Protein AF-A0A067QBX5-F1 (afdb_monomer_lite)

Structure (mmCIF, N/CA/C/O backbone):
data_AF-A0A067QBX5-F1
#
_entry.id   AF-A0A067QBX5-F1
#
loop_
_atom_site.group_PDB
_atom_site.id
_atom_site.type_symbol
_atom_site.label_atom_id
_atom_site.label_alt_id
_atom_site.label_comp_id
_atom_site.label_asym_id
_atom_site.label_entity_id
_atom_site.label_seq_id
_atom_site.pdbx_PDB_ins_code
_atom_site.Cartn_x
_atom_site.Cartn_y
_atom_site.Cartn_z
_atom_site.occupancy
_atom_site.B_iso_or_equiv
_atom_site.auth_seq_id
_atom_site.auth_comp_id
_atom_site.auth_asym_id
_atom_site.auth_atom_id
_atom_site.pdbx_PDB_model_num
ATOM 1 N N . MET A 1 1 ? 43.001 28.833 32.569 1.00 31.69 1 MET A N 1
ATO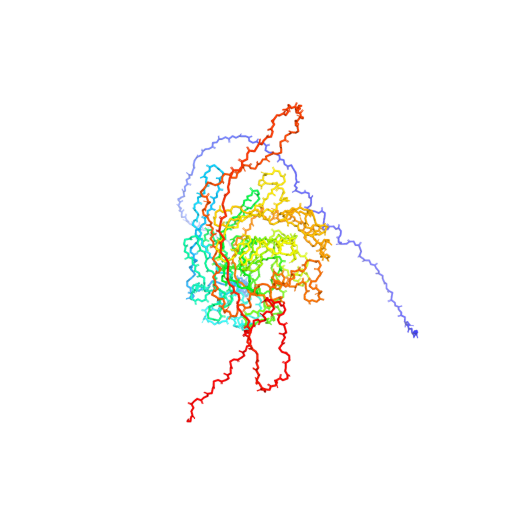M 2 C CA . MET A 1 1 ? 44.167 28.819 33.484 1.00 31.69 1 MET A CA 1
ATOM 3 C C . MET A 1 1 ? 43.598 28.737 34.903 1.00 31.69 1 MET A C 1
ATOM 5 O O . MET A 1 1 ? 42.767 29.569 35.216 1.00 31.69 1 MET A O 1
ATOM 9 N N . THR A 1 2 ? 43.683 27.571 35.570 1.00 33.62 2 THR A N 1
ATOM 10 C CA . THR A 1 2 ? 44.526 27.310 36.779 1.00 33.62 2 THR A CA 1
ATOM 11 C C . THR A 1 2 ? 44.155 28.154 38.017 1.00 33.62 2 THR A C 1
ATOM 13 O O . THR A 1 2 ? 44.106 29.364 37.881 1.00 33.62 2 THR A O 1
ATOM 16 N N . SER A 1 3 ? 44.014 27.678 39.267 1.00 33.34 3 SER A N 1
ATOM 17 C CA . SER A 1 3 ? 43.937 26.347 39.935 1.00 33.34 3 SER A CA 1
ATOM 18 C C . SER A 1 3 ? 43.566 26.603 41.441 1.00 33.34 3 SER A C 1
ATOM 20 O O . SER A 1 3 ? 43.350 27.765 41.766 1.00 33.34 3 SER A O 1
ATOM 22 N N . LYS A 1 4 ? 43.461 25.691 42.431 1.00 31.19 4 LYS A N 1
ATOM 23 C CA . LYS A 1 4 ? 43.816 24.261 42.602 1.00 31.19 4 LYS A CA 1
ATOM 24 C C . LYS A 1 4 ? 43.059 23.642 43.817 1.00 31.19 4 LYS A C 1
ATOM 26 O O . LYS A 1 4 ? 42.452 24.363 44.596 1.00 31.19 4 LYS A O 1
ATOM 31 N N . SER A 1 5 ? 43.159 22.320 43.983 1.00 34.62 5 SER A N 1
ATOM 32 C CA . SER A 1 5 ? 42.944 21.510 45.212 1.00 34.62 5 SER A CA 1
ATOM 33 C C . SER A 1 5 ? 44.097 21.712 46.245 1.00 34.62 5 SER A C 1
ATOM 35 O O . SER A 1 5 ? 45.045 22.404 45.847 1.00 34.62 5 SER A O 1
ATOM 37 N N . PRO A 1 6 ? 44.128 21.170 47.507 1.00 50.34 6 PRO A N 1
ATOM 38 C CA . PRO A 1 6 ? 43.841 19.769 47.959 1.00 50.34 6 PRO A CA 1
ATOM 39 C C . PRO A 1 6 ? 43.255 19.688 49.422 1.00 50.34 6 PRO A C 1
ATOM 41 O O . PRO A 1 6 ? 42.707 20.712 49.831 1.00 50.34 6 PRO A O 1
ATOM 44 N N . PRO A 1 7 ? 43.318 18.600 50.255 1.00 57.69 7 PRO A N 1
ATOM 45 C CA . PRO A 1 7 ? 43.892 17.237 50.147 1.00 57.69 7 PRO A CA 1
ATOM 46 C C . PRO A 1 7 ? 42.886 16.072 50.412 1.00 57.69 7 PRO A C 1
ATOM 48 O O . PRO A 1 7 ? 41.737 16.166 49.993 1.00 57.69 7 PRO A O 1
ATOM 51 N N . SER A 1 8 ? 43.344 14.924 50.951 1.00 32.34 8 SER A N 1
ATOM 52 C CA . SER A 1 8 ? 42.807 13.568 50.674 1.00 32.34 8 SER A CA 1
ATOM 53 C C . SER A 1 8 ? 43.230 12.470 51.688 1.00 32.34 8 SER A C 1
ATOM 55 O O . SER A 1 8 ? 44.417 12.410 52.000 1.00 32.34 8 SER A O 1
ATOM 57 N N . GLU A 1 9 ? 42.334 11.535 52.063 1.00 33.59 9 GLU A N 1
ATOM 58 C CA . GLU A 1 9 ? 42.620 10.220 52.720 1.00 33.59 9 GLU A CA 1
ATOM 59 C C . GLU A 1 9 ? 41.718 9.112 52.092 1.00 33.59 9 GLU A C 1
ATOM 61 O O . GLU A 1 9 ? 40.500 9.247 52.102 1.00 33.59 9 GLU A O 1
ATOM 66 N N . HIS A 1 10 ? 42.215 8.185 51.249 1.00 33.69 10 HIS A N 1
ATOM 67 C CA . HIS A 1 10 ? 42.902 6.886 51.503 1.00 33.69 10 HIS A CA 1
ATOM 68 C C . HIS A 1 10 ? 41.972 5.715 51.948 1.00 33.69 10 HIS A C 1
ATOM 70 O O . HIS A 1 10 ? 41.618 5.628 53.112 1.00 33.69 10 HIS A O 1
ATOM 76 N N . LEU A 1 11 ? 41.448 4.889 51.011 1.00 29.31 11 LEU A N 1
ATOM 77 C CA . LEU A 1 11 ? 41.910 3.531 50.558 1.00 29.31 11 LEU A CA 1
ATOM 78 C C . LEU A 1 11 ? 41.502 2.334 51.482 1.00 29.31 11 LEU A C 1
ATOM 80 O O . LEU A 1 11 ? 41.368 2.566 52.676 1.00 29.31 11 LEU A O 1
ATOM 84 N N . PRO A 1 12 ? 41.377 1.054 51.014 1.00 45.94 12 PRO A N 1
ATOM 85 C CA . PRO A 1 12 ? 41.551 0.514 49.654 1.00 45.94 12 PRO A CA 1
ATOM 86 C C . PRO A 1 12 ? 40.498 -0.513 49.126 1.00 45.94 12 PRO A C 1
ATOM 88 O O . PRO A 1 12 ? 39.645 -1.047 49.825 1.00 45.94 12 PRO A O 1
ATOM 91 N N . VAL A 1 13 ? 40.677 -0.817 47.837 1.00 33.59 13 VAL A N 1
ATOM 92 C CA . VAL A 1 13 ? 40.088 -1.849 46.956 1.00 33.59 13 VAL A CA 1
ATOM 93 C C . VAL A 1 13 ? 40.040 -3.285 47.520 1.00 33.59 13 VAL A C 1
ATOM 95 O O . VAL A 1 13 ? 41.081 -3.793 47.916 1.00 33.59 13 VAL A O 1
ATOM 98 N N . TYR A 1 14 ? 38.893 -3.978 47.380 1.00 31.19 14 TYR A N 1
ATOM 99 C CA . TYR A 1 14 ? 38.772 -5.437 47.119 1.00 31.19 14 TYR A CA 1
ATOM 100 C C . TYR A 1 14 ? 37.313 -5.832 46.768 1.00 31.19 14 TYR A C 1
ATOM 102 O O . TYR A 1 14 ? 36.523 -6.049 47.679 1.00 31.19 14 TYR A O 1
ATOM 110 N N . LEU A 1 15 ? 36.956 -5.969 45.477 1.00 31.89 15 LEU A N 1
ATOM 111 C CA . LEU A 1 15 ? 36.050 -7.029 44.967 1.00 31.89 15 LEU A CA 1
ATOM 112 C C . LEU A 1 15 ? 35.961 -7.020 43.425 1.00 31.89 15 LEU A C 1
ATOM 114 O O . LEU A 1 15 ? 35.150 -6.329 42.812 1.00 31.89 15 LEU A O 1
ATOM 118 N N . HIS A 1 16 ? 36.786 -7.845 42.787 1.00 38.16 16 HIS A N 1
ATOM 119 C CA . HIS A 1 16 ? 36.672 -8.178 41.365 1.00 38.16 16 HIS A CA 1
ATOM 120 C C . HIS A 1 16 ? 36.651 -9.705 41.231 1.00 38.16 16 HIS A C 1
ATOM 122 O O . HIS A 1 16 ? 37.610 -10.300 40.756 1.00 38.16 16 HIS A O 1
ATOM 128 N N . LEU A 1 17 ? 35.599 -10.357 41.755 1.00 36.66 17 LEU A N 1
ATOM 129 C CA . LEU A 1 17 ? 35.453 -11.820 41.667 1.00 36.66 17 LEU A CA 1
ATOM 130 C C . LEU A 1 17 ? 34.020 -12.358 41.926 1.00 36.66 17 LEU A C 1
ATOM 132 O O . LEU A 1 17 ? 33.872 -13.374 42.595 1.00 36.66 17 LEU A O 1
ATOM 136 N N . TYR A 1 18 ? 32.953 -11.700 41.440 1.00 36.12 18 TYR A N 1
ATOM 137 C CA . TYR A 1 18 ? 31.570 -12.182 41.686 1.00 36.12 18 TYR A CA 1
ATOM 138 C C . TYR A 1 18 ? 30.574 -12.136 40.509 1.00 36.12 18 TYR A C 1
ATOM 140 O O . TYR A 1 18 ? 29.391 -12.387 40.712 1.00 36.12 18 TYR A O 1
ATOM 148 N N . PHE A 1 19 ? 31.032 -11.893 39.274 1.00 34.62 19 PHE A N 1
ATOM 149 C CA . PHE A 1 19 ? 30.167 -11.909 38.075 1.00 34.62 19 PHE A CA 1
ATOM 150 C C . PHE A 1 19 ? 30.570 -12.923 36.987 1.00 34.62 19 PHE A C 1
ATOM 152 O O . PHE A 1 19 ? 29.963 -12.953 35.923 1.00 34.62 19 PHE A O 1
ATOM 159 N N . ALA A 1 20 ? 31.548 -13.795 37.260 1.00 37.44 20 ALA A N 1
ATOM 160 C CA . ALA A 1 20 ? 32.083 -14.763 36.290 1.00 37.44 20 ALA A CA 1
ATOM 161 C C . ALA A 1 20 ? 31.670 -16.234 36.539 1.00 37.44 20 ALA A C 1
ATOM 163 O O . ALA A 1 20 ? 32.189 -17.123 35.881 1.00 37.44 20 ALA A O 1
ATOM 164 N N . VAL A 1 21 ? 30.763 -16.514 37.489 1.00 38.50 21 VAL A N 1
ATOM 165 C CA . VAL A 1 21 ? 30.404 -17.899 37.897 1.00 38.50 21 VAL A CA 1
ATOM 166 C C . VAL A 1 21 ? 28.925 -18.250 37.629 1.00 38.50 21 VAL A C 1
ATOM 168 O O . VAL A 1 21 ? 28.530 -19.405 37.732 1.00 38.50 21 VAL A O 1
ATOM 171 N N . MET A 1 22 ? 28.098 -17.285 37.204 1.00 35.44 22 MET A N 1
ATOM 172 C CA . MET A 1 22 ? 26.662 -17.487 36.919 1.00 35.44 22 MET A CA 1
ATOM 173 C C . MET A 1 22 ? 26.309 -17.629 35.423 1.00 35.44 22 MET A C 1
ATOM 175 O O . MET A 1 22 ? 25.134 -17.629 35.072 1.00 35.44 22 MET A O 1
ATOM 179 N N . MET A 1 23 ? 27.298 -17.786 34.532 1.00 37.75 23 MET A N 1
ATOM 180 C CA . MET A 1 23 ? 27.070 -17.998 33.087 1.00 37.75 23 MET A CA 1
ATOM 181 C C . MET A 1 23 ? 27.703 -19.276 32.505 1.00 37.75 23 MET A C 1
ATOM 183 O O . MET A 1 23 ? 27.742 -19.437 31.291 1.00 37.75 23 MET A O 1
ATOM 187 N N . GLU A 1 24 ? 28.126 -20.232 33.341 1.00 35.56 24 GLU A N 1
ATOM 188 C CA . GLU A 1 24 ? 28.740 -21.491 32.865 1.00 35.56 24 GLU A CA 1
ATOM 189 C C . GLU A 1 24 ? 27.985 -22.770 33.298 1.00 35.56 24 GLU A C 1
ATOM 191 O O . GLU A 1 24 ? 28.486 -23.884 33.170 1.00 35.56 24 GLU A O 1
ATOM 196 N N . ALA A 1 25 ? 26.733 -22.629 33.760 1.00 35.47 25 ALA A N 1
ATOM 197 C CA . ALA A 1 25 ? 25.903 -23.740 34.252 1.00 35.47 25 ALA A CA 1
ATOM 198 C C . ALA A 1 25 ? 24.693 -24.122 33.364 1.00 35.47 25 ALA A C 1
ATOM 200 O O . ALA A 1 25 ? 24.057 -25.139 33.631 1.00 35.47 25 ALA A O 1
ATOM 201 N N . CYS A 1 26 ? 24.379 -23.369 32.298 1.00 34.88 26 CYS A N 1
ATOM 202 C CA . CYS A 1 26 ? 23.196 -23.621 31.446 1.00 34.88 26 CYS A CA 1
ATOM 203 C C . CYS A 1 26 ? 23.490 -24.194 30.044 1.00 34.88 26 CYS A C 1
ATOM 205 O O . CYS A 1 26 ? 22.555 -24.442 29.287 1.00 34.88 26 CYS A O 1
ATOM 207 N N . SER A 1 27 ? 24.753 -24.467 29.695 1.00 37.75 27 SER A N 1
ATOM 208 C CA . SER A 1 27 ? 25.147 -24.861 28.324 1.00 37.75 27 SER A CA 1
ATOM 209 C C . SER A 1 27 ? 25.593 -26.326 28.174 1.00 37.75 27 SER A C 1
ATOM 211 O O . SER A 1 27 ? 26.357 -26.642 27.264 1.00 37.75 27 SER A O 1
ATOM 213 N N . ARG A 1 28 ? 25.162 -27.241 29.063 1.00 36.41 28 ARG A N 1
ATOM 214 C CA . ARG A 1 28 ? 25.544 -28.675 29.019 1.00 36.41 28 ARG A CA 1
ATOM 215 C C . ARG A 1 28 ? 24.433 -29.684 29.372 1.00 36.41 28 ARG A C 1
ATOM 217 O O . ARG A 1 28 ? 24.713 -30.691 30.014 1.00 36.41 28 ARG A O 1
ATOM 224 N N . ILE A 1 29 ? 23.196 -29.480 28.906 1.00 34.12 29 ILE A N 1
ATOM 225 C CA . ILE A 1 29 ? 22.174 -30.555 28.866 1.00 34.12 29 ILE A CA 1
ATOM 226 C C . ILE A 1 29 ? 21.429 -30.552 27.519 1.00 34.12 29 ILE A C 1
ATOM 228 O O . ILE A 1 29 ? 20.237 -30.292 27.458 1.00 34.12 29 ILE A O 1
ATOM 232 N N . PHE A 1 30 ? 22.143 -30.844 26.430 1.00 32.53 30 PHE A N 1
ATOM 233 C CA . PHE A 1 30 ? 21.557 -31.288 25.156 1.00 32.53 30 PHE A CA 1
ATOM 234 C C . PHE A 1 30 ? 22.633 -31.993 24.318 1.00 32.53 30 PHE A C 1
ATOM 236 O O . PHE A 1 30 ? 23.374 -31.325 23.612 1.00 32.53 30 PHE A O 1
ATOM 243 N N . PHE A 1 31 ? 22.749 -33.323 24.426 1.00 28.72 31 PHE A N 1
ATOM 244 C CA . PHE A 1 31 ? 23.165 -34.261 23.361 1.00 28.72 31 PHE A CA 1
ATOM 245 C C . PHE A 1 31 ? 23.194 -35.703 23.913 1.00 28.72 31 PHE A C 1
ATOM 247 O O . PHE A 1 31 ? 23.564 -35.902 25.065 1.00 28.72 31 PHE A O 1
ATOM 254 N N . TYR A 1 32 ? 22.865 -36.688 23.058 1.00 28.72 32 TYR A N 1
ATOM 255 C CA . TYR A 1 32 ? 22.716 -38.138 23.339 1.00 28.72 32 TYR A CA 1
ATOM 256 C C . TYR A 1 32 ? 21.475 -38.519 24.196 1.00 28.72 32 TYR A C 1
ATOM 258 O O . TYR A 1 32 ? 21.197 -37.884 25.201 1.00 28.72 32 TYR A O 1
ATOM 266 N N . MET A 1 33 ? 20.649 -39.529 23.859 1.00 29.28 33 MET A N 1
ATOM 267 C CA . MET A 1 33 ? 20.800 -40.654 22.908 1.00 29.28 33 MET A CA 1
ATOM 268 C C . MET A 1 33 ? 19.589 -40.906 21.973 1.00 29.28 33 MET A C 1
ATOM 270 O O . MET A 1 33 ? 18.514 -40.333 22.119 1.00 29.28 33 MET A O 1
ATOM 274 N N . ARG A 1 34 ? 19.806 -41.783 20.977 1.00 32.41 34 ARG A N 1
ATOM 275 C CA . ARG A 1 34 ? 18.877 -42.188 19.901 1.00 32.41 34 ARG A CA 1
ATOM 276 C C . ARG A 1 34 ? 17.871 -43.288 20.328 1.00 32.41 34 ARG A C 1
ATOM 278 O O . ARG A 1 34 ? 18.131 -44.052 21.248 1.00 32.41 34 ARG A O 1
ATOM 285 N N . LYS A 1 35 ? 16.769 -43.397 19.563 1.00 30.27 35 LYS A N 1
ATOM 286 C CA . LYS A 1 35 ? 15.837 -44.558 19.409 1.00 30.27 35 LYS A CA 1
ATOM 287 C C . LYS A 1 35 ? 16.581 -45.842 18.915 1.00 30.27 35 LYS A C 1
ATOM 289 O O . LYS A 1 35 ? 17.723 -45.652 18.488 1.00 30.27 35 LYS A O 1
ATOM 294 N N . PRO A 1 36 ? 15.997 -47.083 18.849 1.00 47.69 36 PRO A N 1
ATOM 295 C CA . PRO A 1 36 ? 14.548 -47.429 18.766 1.00 47.69 36 PRO A CA 1
ATOM 296 C C . PRO A 1 36 ? 14.006 -48.732 19.451 1.00 47.69 36 PRO A C 1
ATOM 298 O O . PRO A 1 36 ? 14.771 -49.646 19.702 1.00 47.69 36 PRO A O 1
ATOM 301 N N . ALA A 1 37 ? 12.660 -48.797 19.614 1.00 33.69 37 ALA A N 1
ATOM 302 C CA . ALA A 1 37 ? 11.676 -49.920 19.447 1.00 33.69 37 ALA A CA 1
ATOM 303 C C . ALA A 1 37 ? 11.966 -51.360 20.010 1.00 33.69 37 ALA A C 1
ATOM 305 O O . ALA A 1 37 ? 13.097 -51.677 20.329 1.00 33.69 37 ALA A O 1
ATOM 306 N N . ILE A 1 38 ? 11.056 -52.339 20.211 1.00 30.94 38 ILE A N 1
ATOM 307 C CA . ILE A 1 38 ? 9.629 -52.666 19.914 1.00 30.94 38 ILE A CA 1
ATOM 308 C C . ILE A 1 38 ? 9.111 -53.558 21.086 1.00 30.94 38 ILE A C 1
ATOM 310 O O . ILE A 1 38 ? 9.926 -54.337 21.555 1.00 30.94 38 ILE A O 1
ATOM 314 N N . ILE A 1 39 ? 7.823 -53.532 21.501 1.00 29.72 39 ILE A N 1
ATOM 315 C CA . ILE A 1 39 ? 6.920 -54.697 21.820 1.00 29.72 39 ILE A CA 1
ATOM 316 C C . ILE A 1 39 ? 5.460 -54.178 21.929 1.00 29.72 39 ILE A C 1
ATOM 318 O O . ILE A 1 39 ? 5.220 -53.079 22.424 1.00 29.72 39 ILE A O 1
ATOM 322 N N . THR A 1 40 ? 4.487 -54.962 21.449 1.00 33.41 40 THR A N 1
ATOM 323 C CA . THR A 1 40 ? 3.038 -54.666 21.362 1.00 33.41 40 THR A CA 1
ATOM 324 C C . THR A 1 40 ? 2.168 -55.485 22.330 1.00 33.41 40 THR A C 1
ATOM 326 O O . THR A 1 40 ? 2.387 -56.692 22.408 1.00 33.41 40 THR A O 1
ATOM 329 N N . ALA A 1 41 ? 1.141 -54.860 22.938 1.00 30.59 41 ALA A N 1
ATOM 330 C CA . ALA A 1 41 ? -0.190 -55.386 23.360 1.00 30.59 41 ALA A CA 1
ATOM 331 C C . ALA A 1 41 ? -0.736 -54.562 24.559 1.00 30.59 41 ALA A C 1
ATOM 333 O O . ALA A 1 41 ? 0.066 -54.100 25.359 1.00 30.59 41 ALA A O 1
ATOM 334 N N . SER A 1 42 ? -2.023 -54.406 24.899 1.00 30.64 42 SER A N 1
ATOM 335 C CA . SER A 1 42 ? -3.340 -54.359 24.231 1.00 30.64 42 SER A CA 1
ATOM 336 C C . SER A 1 42 ? -4.419 -54.438 25.344 1.00 30.64 42 SER A C 1
ATOM 338 O O . SER A 1 42 ? -4.577 -55.522 25.886 1.00 30.64 42 SER A O 1
ATOM 340 N N . ILE A 1 43 ? -5.202 -53.358 25.584 1.00 32.97 43 ILE A N 1
ATOM 341 C CA . ILE A 1 43 ? -6.659 -53.378 25.957 1.00 32.97 43 ILE A CA 1
ATOM 342 C C . ILE A 1 43 ? -7.054 -53.923 27.382 1.00 32.97 43 ILE A C 1
ATOM 344 O O . ILE A 1 43 ? -6.492 -54.928 27.799 1.00 32.97 43 ILE A O 1
ATOM 348 N N . PRO A 1 44 ? -8.087 -53.412 28.124 1.00 44.53 44 PRO A N 1
ATOM 349 C CA . PRO A 1 44 ? -8.779 -52.103 28.144 1.00 44.53 44 PRO A CA 1
ATOM 350 C C . PRO A 1 44 ? -9.081 -51.511 29.566 1.00 44.53 44 PRO A C 1
ATOM 352 O O . PRO A 1 44 ? -8.673 -52.020 30.604 1.00 44.53 44 PRO A O 1
ATOM 355 N N . MET A 1 45 ? -9.877 -50.430 29.566 1.00 31.36 45 MET A N 1
ATOM 356 C CA . MET A 1 45 ? -10.556 -49.720 30.670 1.00 31.36 45 MET A CA 1
ATOM 357 C C . MET A 1 45 ? -11.380 -50.560 31.672 1.00 31.36 45 MET A C 1
ATOM 359 O O . MET A 1 45 ? -12.009 -51.542 31.286 1.00 31.36 45 MET A O 1
ATOM 363 N N . LEU A 1 46 ? -11.574 -50.008 32.885 1.00 29.73 46 LEU A N 1
ATOM 364 C CA . LEU A 1 46 ? -12.862 -50.006 33.611 1.00 29.73 46 LEU A CA 1
ATOM 365 C C . LEU A 1 46 ? -12.935 -48.846 34.635 1.00 29.73 46 LEU A C 1
ATOM 367 O O . LEU A 1 46 ? -11.913 -48.420 35.169 1.00 29.73 46 LEU A O 1
ATOM 371 N N . GLN A 1 47 ? -14.140 -48.309 34.861 1.00 32.16 47 GLN A N 1
ATOM 372 C CA . GLN A 1 47 ? -14.443 -47.151 35.728 1.00 32.16 47 GLN A CA 1
ATOM 373 C C . GLN A 1 47 ? -15.115 -47.583 37.068 1.00 32.16 47 GLN A C 1
ATOM 375 O O . GLN A 1 47 ? -15.334 -48.779 37.259 1.00 32.16 47 GLN A O 1
ATOM 380 N N . PRO A 1 48 ? -15.364 -46.671 38.040 1.00 47.44 48 PRO A N 1
ATOM 381 C CA . PRO A 1 48 ? -15.352 -47.010 39.471 1.00 47.44 48 PRO A CA 1
ATOM 382 C C . PRO A 1 48 ? -16.729 -47.258 40.113 1.00 47.44 48 PRO A C 1
ATOM 384 O O . PRO A 1 48 ? -17.774 -46.934 39.553 1.00 47.44 48 PRO A O 1
ATOM 387 N N . SER A 1 49 ? -16.709 -47.712 41.371 1.00 30.08 49 SER A N 1
ATOM 388 C CA . SER A 1 49 ? -17.874 -47.755 42.267 1.00 30.08 49 SER A CA 1
ATOM 389 C C . SER A 1 49 ? -17.513 -47.347 43.705 1.00 30.08 49 SER A C 1
ATOM 391 O O . SER A 1 49 ? -16.477 -47.749 44.231 1.00 30.08 49 SER A O 1
ATOM 393 N N . CYS A 1 50 ? -18.381 -46.549 44.335 1.00 27.61 50 CYS A N 1
ATOM 394 C CA . CYS A 1 50 ? -18.268 -46.044 45.712 1.00 27.61 50 CYS A CA 1
ATOM 395 C C . CYS A 1 50 ? -18.330 -47.148 46.790 1.00 27.61 50 CYS A C 1
ATOM 397 O O . CYS A 1 50 ? -18.903 -48.201 46.528 1.00 27.61 50 CYS A O 1
ATOM 399 N N . SER A 1 51 ? -17.899 -46.853 48.033 1.00 28.62 51 SER A N 1
ATOM 400 C CA . SER A 1 51 ? -18.808 -46.770 49.209 1.00 28.62 51 SER A CA 1
ATOM 401 C C . SER A 1 51 ? -18.096 -46.602 50.578 1.00 28.62 51 SER A C 1
ATOM 403 O O . SER A 1 51 ? -17.188 -47.349 50.913 1.00 28.62 51 SER A O 1
ATOM 405 N N . THR A 1 52 ? -18.626 -45.678 51.396 1.00 31.25 52 THR A N 1
ATOM 406 C CA . THR A 1 52 ? -18.753 -45.685 52.884 1.00 31.25 52 THR A CA 1
ATOM 407 C C . THR A 1 52 ? -17.557 -45.807 53.864 1.00 31.25 52 THR A C 1
ATOM 409 O O . THR A 1 52 ? -16.904 -46.835 53.993 1.00 31.25 52 THR A O 1
ATOM 412 N N . SER A 1 53 ? -17.465 -44.759 54.702 1.00 31.45 53 SER A N 1
ATOM 413 C CA . SER A 1 53 ? -16.985 -44.650 56.112 1.00 31.45 53 SER A CA 1
ATOM 414 C C . SER A 1 53 ? -17.691 -45.662 57.080 1.00 31.45 53 SER A C 1
ATOM 416 O O . SER A 1 53 ? -18.645 -46.274 56.596 1.00 31.45 53 SER A O 1
ATOM 418 N N . PRO A 1 54 ? -17.391 -45.815 58.415 1.00 48.84 54 PRO A N 1
ATOM 419 C CA . PRO A 1 54 ? -16.725 -44.845 59.318 1.00 48.84 54 PRO A CA 1
ATOM 420 C C . PRO A 1 54 ? -15.880 -45.331 60.542 1.00 48.84 54 PRO A C 1
ATOM 422 O O . PRO A 1 54 ? -15.921 -46.486 60.955 1.00 48.84 54 PRO A O 1
ATOM 425 N N . SER A 1 55 ? -15.303 -44.340 61.259 1.00 32.91 55 SER A N 1
ATOM 426 C CA . SER A 1 55 ? -14.981 -44.326 62.719 1.00 32.91 55 SER A CA 1
ATOM 427 C C . SER A 1 55 ? -13.727 -45.118 63.194 1.00 32.91 55 SER A C 1
ATOM 429 O O . SER A 1 55 ? -13.391 -46.129 62.601 1.00 32.91 55 SER A O 1
ATOM 431 N N . SER A 1 56 ? -12.964 -44.765 64.252 1.00 30.97 56 SER A N 1
ATOM 432 C CA . SER A 1 56 ? -12.998 -43.657 65.242 1.00 30.97 56 SER A CA 1
ATOM 433 C C . SER A 1 56 ? -11.636 -43.470 65.979 1.00 30.97 56 SER A C 1
ATOM 435 O O . SER A 1 56 ? -10.788 -44.352 65.915 1.00 30.97 56 SER A O 1
ATOM 437 N N . ARG A 1 57 ? -11.531 -42.391 66.790 1.00 33.78 57 ARG A N 1
ATOM 438 C CA . ARG A 1 57 ? -10.517 -42.045 67.837 1.00 33.78 57 ARG A CA 1
ATOM 439 C C . ARG A 1 57 ? -9.210 -41.394 67.340 1.00 33.78 57 ARG A C 1
ATOM 441 O O . ARG A 1 57 ? -8.483 -41.977 66.555 1.00 33.78 57 ARG A O 1
ATOM 448 N N . LEU A 1 58 ? -8.951 -40.114 67.641 1.00 34.50 58 LEU A N 1
ATOM 449 C CA . LEU A 1 58 ? -8.566 -39.481 68.929 1.00 34.50 58 LEU A CA 1
ATOM 450 C C . LEU A 1 58 ? -7.117 -39.761 69.367 1.00 34.50 58 LEU A C 1
ATOM 452 O O . LEU A 1 58 ? -6.857 -40.711 70.096 1.00 34.50 58 LEU A O 1
ATOM 456 N N . HIS A 1 59 ? -6.230 -38.809 69.067 1.00 32.22 59 HIS A N 1
ATOM 457 C CA . HIS A 1 59 ? -5.338 -38.258 70.087 1.00 32.22 59 HIS A CA 1
ATOM 458 C C . HIS A 1 59 ? -5.234 -36.734 69.935 1.00 32.22 59 HIS A C 1
ATOM 460 O O . HIS A 1 59 ? -5.556 -36.172 68.889 1.00 32.22 59 HIS A O 1
ATOM 466 N N . ARG A 1 60 ? -4.896 -36.080 71.042 1.00 38.16 60 ARG A N 1
ATOM 467 C CA . ARG A 1 60 ? -5.006 -34.640 71.294 1.00 38.16 60 ARG A CA 1
ATOM 468 C C . ARG A 1 60 ? -3.605 -34.070 71.449 1.00 38.16 60 ARG A C 1
ATOM 470 O O . ARG A 1 60 ? -2.876 -34.607 72.271 1.00 38.16 60 ARG A O 1
ATOM 477 N N . ASP A 1 61 ? -3.306 -32.956 70.787 1.00 33.47 61 ASP A N 1
ATOM 478 C CA . ASP A 1 61 ? -2.278 -32.028 71.261 1.00 33.47 61 ASP A CA 1
ATOM 479 C C . ASP A 1 61 ? -2.624 -30.576 70.918 1.00 33.47 61 ASP A C 1
ATOM 481 O O . ASP A 1 61 ? -3.188 -30.274 69.866 1.00 33.47 61 ASP A O 1
ATOM 485 N N . ASN A 1 62 ? -2.332 -29.682 71.863 1.00 40.56 62 ASN A N 1
ATOM 486 C CA . ASN A 1 62 ? -2.603 -28.250 71.771 1.00 40.56 62 ASN A CA 1
ATOM 487 C C . ASN A 1 62 ? -1.356 -27.509 71.279 1.00 40.56 62 ASN A C 1
ATOM 489 O O . ASN A 1 62 ? -0.307 -27.623 71.909 1.00 40.56 62 ASN A O 1
ATOM 493 N N . SER A 1 63 ? -1.497 -26.624 70.287 1.00 35.72 63 SER A N 1
ATOM 494 C CA . SER A 1 63 ? -0.668 -25.411 70.179 1.00 35.72 63 SER A CA 1
ATOM 495 C C . SER A 1 63 ? -1.323 -24.342 69.297 1.00 35.72 63 SER A C 1
ATOM 497 O O . SER A 1 63 ? -1.490 -24.517 68.098 1.00 35.72 63 SER A O 1
ATOM 499 N N . SER A 1 64 ? -1.690 -23.237 69.948 1.00 41.19 64 SER A N 1
ATOM 500 C CA . SER A 1 64 ? -1.784 -21.855 69.452 1.00 41.19 64 SER A CA 1
ATOM 501 C C . SER A 1 64 ? -1.956 -21.606 67.943 1.00 41.19 64 SER A C 1
ATOM 503 O O . SER A 1 64 ? -0.978 -21.454 67.217 1.00 41.19 64 SER A O 1
ATOM 505 N N . VAL A 1 65 ? -3.200 -21.366 67.509 1.00 37.25 65 VAL A N 1
ATOM 506 C CA . VAL A 1 65 ? -3.500 -20.661 66.248 1.00 37.25 65 VAL A CA 1
ATOM 507 C C . VAL A 1 65 ? -4.066 -19.281 66.581 1.00 37.25 65 VAL A C 1
ATOM 509 O O . VAL A 1 65 ? -5.259 -19.134 66.842 1.00 37.25 65 VAL A O 1
ATOM 512 N N . ILE A 1 66 ? -3.205 -18.260 66.584 1.00 45.69 66 ILE A N 1
ATOM 513 C CA . ILE A 1 66 ? -3.617 -16.854 66.681 1.00 45.69 66 ILE A CA 1
ATOM 514 C C . ILE A 1 66 ? -3.545 -16.230 65.284 1.00 45.69 66 ILE A C 1
ATOM 516 O O . ILE A 1 66 ? -2.468 -15.994 64.754 1.00 45.69 66 ILE A O 1
ATOM 520 N N . ILE A 1 67 ? -4.732 -15.980 64.726 1.00 51.78 67 ILE A N 1
ATOM 521 C CA . ILE A 1 67 ? -5.083 -14.890 63.800 1.00 51.78 67 ILE A CA 1
ATOM 522 C C . ILE A 1 67 ? -4.031 -14.542 62.724 1.00 51.78 67 ILE A C 1
ATOM 524 O O . ILE A 1 67 ? -3.203 -13.655 62.906 1.00 51.78 67 ILE A O 1
ATOM 528 N N . MET A 1 68 ? -4.191 -15.114 61.524 1.00 43.03 68 MET A N 1
ATOM 529 C CA . MET A 1 68 ? -3.607 -14.561 60.288 1.00 43.03 68 MET A CA 1
ATOM 530 C C . MET A 1 68 ? -4.611 -14.574 59.117 1.00 43.03 68 MET A C 1
ATOM 532 O O . MET A 1 68 ? -4.301 -14.953 57.993 1.00 43.03 68 MET A O 1
ATOM 536 N N . PHE A 1 69 ? -5.844 -14.126 59.377 1.00 45.31 69 PHE A N 1
ATOM 537 C CA . PHE A 1 69 ? -6.904 -13.989 58.361 1.00 45.31 69 PHE A CA 1
ATOM 538 C C . PHE A 1 69 ? -6.844 -12.672 57.552 1.00 45.31 69 PHE A C 1
ATOM 540 O O . PHE A 1 69 ? -7.757 -12.380 56.788 1.00 45.31 69 PHE A O 1
ATOM 547 N N . GLY A 1 70 ? -5.777 -11.874 57.692 1.00 47.69 70 GLY A N 1
ATOM 548 C CA . GLY A 1 70 ? -5.644 -10.566 57.029 1.00 47.69 70 GLY A CA 1
ATOM 549 C C . GLY A 1 70 ? -4.948 -10.566 55.660 1.00 47.69 70 GLY A C 1
ATOM 550 O O . GLY A 1 70 ? -5.117 -9.617 54.904 1.00 47.69 70 GLY A O 1
ATOM 551 N N . SER A 1 71 ? -4.161 -11.596 55.324 1.00 44.91 71 SER A N 1
ATOM 552 C CA . SER A 1 71 ? -3.192 -11.511 54.209 1.00 44.91 71 SER A CA 1
ATOM 553 C C . SER A 1 71 ? -3.573 -12.281 52.940 1.00 44.91 71 SER A C 1
ATOM 555 O O . SER A 1 71 ? -2.997 -12.028 51.888 1.00 44.91 71 SER A O 1
ATOM 557 N N . ILE A 1 72 ? -4.541 -13.203 53.004 1.00 46.19 72 ILE A N 1
ATOM 558 C CA . ILE A 1 72 ? -4.925 -14.041 51.849 1.00 46.19 72 ILE A CA 1
ATOM 559 C C . ILE A 1 72 ? -5.984 -13.346 50.971 1.00 46.19 72 ILE A C 1
ATOM 561 O O . ILE A 1 72 ? -5.962 -13.492 49.753 1.00 46.19 72 ILE A O 1
ATOM 565 N N . ALA A 1 73 ? -6.854 -12.516 51.559 1.00 47.88 73 ALA A N 1
ATOM 566 C CA . ALA A 1 73 ? -7.892 -11.781 50.826 1.00 47.88 73 ALA A CA 1
ATOM 567 C C . ALA A 1 73 ? -7.348 -10.661 49.912 1.00 47.88 73 ALA A C 1
ATOM 569 O O . ALA A 1 73 ? -8.040 -10.235 48.990 1.00 47.88 73 ALA A O 1
ATOM 570 N N . LEU A 1 74 ? -6.117 -10.187 50.146 1.00 46.81 74 LEU A N 1
ATOM 571 C CA . LEU A 1 74 ? -5.500 -9.124 49.343 1.00 46.81 74 LEU A CA 1
ATOM 572 C C . LEU A 1 74 ? -4.795 -9.644 48.076 1.00 46.81 74 LEU A C 1
ATOM 574 O O . LEU A 1 74 ? -4.564 -8.871 47.153 1.00 46.81 74 LEU A O 1
ATOM 578 N N . ILE A 1 75 ? -4.468 -10.941 48.019 1.00 48.81 75 ILE A N 1
ATOM 579 C CA . ILE A 1 75 ? -3.756 -11.561 46.885 1.00 48.81 75 ILE A CA 1
ATOM 580 C C . ILE A 1 75 ? -4.741 -12.050 45.808 1.00 48.81 75 ILE A C 1
ATOM 582 O O . ILE A 1 75 ? -4.410 -12.082 44.626 1.00 48.81 75 ILE A O 1
ATOM 586 N N . THR A 1 76 ? -5.985 -12.369 46.175 1.00 47.50 76 THR A N 1
ATOM 587 C CA . THR A 1 76 ? -7.040 -12.722 45.210 1.00 47.50 76 THR A CA 1
ATOM 588 C C . THR A 1 76 ? -7.654 -11.517 44.493 1.00 47.50 76 THR A C 1
ATOM 590 O O . THR A 1 76 ? -8.205 -11.694 43.410 1.00 47.50 76 THR A O 1
ATOM 593 N N . PHE A 1 77 ? -7.532 -10.298 45.031 1.00 47.94 77 PHE A N 1
ATOM 594 C CA . PHE A 1 77 ? -8.041 -9.081 44.378 1.00 47.94 77 PHE A CA 1
ATOM 595 C C . PHE A 1 77 ? -7.059 -8.421 43.396 1.00 47.94 77 PHE A C 1
ATOM 597 O O . PHE A 1 77 ? -7.489 -7.647 42.546 1.00 47.94 77 PHE A O 1
ATOM 604 N N . THR A 1 78 ? -5.763 -8.744 43.447 1.00 49.91 78 THR A N 1
ATOM 605 C CA . THR A 1 78 ? -4.751 -8.202 42.517 1.00 49.91 78 THR A CA 1
ATOM 606 C C . THR A 1 78 ? -4.589 -9.013 41.226 1.00 49.91 78 THR A C 1
ATOM 608 O O . THR A 1 78 ? -3.944 -8.545 40.293 1.00 49.91 78 THR A O 1
ATOM 611 N N . LEU A 1 79 ? -5.211 -10.194 41.129 1.00 45.69 79 LEU A N 1
ATOM 612 C CA . LEU A 1 79 ? -5.155 -11.079 39.953 1.00 45.69 79 LEU A CA 1
ATOM 613 C C . LEU A 1 79 ? -6.367 -10.951 39.007 1.00 45.69 79 LEU A C 1
ATOM 615 O O . LEU A 1 79 ? -6.469 -11.693 38.034 1.00 45.69 79 LEU A O 1
ATOM 619 N N . LEU A 1 80 ? -7.266 -9.993 39.263 1.00 43.78 80 LEU A N 1
ATOM 620 C CA . LEU A 1 80 ? -8.387 -9.632 38.380 1.00 43.78 80 LEU A CA 1
ATOM 621 C C . LEU A 1 80 ? -8.194 -8.278 37.681 1.00 43.78 80 LEU A C 1
ATOM 623 O O . LEU A 1 80 ? -9.152 -7.688 37.183 1.00 43.78 80 LEU A O 1
ATOM 627 N N . ALA A 1 81 ? -6.942 -7.830 37.549 1.00 43.62 81 ALA A N 1
ATOM 628 C CA . ALA A 1 81 ? -6.554 -6.921 36.477 1.00 43.62 81 ALA A CA 1
ATOM 629 C C . ALA A 1 81 ? -6.624 -7.677 35.137 1.00 43.62 81 ALA A C 1
ATOM 631 O O . ALA A 1 81 ? -5.608 -8.038 34.543 1.00 43.62 81 ALA A O 1
ATOM 632 N N . SER A 1 82 ? -7.845 -7.959 34.674 1.00 42.53 82 SER A N 1
ATOM 633 C CA . SER A 1 82 ? -8.083 -8.349 33.294 1.00 42.53 82 SER A CA 1
ATOM 634 C C . SER A 1 82 ? -7.638 -7.181 32.427 1.00 42.53 82 SER A C 1
ATOM 636 O O . SER A 1 82 ? -8.340 -6.177 32.316 1.00 42.53 82 SER A O 1
ATOM 638 N N . ALA A 1 83 ? -6.435 -7.303 31.860 1.00 43.50 83 ALA A N 1
ATOM 639 C CA . ALA A 1 83 ? -5.920 -6.378 30.868 1.00 43.50 83 ALA A CA 1
ATOM 640 C C . ALA A 1 83 ? -6.900 -6.382 29.695 1.00 43.50 83 ALA A C 1
ATOM 642 O O . ALA A 1 83 ? -6.901 -7.277 28.845 1.00 43.50 83 ALA A O 1
ATOM 643 N N . ARG A 1 84 ? -7.814 -5.412 29.722 1.00 50.41 84 ARG A N 1
ATOM 644 C CA . ARG A 1 84 ? -8.680 -5.125 28.598 1.00 50.41 84 ARG A CA 1
ATOM 645 C C . ARG A 1 84 ? -7.768 -4.645 27.469 1.00 50.41 84 ARG A C 1
ATOM 647 O O . ARG A 1 84 ? -6.711 -4.064 27.684 1.00 50.41 84 ARG A O 1
ATOM 654 N N . ALA A 1 85 ? -8.171 -4.992 26.270 1.00 57.25 85 ALA A N 1
ATOM 655 C CA . ALA A 1 85 ? -7.420 -4.869 25.033 1.00 57.25 85 ALA A CA 1
ATOM 656 C C . ALA A 1 85 ? -8.240 -4.016 24.055 1.00 57.25 85 ALA A C 1
ATOM 658 O O . ALA A 1 85 ? -9.400 -3.760 24.354 1.00 57.25 85 ALA A O 1
ATOM 659 N N . GLN A 1 86 ? -7.695 -3.632 22.903 1.00 74.56 86 GLN A N 1
ATOM 660 C CA . GLN A 1 86 ? -8.455 -3.045 21.796 1.00 74.56 86 GLN A CA 1
ATOM 661 C C . GLN A 1 86 ? -9.673 -3.930 21.500 1.00 74.56 86 GLN A C 1
ATOM 663 O O . GLN A 1 86 ? -9.509 -5.084 21.090 1.00 74.56 86 GLN A O 1
ATOM 668 N N . GLN A 1 87 ? -10.871 -3.421 21.788 1.00 90.12 87 GLN A N 1
ATOM 669 C CA . GLN A 1 87 ? -12.109 -4.201 21.789 1.00 90.12 87 GLN A CA 1
ATOM 670 C C . GLN A 1 87 ? -12.774 -4.243 20.406 1.00 90.12 87 GLN A C 1
ATOM 672 O O . GLN A 1 87 ? -12.411 -3.511 19.483 1.00 90.12 87 GLN A O 1
ATOM 677 N N . ILE A 1 88 ? -13.788 -5.099 20.297 1.00 95.44 88 ILE A N 1
ATOM 678 C CA . ILE A 1 88 ? -14.714 -5.159 19.167 1.00 95.44 88 ILE A CA 1
ATOM 679 C C . ILE A 1 88 ? -15.963 -4.343 19.513 1.00 95.44 88 ILE A C 1
ATOM 681 O O . ILE A 1 88 ? -16.648 -4.659 20.486 1.00 95.44 88 ILE A O 1
ATOM 685 N N . GLY A 1 89 ? -16.259 -3.328 18.703 1.00 94.25 89 GLY A N 1
ATOM 686 C CA . GLY A 1 89 ? -17.505 -2.575 18.767 1.00 94.25 89 GLY A CA 1
ATOM 687 C C . GLY A 1 89 ? -18.679 -3.419 18.275 1.00 94.25 89 GLY A C 1
ATOM 688 O O . GLY A 1 89 ? -18.532 -4.303 17.426 1.00 94.25 89 GLY A O 1
ATOM 689 N N . THR A 1 90 ? -19.855 -3.173 18.851 1.00 94.56 90 THR A N 1
ATOM 690 C CA . THR A 1 90 ? -21.100 -3.890 18.515 1.00 94.56 90 THR A CA 1
ATOM 691 C C . THR A 1 90 ? -22.242 -2.954 18.116 1.00 94.56 90 THR A C 1
ATOM 693 O O . THR A 1 90 ? -23.375 -3.405 17.942 1.00 94.56 90 THR A O 1
ATOM 696 N N . SER A 1 91 ? -21.951 -1.661 17.939 1.00 95.50 91 SER A N 1
ATOM 697 C CA . SER A 1 91 ? -22.931 -0.649 17.529 1.00 95.50 91 SER A CA 1
ATOM 698 C C . SER A 1 91 ? -23.294 -0.811 16.048 1.00 95.50 91 SER A C 1
ATOM 700 O O . SER A 1 91 ? -24.459 -0.673 15.673 1.00 95.50 91 SER A O 1
ATOM 702 N N . THR A 1 92 ? -22.308 -1.176 15.224 1.00 96.81 92 THR A N 1
ATOM 703 C CA . THR A 1 92 ? -22.446 -1.464 13.795 1.00 96.81 92 THR A CA 1
ATOM 704 C C . THR A 1 92 ? -21.974 -2.889 13.517 1.00 96.81 92 THR A C 1
ATOM 706 O O . THR A 1 92 ? -20.853 -3.269 13.851 1.00 96.81 92 THR A O 1
ATOM 709 N N . ALA A 1 93 ? -22.810 -3.699 12.866 1.00 97.31 93 ALA A N 1
ATOM 710 C CA . ALA A 1 93 ? -22.426 -5.054 12.479 1.00 97.31 93 ALA A CA 1
ATOM 711 C C . ALA A 1 93 ? -21.382 -5.026 11.348 1.00 97.31 93 ALA A C 1
ATOM 713 O O . ALA A 1 93 ? -21.647 -4.500 10.267 1.00 97.31 93 ALA A O 1
ATOM 714 N N . GLU A 1 94 ? -20.216 -5.636 11.567 1.00 98.50 94 GLU A N 1
ATOM 715 C CA . GLU A 1 94 ? -19.202 -5.779 10.522 1.00 98.50 94 GLU A CA 1
ATOM 716 C C . GLU A 1 94 ? -19.627 -6.841 9.499 1.00 98.50 94 GLU A C 1
ATOM 718 O O . GLU A 1 94 ? -19.814 -8.010 9.836 1.00 98.50 94 GLU A O 1
ATOM 723 N N . THR A 1 95 ? -19.783 -6.434 8.237 1.00 98.38 95 THR A N 1
ATOM 724 C CA . THR A 1 95 ? -20.118 -7.325 7.115 1.00 98.38 95 THR A CA 1
ATOM 725 C C . THR A 1 95 ? -19.184 -7.032 5.946 1.00 98.38 95 THR A C 1
ATOM 727 O O . THR A 1 95 ? -19.367 -6.046 5.234 1.00 98.38 95 THR A O 1
ATOM 730 N N . HIS A 1 96 ? -18.176 -7.885 5.756 1.00 98.75 96 HIS A N 1
ATOM 731 C CA . HIS A 1 96 ? -17.167 -7.744 4.700 1.00 98.75 96 HIS A CA 1
ATOM 732 C C . HIS A 1 96 ? -17.790 -7.844 3.296 1.00 98.75 96 HIS A C 1
ATOM 734 O O . HIS A 1 96 ? -18.420 -8.864 2.995 1.00 98.75 96 HIS A O 1
ATOM 740 N N . PRO A 1 97 ? -17.610 -6.846 2.406 1.00 98.62 97 PRO A N 1
ATOM 741 C CA . PRO A 1 97 ? -18.062 -6.944 1.022 1.00 98.62 97 PRO A CA 1
ATOM 742 C C . PRO A 1 97 ? -17.421 -8.145 0.305 1.00 98.62 97 PRO A C 1
ATOM 744 O O . PRO A 1 97 ? -16.197 -8.293 0.351 1.00 98.62 97 PRO A O 1
ATOM 747 N N . PRO A 1 98 ? -18.202 -9.012 -0.367 1.00 98.44 98 PRO A N 1
ATOM 748 C CA . PRO A 1 98 ? -17.666 -10.185 -1.050 1.00 98.44 98 PRO A CA 1
ATOM 749 C C . PRO A 1 98 ? -16.872 -9.773 -2.292 1.00 98.44 98 PRO A C 1
ATOM 751 O O . PRO A 1 98 ? -17.306 -8.894 -3.037 1.00 98.44 98 PRO A O 1
ATOM 754 N N . LEU A 1 99 ? -15.745 -10.434 -2.544 1.00 96.50 99 LEU A N 1
ATOM 755 C CA . LEU A 1 99 ? -14.903 -10.219 -3.718 1.00 96.50 99 LEU A CA 1
ATOM 756 C C . LEU A 1 99 ? -14.372 -11.570 -4.207 1.00 96.50 99 LEU A C 1
ATOM 758 O O . LEU A 1 99 ? -13.560 -12.217 -3.545 1.00 96.50 99 LEU A O 1
ATOM 762 N N . THR A 1 100 ? -14.846 -12.021 -5.367 1.00 95.62 100 THR A N 1
ATOM 763 C CA . THR A 1 100 ? -14.352 -13.262 -5.976 1.00 95.62 100 THR A CA 1
ATOM 764 C C . THR A 1 100 ? -13.044 -13.018 -6.714 1.00 95.62 100 THR A C 1
ATOM 766 O O . THR A 1 100 ? -12.903 -12.013 -7.407 1.00 95.62 100 THR A O 1
ATOM 769 N N . TRP A 1 101 ? -12.123 -13.968 -6.640 1.00 95.75 101 TRP A N 1
ATOM 770 C CA . TRP A 1 101 ? -10.846 -13.941 -7.357 1.00 95.75 101 TRP A CA 1
ATOM 771 C C . TRP A 1 101 ? -10.514 -15.337 -7.884 1.00 95.75 101 TRP A C 1
ATOM 773 O O . TRP A 1 101 ? -11.311 -16.252 -7.691 1.00 95.75 101 TRP A O 1
ATOM 783 N N . GLU A 1 102 ? -9.389 -15.529 -8.574 1.00 95.94 102 GLU A N 1
ATOM 784 C CA . GLU A 1 102 ? -9.038 -16.837 -9.142 1.00 95.94 102 GLU A CA 1
ATOM 785 C C . GLU A 1 102 ? -7.616 -17.279 -8.791 1.00 95.94 102 GLU A C 1
ATOM 787 O O . GLU A 1 102 ? -6.669 -16.496 -8.831 1.00 95.94 102 GLU A O 1
ATOM 792 N N . THR A 1 103 ? -7.465 -18.570 -8.499 1.00 94.69 103 THR A N 1
ATOM 793 C CA . THR A 1 103 ? -6.169 -19.259 -8.452 1.00 94.69 103 THR A CA 1
ATOM 794 C C . THR A 1 103 ? -5.969 -20.045 -9.739 1.00 94.69 103 THR A C 1
ATOM 796 O O . THR A 1 103 ? -6.832 -20.847 -10.100 1.00 94.69 103 THR A O 1
ATOM 799 N N . CYS A 1 104 ? -4.828 -19.872 -10.406 1.00 93.75 104 CYS A N 1
ATOM 800 C CA . CYS A 1 104 ? -4.540 -20.506 -11.692 1.00 93.75 104 CYS A CA 1
ATOM 801 C C . CYS A 1 104 ? -3.391 -21.520 -11.604 1.00 93.75 104 CYS A C 1
ATOM 803 O O . CYS A 1 104 ? -2.411 -21.318 -10.891 1.00 93.75 104 CYS A O 1
ATOM 805 N N . THR A 1 105 ? -3.492 -22.608 -12.371 1.00 93.19 105 THR A N 1
ATOM 806 C CA . THR A 1 105 ? -2.430 -23.608 -12.555 1.00 93.19 105 THR A CA 1
ATOM 807 C C . THR A 1 105 ? -2.278 -23.960 -14.033 1.00 93.19 105 THR A C 1
ATOM 809 O O . THR A 1 105 ? -3.260 -24.020 -14.773 1.00 93.19 105 THR A O 1
ATOM 812 N N . THR A 1 106 ? -1.052 -24.254 -14.472 1.00 89.25 106 THR A N 1
ATOM 813 C CA . THR A 1 106 ? -0.736 -24.537 -15.886 1.00 89.25 106 THR A CA 1
ATOM 814 C C . THR A 1 106 ? -1.532 -25.708 -16.473 1.00 89.25 106 THR A C 1
ATOM 816 O O . THR A 1 106 ? -1.829 -25.713 -17.664 1.00 89.25 106 THR A O 1
ATOM 819 N N . SER A 1 107 ? -1.870 -26.711 -15.656 1.00 91.94 107 SER A N 1
ATOM 820 C CA . SER A 1 107 ? -2.610 -27.909 -16.075 1.00 91.94 107 SER A CA 1
ATOM 821 C C . SER A 1 107 ? -4.113 -27.850 -15.789 1.00 91.94 107 SER A C 1
ATOM 823 O O . SER A 1 107 ? -4.882 -28.443 -16.542 1.00 91.94 107 SER A O 1
ATOM 825 N N . GLY A 1 108 ? -4.536 -27.174 -14.716 1.00 89.69 108 GLY A N 1
ATOM 826 C CA . GLY A 1 108 ? -5.936 -27.118 -14.281 1.00 89.69 108 GLY A CA 1
ATOM 827 C C . GLY A 1 108 ? -6.718 -25.903 -14.783 1.00 89.69 108 GLY A C 1
ATOM 828 O O . GLY A 1 108 ? -7.937 -25.879 -14.644 1.00 89.69 108 GLY A O 1
ATOM 829 N N . GLY A 1 109 ? -6.047 -24.900 -15.356 1.00 94.38 109 GLY A N 1
ATOM 830 C CA . GLY A 1 109 ? -6.662 -23.597 -15.601 1.00 94.38 109 GLY A CA 1
ATOM 831 C C . GLY A 1 109 ? -6.880 -22.836 -14.294 1.00 94.38 109 GLY A C 1
ATOM 832 O O . GLY A 1 109 ? -6.124 -23.019 -13.336 1.00 94.38 109 GLY A O 1
ATOM 833 N N . CYS A 1 110 ? -7.897 -21.979 -14.267 1.00 94.12 110 CYS A N 1
ATOM 834 C CA . CYS A 1 110 ? -8.213 -21.122 -13.129 1.00 94.12 110 CYS A CA 1
ATOM 835 C C . CYS A 1 110 ? -9.481 -21.588 -12.410 1.00 94.12 110 CYS A C 1
ATOM 837 O O . CYS A 1 110 ? -10.438 -22.048 -13.035 1.00 94.12 110 CYS A O 1
ATOM 839 N N . THR A 1 111 ? -9.474 -21.473 -11.084 1.00 95.31 111 THR A N 1
ATOM 840 C CA . THR A 1 111 ? -10.599 -21.808 -10.210 1.00 95.31 111 THR A CA 1
ATOM 841 C C . THR A 1 111 ? -10.967 -20.605 -9.358 1.00 95.31 111 THR A C 1
ATOM 843 O O . THR A 1 111 ? -10.110 -20.039 -8.678 1.00 95.31 111 THR A O 1
ATOM 846 N N . THR A 1 112 ? -12.246 -20.241 -9.367 1.00 96.62 112 THR A N 1
ATOM 847 C CA . THR A 1 112 ? -12.771 -19.129 -8.576 1.00 96.62 112 THR A CA 1
ATOM 848 C C . THR A 1 112 ? -12.719 -19.423 -7.075 1.00 96.62 112 THR A C 1
ATOM 850 O O . THR A 1 112 ? -13.185 -20.464 -6.612 1.00 96.62 112 THR A O 1
ATOM 853 N N . VAL A 1 113 ? -12.206 -18.461 -6.313 1.00 95.19 113 VAL A N 1
ATOM 854 C CA . VAL A 1 113 ? -12.198 -18.403 -4.852 1.00 95.19 113 VAL A CA 1
ATOM 855 C C . VAL A 1 113 ? -13.184 -17.325 -4.404 1.00 95.19 113 VAL A C 1
ATOM 857 O O . VAL A 1 113 ? -13.182 -16.204 -4.917 1.00 95.19 113 VAL A O 1
ATOM 860 N N . ALA A 1 114 ? -14.039 -17.659 -3.439 1.00 97.06 114 ALA A N 1
ATOM 861 C CA . ALA A 1 114 ? -14.924 -16.700 -2.789 1.00 97.06 114 ALA A CA 1
ATOM 862 C C . ALA A 1 114 ? -14.181 -16.037 -1.620 1.00 97.06 114 ALA A C 1
ATOM 864 O O . ALA A 1 114 ? -14.061 -16.636 -0.554 1.00 97.06 114 ALA A O 1
ATOM 865 N N . GLY A 1 115 ? -13.666 -14.827 -1.839 1.00 96.31 115 GLY A N 1
ATOM 866 C CA . GLY A 1 115 ? -13.100 -13.982 -0.790 1.00 96.31 115 GLY A CA 1
ATOM 867 C C . GLY A 1 115 ? -14.050 -12.858 -0.376 1.00 96.31 115 GLY A C 1
ATOM 868 O O . GLY A 1 115 ? -15.173 -12.725 -0.876 1.00 96.31 115 GLY A O 1
ATOM 869 N N . SER A 1 116 ? -13.568 -12.007 0.517 1.00 98.75 116 SER A N 1
ATOM 870 C CA . SER A 1 116 ? -14.178 -10.722 0.864 1.00 98.75 116 SER A CA 1
ATOM 871 C C . SER A 1 116 ? -13.085 -9.683 1.117 1.00 98.75 116 SER A C 1
ATOM 873 O O . SER A 1 116 ? -11.899 -10.010 1.057 1.00 98.75 116 SER A O 1
ATOM 875 N N . VAL A 1 117 ? -13.458 -8.429 1.366 1.00 98.81 117 VAL A N 1
ATOM 876 C CA . VAL A 1 117 ? -12.515 -7.380 1.781 1.00 98.81 117 VAL A CA 1
ATOM 877 C C . VAL A 1 117 ? -12.891 -6.788 3.135 1.00 98.81 117 VAL A C 1
ATOM 879 O O . VAL A 1 117 ? -14.073 -6.659 3.448 1.00 98.81 117 VAL A O 1
ATOM 882 N N . THR A 1 118 ? -11.891 -6.404 3.928 1.00 98.88 118 THR A N 1
ATOM 883 C CA . THR A 1 118 ? -12.086 -5.689 5.201 1.00 98.88 118 THR A CA 1
ATOM 884 C C . THR A 1 118 ? -11.440 -4.307 5.166 1.00 98.88 118 THR A C 1
ATOM 886 O O . THR A 1 118 ? -10.353 -4.149 4.614 1.00 98.88 118 THR A O 1
ATOM 889 N N . LEU A 1 119 ? -12.103 -3.307 5.748 1.00 98.94 119 LEU A N 1
ATOM 890 C CA . LEU A 1 119 ? -11.590 -1.948 5.914 1.00 98.94 119 LEU A CA 1
ATOM 891 C C . LEU A 1 119 ? -10.519 -1.893 7.008 1.00 98.94 119 LEU A C 1
ATOM 893 O O . LEU A 1 119 ? -10.720 -2.425 8.105 1.00 98.94 119 LEU A O 1
ATOM 897 N N . ASP A 1 120 ? -9.428 -1.191 6.710 1.00 98.94 120 ASP A N 1
ATOM 898 C CA . ASP A 1 120 ? -8.345 -0.878 7.638 1.00 98.94 120 ASP A CA 1
ATOM 899 C C . ASP A 1 120 ? -8.822 -0.175 8.923 1.00 98.94 120 ASP A C 1
ATOM 901 O O . ASP A 1 120 ? -9.680 0.714 8.909 1.00 98.94 120 ASP A O 1
ATOM 905 N N . ALA A 1 121 ? -8.218 -0.560 10.049 1.00 98.75 121 ALA A N 1
ATOM 906 C CA . ALA A 1 121 ? -8.556 -0.068 11.379 1.00 98.75 121 ALA A CA 1
ATOM 907 C C . ALA A 1 121 ? -8.478 1.463 11.537 1.00 98.75 121 ALA A C 1
ATOM 909 O O . ALA A 1 121 ? -9.200 2.023 12.362 1.00 98.75 121 ALA A O 1
ATOM 910 N N . ASN A 1 122 ? -7.635 2.161 10.768 1.00 98.44 122 ASN A N 1
ATOM 911 C CA . ASN A 1 122 ? -7.437 3.605 10.885 1.00 98.44 122 ASN A CA 1
ATOM 912 C C . ASN A 1 122 ? -8.654 4.409 10.388 1.00 98.44 122 ASN A C 1
ATOM 914 O O . ASN A 1 122 ? -8.897 5.509 10.888 1.00 98.44 122 ASN A O 1
ATOM 918 N N . TRP A 1 123 ? -9.461 3.854 9.475 1.00 98.50 123 TRP A N 1
ATOM 919 C CA . TRP A 1 123 ? -10.693 4.479 8.962 1.00 98.50 123 TRP A CA 1
ATOM 920 C C . TRP A 1 123 ? -11.937 4.213 9.821 1.00 98.50 123 TRP A C 1
ATOM 922 O O . TRP A 1 123 ? -12.958 4.888 9.658 1.00 98.50 123 TRP A O 1
ATOM 932 N N . ARG A 1 124 ? -11.889 3.228 10.721 1.00 98.56 124 ARG A N 1
ATOM 933 C CA . ARG A 1 124 ? -13.049 2.812 11.519 1.00 98.56 124 ARG A CA 1
ATOM 934 C C . ARG A 1 124 ? -13.394 3.828 12.604 1.00 98.56 124 ARG A C 1
ATOM 936 O O . ARG A 1 124 ? -12.538 4.558 13.109 1.00 98.56 124 ARG A O 1
ATOM 943 N N . TRP A 1 125 ? -14.671 3.846 12.984 1.00 98.44 125 TRP A N 1
ATOM 944 C CA . TRP A 1 125 ? -15.104 4.549 14.185 1.00 98.44 125 TRP A CA 1
ATOM 945 C C . TRP A 1 125 ? -14.508 3.861 15.418 1.00 98.44 125 TRP A C 1
ATOM 947 O O . TRP A 1 125 ? -14.485 2.632 15.506 1.00 98.44 125 TRP A O 1
ATOM 957 N N . LEU A 1 126 ? -14.000 4.676 16.344 1.00 98.25 126 LEU A N 1
ATOM 958 C CA . LEU A 1 126 ? -13.377 4.236 17.583 1.00 98.25 126 LEU A CA 1
ATOM 959 C C . LEU A 1 126 ? -14.094 4.890 18.765 1.00 98.25 126 LEU A C 1
ATOM 961 O O . LEU A 1 126 ? -13.982 6.103 18.981 1.00 98.25 126 LEU A O 1
ATOM 965 N N . HIS A 1 127 ? -14.816 4.083 19.533 1.00 98.25 127 HIS A N 1
ATOM 966 C CA . HIS A 1 127 ? -15.662 4.540 20.633 1.00 98.25 127 HIS A CA 1
ATOM 967 C C . HIS A 1 127 ? -15.455 3.700 21.893 1.00 98.25 127 HIS A C 1
ATOM 969 O O . HIS A 1 127 ? -14.906 2.610 21.825 1.00 98.25 127 HIS A O 1
ATOM 975 N N . SER A 1 128 ? -15.902 4.182 23.048 1.00 97.19 128 SER A N 1
ATOM 976 C CA . SER A 1 128 ? -16.065 3.369 24.254 1.00 97.19 128 SER A CA 1
ATOM 977 C C . SER A 1 128 ? -17.332 2.518 24.179 1.00 97.19 128 SER A C 1
ATOM 979 O O . SER A 1 128 ? -18.239 2.826 23.408 1.00 97.19 128 SER A O 1
ATOM 981 N N . SER A 1 129 ? -17.489 1.527 25.055 1.00 93.94 129 SER A N 1
ATOM 982 C CA . SER A 1 129 ? -18.729 0.732 25.159 1.00 93.94 129 SER A CA 1
ATOM 983 C C . SER A 1 129 ? -20.009 1.537 25.470 1.00 93.94 129 SER A C 1
ATOM 985 O O . SER A 1 129 ? -21.111 0.998 25.395 1.00 93.94 129 SER A O 1
ATOM 987 N N . SER A 1 130 ? -19.896 2.832 25.803 1.00 94.31 130 SER A N 1
ATOM 988 C CA . SER A 1 130 ? -21.022 3.773 25.932 1.00 94.31 130 SER A CA 1
ATOM 989 C C . SER A 1 130 ? -21.309 4.593 24.663 1.00 94.31 130 SER A C 1
ATOM 991 O O . SER A 1 130 ? -22.137 5.501 24.708 1.00 94.31 130 SER A O 1
ATOM 993 N N . GLY A 1 131 ? -20.612 4.327 23.554 1.00 95.38 131 GLY A N 1
ATOM 994 C CA . GLY A 1 131 ? -20.709 5.080 22.298 1.00 95.38 131 GLY A CA 1
ATOM 995 C C . GLY A 1 131 ? -20.004 6.443 22.316 1.00 95.38 131 GLY A C 1
ATOM 996 O O . GLY A 1 131 ? -20.260 7.277 21.452 1.00 95.38 131 GLY A O 1
ATOM 997 N N . THR A 1 132 ? -19.136 6.712 23.297 1.00 97.88 132 THR A N 1
ATOM 998 C CA . THR A 1 132 ? -18.371 7.968 23.371 1.00 97.88 132 THR A CA 1
ATOM 999 C C . THR A 1 132 ? -17.105 7.848 22.529 1.00 97.88 132 THR A C 1
ATOM 1001 O O . THR A 1 132 ? -16.344 6.907 22.722 1.00 97.88 132 THR A O 1
ATOM 1004 N N . ASN A 1 133 ? -16.852 8.780 21.608 1.00 98.50 133 ASN A N 1
ATOM 1005 C CA . ASN A 1 133 ? -15.660 8.735 20.756 1.00 98.50 133 ASN A CA 1
ATOM 1006 C C . ASN A 1 133 ? -14.367 8.715 21.587 1.00 98.50 133 ASN A C 1
ATOM 1008 O O . ASN A 1 133 ? -14.121 9.635 22.362 1.00 98.50 133 ASN A O 1
ATOM 1012 N N . CYS A 1 134 ? -13.496 7.736 21.342 1.00 98.56 134 CYS A N 1
ATOM 1013 C CA . CYS A 1 134 ? -12.122 7.764 21.847 1.00 98.56 134 CYS A CA 1
ATOM 1014 C C . CYS A 1 134 ? -11.196 8.627 20.982 1.00 98.56 134 CYS A C 1
ATOM 1016 O O . CYS A 1 134 ? -10.140 9.055 21.442 1.00 98.56 134 CYS A O 1
ATOM 1018 N N . TYR A 1 135 ? -11.577 8.860 19.723 1.00 98.50 135 TYR A N 1
ATOM 1019 C CA . TYR A 1 135 ? -10.832 9.663 18.760 1.00 98.50 135 TYR A CA 1
ATOM 1020 C C . TYR A 1 135 ? -11.812 10.474 17.904 1.00 98.50 135 TYR A C 1
ATOM 1022 O O . TYR A 1 135 ? -12.770 9.914 17.369 1.00 98.50 135 TYR A O 1
ATOM 1030 N N . THR A 1 136 ? -11.605 11.788 17.784 1.00 97.94 136 THR A N 1
ATOM 1031 C CA . THR A 1 136 ? -12.474 12.698 17.012 1.00 97.94 136 THR A CA 1
ATOM 1032 C C . THR A 1 136 ? -11.631 13.683 16.213 1.00 97.94 136 THR A C 1
ATOM 1034 O O . THR A 1 136 ? -10.778 14.365 16.776 1.00 97.94 136 THR A O 1
ATOM 1037 N N . GLY A 1 137 ? -11.878 13.787 14.903 1.00 96.12 137 GLY A N 1
ATOM 1038 C CA . GLY A 1 137 ? -11.028 14.580 14.012 1.00 96.12 137 GLY A CA 1
ATOM 1039 C C . GLY A 1 137 ? -9.601 14.041 14.046 1.00 96.12 137 GLY A C 1
ATOM 1040 O O . GLY A 1 137 ? -9.355 12.941 13.561 1.00 96.12 137 GLY A O 1
ATOM 1041 N N . ASN A 1 138 ? -8.683 14.779 14.670 1.00 97.19 138 ASN A N 1
ATOM 1042 C CA . ASN A 1 138 ? -7.281 14.398 14.826 1.00 97.19 138 ASN A CA 1
ATOM 1043 C C . ASN A 1 138 ? -6.810 14.229 16.287 1.00 97.19 138 ASN A C 1
ATOM 1045 O O . ASN A 1 138 ? -5.605 14.114 16.518 1.00 97.19 138 ASN A O 1
ATOM 1049 N N . THR A 1 139 ? -7.715 14.206 17.276 1.00 98.12 139 THR A N 1
ATOM 1050 C CA . THR A 1 139 ? -7.365 14.111 18.707 1.00 98.12 139 THR A CA 1
ATOM 1051 C C . THR A 1 139 ? -7.975 12.901 19.410 1.00 98.12 139 THR A C 1
ATOM 1053 O O . THR A 1 139 ? -9.047 12.412 19.053 1.00 98.12 139 THR A O 1
ATOM 1056 N N . TRP A 1 140 ? -7.276 12.438 20.449 1.00 98.69 140 TRP A N 1
ATOM 1057 C CA . TRP A 1 140 ? -7.710 11.384 21.367 1.00 98.69 140 TRP A CA 1
ATOM 1058 C C . TRP A 1 140 ? -8.425 11.974 22.592 1.00 98.69 140 TRP A C 1
ATOM 1060 O O . TRP A 1 140 ? -8.033 13.033 23.087 1.00 98.69 140 TRP A O 1
ATOM 1070 N N . ASP A 1 141 ? -9.436 11.280 23.118 1.00 98.56 141 ASP A N 1
ATOM 1071 C CA . ASP A 1 141 ? -10.078 11.644 24.386 1.00 98.56 141 ASP A CA 1
ATOM 1072 C C . ASP A 1 141 ? -9.165 11.280 25.568 1.00 98.56 141 ASP A C 1
ATOM 1074 O O . ASP A 1 141 ? -8.902 10.109 25.828 1.00 98.56 141 ASP A O 1
ATOM 1078 N N . ALA A 1 142 ? -8.691 12.281 26.311 1.00 97.88 142 ALA A N 1
ATOM 1079 C CA . ALA A 1 142 ? -7.730 12.082 27.401 1.00 97.88 142 ALA A CA 1
ATOM 1080 C C . ALA A 1 142 ? -8.298 11.353 28.641 1.00 97.88 142 ALA A C 1
ATOM 1082 O O . ALA A 1 142 ? -7.527 10.944 29.509 1.00 97.88 142 ALA A O 1
ATOM 1083 N N . THR A 1 143 ? -9.621 11.190 28.748 1.00 98.00 143 THR A N 1
ATOM 1084 C CA . THR A 1 143 ? -10.274 10.452 29.844 1.00 98.00 143 THR A CA 1
ATOM 1085 C C . THR A 1 143 ? -10.348 8.962 29.522 1.00 98.00 143 THR A C 1
ATOM 1087 O O . THR A 1 143 ? -10.078 8.125 30.382 1.00 98.00 143 THR A O 1
ATOM 1090 N N . LEU A 1 144 ? -10.697 8.627 28.277 1.00 98.06 144 LEU A N 1
ATOM 1091 C CA . LEU A 1 144 ? -10.740 7.253 27.771 1.00 98.06 144 LEU A CA 1
ATOM 1092 C C . LEU A 1 144 ? -9.336 6.725 27.442 1.00 98.06 144 LEU A C 1
ATOM 1094 O O . LEU A 1 144 ? -9.065 5.544 27.654 1.00 98.06 144 LEU A O 1
ATOM 1098 N N . CYS A 1 145 ? -8.438 7.605 26.994 1.00 98.25 145 CYS A N 1
ATOM 1099 C CA . CYS A 1 145 ? -7.080 7.300 26.553 1.00 98.25 145 CYS A CA 1
ATOM 1100 C C . CYS A 1 145 ? -5.999 8.065 27.349 1.00 98.25 145 CYS A C 1
ATOM 1102 O O . CYS A 1 145 ? -5.291 8.893 26.776 1.00 98.25 145 CYS A O 1
ATOM 1104 N N . PRO A 1 146 ? -5.830 7.793 28.661 1.00 97.88 146 PRO A N 1
ATOM 1105 C CA . PRO A 1 146 ? -4.769 8.397 29.473 1.00 97.88 146 PRO A CA 1
ATOM 1106 C C . PRO A 1 146 ? -3.384 7.768 29.223 1.00 97.88 146 PRO A C 1
ATOM 1108 O O . PRO A 1 146 ? -2.362 8.417 29.434 1.00 97.88 146 PRO A O 1
ATOM 1111 N N . ASP A 1 147 ? -3.342 6.509 28.776 1.00 98.19 147 ASP A N 1
ATOM 1112 C CA . ASP A 1 147 ? -2.133 5.771 28.398 1.00 98.19 147 ASP A CA 1
ATOM 1113 C C . ASP A 1 147 ? -2.449 4.757 27.267 1.00 98.19 147 ASP A C 1
ATOM 1115 O O . ASP A 1 147 ? -3.623 4.429 27.061 1.00 98.19 147 ASP A O 1
ATOM 1119 N N . PRO A 1 148 ? -1.442 4.254 26.520 1.00 98.38 148 PRO A N 1
ATOM 1120 C CA . PRO A 1 148 ? -1.638 3.345 25.383 1.00 98.38 148 PRO A CA 1
ATOM 1121 C C . PRO A 1 148 ? -2.441 2.070 25.669 1.00 98.38 148 PRO A C 1
ATOM 1123 O O . PRO A 1 148 ? -3.199 1.619 24.805 1.00 98.38 148 PRO A O 1
ATOM 1126 N N . VAL A 1 149 ? -2.277 1.485 26.860 1.00 97.81 149 VAL A N 1
ATOM 1127 C CA . VAL A 1 149 ? -2.906 0.214 27.245 1.00 97.81 149 VAL A CA 1
ATOM 1128 C C . VAL A 1 149 ? -4.330 0.469 27.727 1.00 97.81 149 VAL A C 1
ATOM 1130 O O . VAL A 1 149 ? -5.251 -0.216 27.291 1.00 97.81 149 VAL A O 1
ATOM 1133 N N . THR A 1 150 ? -4.538 1.493 28.558 1.00 97.69 150 THR A N 1
ATOM 1134 C CA . THR A 1 150 ? -5.873 1.906 29.021 1.00 97.69 150 THR A CA 1
ATOM 1135 C C . THR A 1 150 ? -6.741 2.423 27.869 1.00 97.69 150 THR A C 1
ATOM 1137 O O . THR A 1 150 ? -7.938 2.154 27.833 1.00 97.69 150 THR A O 1
ATOM 1140 N N . CYS A 1 151 ? -6.150 3.099 26.882 1.00 98.25 151 CYS A N 1
ATOM 1141 C CA . CYS A 1 151 ? -6.856 3.498 25.667 1.00 98.25 151 CYS A CA 1
ATOM 1142 C C . CYS A 1 151 ? -7.333 2.279 24.868 1.00 98.25 151 CYS A C 1
ATOM 1144 O O . CYS A 1 151 ? -8.513 2.175 24.554 1.00 98.25 151 CYS A O 1
ATOM 1146 N N . ALA A 1 152 ? -6.450 1.306 24.607 1.00 97.62 152 ALA A N 1
ATOM 1147 C CA . ALA A 1 152 ? -6.849 0.055 23.967 1.00 97.62 152 ALA A CA 1
ATOM 1148 C C . ALA A 1 152 ? -7.956 -0.650 24.772 1.00 97.62 152 ALA A C 1
ATOM 1150 O O . ALA A 1 152 ? -9.004 -0.965 24.224 1.00 97.62 152 ALA A O 1
ATOM 1151 N N . ALA A 1 153 ? -7.779 -0.790 26.086 1.00 96.00 153 ALA A N 1
ATOM 1152 C CA . ALA A 1 153 ? -8.753 -1.357 27.017 1.00 96.00 153 ALA A CA 1
ATOM 1153 C C . ALA A 1 153 ? -10.160 -0.742 26.972 1.00 96.00 153 ALA A C 1
ATOM 1155 O O . ALA A 1 153 ? -11.141 -1.461 27.194 1.00 96.00 153 ALA A O 1
ATOM 1156 N N . ASN A 1 154 ? -10.248 0.571 26.767 1.00 97.44 154 ASN A N 1
ATOM 1157 C CA . ASN A 1 154 ? -11.492 1.329 26.844 1.00 97.44 154 ASN A CA 1
ATOM 1158 C C . ASN A 1 154 ? -12.191 1.497 25.493 1.00 97.44 154 ASN A C 1
ATOM 1160 O O . ASN A 1 154 ? -13.351 1.907 25.489 1.00 97.44 154 ASN A O 1
ATOM 1164 N N . CYS A 1 155 ? -11.504 1.217 24.382 1.00 98.19 155 CYS A N 1
ATOM 1165 C CA . CYS A 1 155 ? -11.922 1.623 23.046 1.00 98.19 155 CYS A CA 1
ATOM 1166 C C . CYS A 1 155 ? -12.108 0.436 22.097 1.00 98.19 155 CYS A C 1
ATOM 1168 O O . CYS A 1 155 ? -11.314 -0.506 22.055 1.00 98.19 155 CYS A O 1
ATOM 1170 N N . GLU A 1 156 ? -13.171 0.513 21.308 1.00 97.38 156 GLU A N 1
ATOM 1171 C CA . GLU A 1 156 ? -13.695 -0.557 20.473 1.00 97.38 156 GLU A CA 1
ATOM 1172 C C . GLU A 1 156 ? -13.676 -0.118 19.001 1.00 97.38 156 GLU A C 1
ATOM 1174 O O . GLU A 1 156 ? -14.139 0.979 18.678 1.00 97.38 156 GLU A O 1
ATOM 1179 N N . LEU A 1 157 ? -13.123 -0.952 18.108 1.00 98.38 157 LEU A N 1
ATOM 1180 C CA . LEU A 1 157 ? -13.265 -0.758 16.660 1.00 98.38 157 LEU A CA 1
ATOM 1181 C C . LEU A 1 157 ? -14.635 -1.271 16.225 1.00 98.38 157 LEU A C 1
ATOM 1183 O O . LEU A 1 157 ? -14.918 -2.457 16.386 1.00 98.38 157 LEU A O 1
ATOM 1187 N N . ASP A 1 158 ? -15.459 -0.401 15.651 1.00 98.06 158 ASP A N 1
ATOM 1188 C CA . ASP A 1 158 ? -16.814 -0.762 15.229 1.00 98.06 158 ASP A CA 1
ATOM 1189 C C . ASP A 1 158 ? -16.882 -1.267 13.774 1.00 98.06 158 ASP A C 1
ATOM 1191 O O . ASP A 1 158 ? -15.922 -1.174 12.989 1.00 98.06 158 ASP A O 1
ATOM 1195 N N . GLY A 1 159 ? -18.034 -1.834 13.407 1.00 98.38 159 GLY A N 1
ATOM 1196 C CA . GLY A 1 159 ? -18.316 -2.237 12.031 1.00 98.38 159 GLY A CA 1
ATOM 1197 C C . GLY A 1 159 ? -18.391 -1.055 11.057 1.00 98.38 159 GLY A C 1
ATOM 1198 O O . GLY A 1 159 ? -18.649 0.087 11.437 1.00 98.38 159 GLY A O 1
ATOM 1199 N N . ALA A 1 160 ? -18.176 -1.324 9.770 1.00 98.38 160 ALA A N 1
ATOM 1200 C CA . ALA A 1 160 ? -18.127 -0.302 8.728 1.00 98.38 160 ALA A CA 1
ATOM 1201 C C . ALA A 1 160 ? -19.353 -0.333 7.798 1.00 98.38 160 ALA A C 1
ATOM 1203 O O . ALA A 1 160 ? -19.685 -1.351 7.193 1.00 98.38 160 ALA A O 1
ATOM 1204 N N . SER A 1 161 ? -19.975 0.829 7.574 1.00 98.06 161 SER A N 1
ATOM 1205 C CA . SER A 1 161 ? -20.951 1.018 6.487 1.00 98.06 161 SER A CA 1
ATOM 1206 C C . SER A 1 161 ? -20.231 1.318 5.163 1.00 98.06 161 SER A C 1
ATOM 1208 O O . SER A 1 161 ? -20.241 2.447 4.670 1.00 98.06 161 SER A O 1
ATOM 1210 N N . TYR A 1 162 ? -19.568 0.292 4.612 1.00 98.56 162 TYR A N 1
ATOM 1211 C CA . TYR A 1 162 ? -18.665 0.340 3.447 1.00 98.56 162 TYR A CA 1
ATOM 1212 C C . TYR A 1 162 ? -19.106 1.292 2.323 1.00 98.56 162 TYR A C 1
ATOM 1214 O O . TYR A 1 162 ? -18.370 2.215 1.973 1.00 98.56 162 TYR A O 1
ATOM 1222 N N . ALA A 1 163 ? -20.315 1.117 1.788 1.00 97.56 163 ALA A N 1
ATOM 1223 C CA . ALA A 1 163 ? -20.779 1.894 0.640 1.00 97.56 163 ALA A CA 1
ATOM 1224 C C . ALA A 1 163 ? -21.122 3.352 0.994 1.00 97.56 163 ALA A C 1
ATOM 1226 O O . ALA A 1 163 ? -20.685 4.271 0.308 1.00 97.56 163 ALA A O 1
ATOM 1227 N N . SER A 1 164 ? -21.901 3.579 2.057 1.00 97.56 164 SER A N 1
ATOM 1228 C CA . SER A 1 164 ? -22.455 4.903 2.380 1.00 97.56 164 SER A CA 1
ATOM 1229 C C . SER A 1 164 ? -21.487 5.832 3.111 1.00 97.56 164 SER A C 1
ATOM 1231 O O . SER A 1 164 ? -21.634 7.046 3.004 1.00 97.56 164 SER A O 1
ATOM 1233 N N . THR A 1 165 ? -20.527 5.279 3.857 1.00 97.69 165 THR A N 1
ATOM 1234 C CA . THR A 1 165 ? -19.549 6.062 4.631 1.00 97.69 165 THR A CA 1
ATOM 1235 C C . THR A 1 165 ? -18.209 6.158 3.911 1.00 97.69 165 THR A C 1
ATOM 1237 O O . THR A 1 165 ? -17.598 7.222 3.904 1.00 97.69 165 THR A O 1
ATOM 1240 N N . TYR A 1 166 ? -17.766 5.071 3.272 1.00 97.62 166 TYR A N 1
ATOM 1241 C CA . TYR A 1 166 ? -16.419 4.969 2.700 1.00 97.62 166 TYR A CA 1
ATOM 1242 C C . TYR A 1 166 ? -16.403 4.903 1.166 1.00 97.62 166 TYR A C 1
ATOM 1244 O O . TYR A 1 166 ? -15.344 5.040 0.566 1.00 97.62 166 TYR A O 1
ATOM 1252 N N . GLY A 1 167 ? -17.557 4.741 0.508 1.00 97.50 167 GLY A N 1
ATOM 1253 C CA . GLY A 1 167 ? -17.637 4.632 -0.953 1.00 97.50 167 GLY A CA 1
ATOM 1254 C C . GLY A 1 167 ? -17.060 3.328 -1.509 1.00 97.50 167 GLY A C 1
ATOM 1255 O O . GLY A 1 167 ? -16.664 3.275 -2.672 1.00 97.50 167 GLY A O 1
ATOM 1256 N N . ILE A 1 168 ? -17.002 2.285 -0.678 1.00 98.38 168 ILE A N 1
ATOM 1257 C CA . ILE A 1 168 ? -16.460 0.970 -1.023 1.00 98.38 168 ILE A CA 1
ATOM 1258 C C . ILE A 1 168 ? -17.612 0.070 -1.464 1.00 98.38 168 ILE A C 1
ATOM 1260 O O . ILE A 1 168 ? -18.550 -0.172 -0.701 1.00 98.38 168 ILE A O 1
ATOM 1264 N N . THR A 1 169 ? -17.547 -0.451 -2.689 1.00 97.56 169 THR A N 1
ATOM 1265 C CA . THR A 1 169 ? -18.553 -1.387 -3.221 1.00 97.56 169 THR A CA 1
ATOM 1266 C C . THR A 1 169 ? -17.900 -2.517 -4.008 1.00 97.56 169 THR A C 1
ATOM 1268 O O . THR A 1 169 ? -16.832 -2.339 -4.593 1.00 97.56 169 THR A O 1
ATOM 1271 N N . THR A 1 170 ? -18.541 -3.687 -4.043 1.00 95.31 170 THR A N 1
ATOM 1272 C CA . THR A 1 170 ? -18.079 -4.836 -4.832 1.00 95.31 170 THR A CA 1
ATOM 1273 C C . THR A 1 170 ? -19.172 -5.374 -5.751 1.00 95.31 170 THR A C 1
ATOM 1275 O O . THR A 1 170 ? -20.367 -5.205 -5.504 1.00 95.31 170 THR A O 1
ATOM 1278 N N . SER A 1 171 ? -18.762 -6.019 -6.844 1.00 95.00 171 SER A N 1
ATOM 1279 C CA . SER A 1 171 ? -19.657 -6.707 -7.777 1.00 95.00 171 SER A CA 1
ATOM 1280 C C . SER A 1 171 ? -18.934 -7.890 -8.423 1.00 95.00 171 SER A C 1
ATOM 1282 O O . SER A 1 171 ? -18.144 -7.727 -9.357 1.00 95.00 171 SER A O 1
ATOM 1284 N N . GLY A 1 172 ? -19.168 -9.092 -7.888 1.00 95.38 172 GLY A N 1
ATOM 1285 C CA . GLY A 1 172 ? -18.459 -10.307 -8.295 1.00 95.38 172 GLY A CA 1
ATOM 1286 C C . GLY A 1 172 ? -16.956 -10.180 -8.047 1.00 95.38 172 GLY A C 1
ATOM 1287 O O . GLY A 1 172 ? -16.521 -10.134 -6.899 1.00 95.38 172 GLY A O 1
ATOM 1288 N N . ASN A 1 173 ? -16.176 -10.097 -9.127 1.00 92.88 173 ASN A N 1
ATOM 1289 C CA . ASN A 1 173 ? -14.722 -9.943 -9.080 1.00 92.88 173 ASN A CA 1
ATOM 1290 C C . ASN A 1 173 ? -14.226 -8.493 -9.139 1.00 92.88 173 ASN A C 1
ATOM 1292 O O . ASN A 1 173 ? -13.024 -8.287 -9.272 1.00 92.88 173 ASN A O 1
ATOM 1296 N N . ALA A 1 174 ? -15.125 -7.504 -9.093 1.00 95.38 174 ALA A N 1
ATOM 1297 C CA . ALA A 1 174 ? -14.780 -6.087 -9.110 1.00 95.38 174 ALA A CA 1
ATOM 1298 C C . ALA A 1 174 ? -14.883 -5.456 -7.719 1.00 95.38 174 ALA A C 1
ATOM 1300 O O . ALA A 1 174 ? -15.922 -5.580 -7.069 1.00 95.38 174 ALA A O 1
ATOM 1301 N N . LEU A 1 175 ? -13.849 -4.717 -7.320 1.00 97.12 175 LEU A N 1
ATOM 1302 C CA . LEU A 1 175 ? -13.864 -3.769 -6.207 1.00 97.12 175 LEU A CA 1
ATOM 1303 C C . LEU A 1 175 ? -13.885 -2.352 -6.785 1.00 97.12 175 LEU A C 1
ATOM 1305 O O . LEU A 1 175 ? -13.166 -2.065 -7.733 1.00 97.12 175 LEU A O 1
ATOM 1309 N N . THR A 1 176 ? -14.709 -1.472 -6.223 1.00 97.44 176 THR A N 1
ATOM 1310 C CA . THR A 1 176 ? -14.728 -0.036 -6.526 1.00 97.44 176 THR A CA 1
ATOM 1311 C C . THR A 1 176 ? -14.406 0.737 -5.255 1.00 97.44 176 THR A C 1
ATOM 1313 O O . THR A 1 176 ? -15.135 0.602 -4.268 1.00 97.44 176 THR A O 1
ATOM 1316 N N . LEU A 1 177 ? -13.357 1.560 -5.298 1.00 96.50 177 LEU A N 1
ATOM 1317 C CA . LEU A 1 177 ? -13.008 2.499 -4.231 1.00 96.50 177 LEU A CA 1
ATOM 1318 C C . LEU A 1 177 ? -13.247 3.938 -4.707 1.00 96.50 177 LEU A C 1
ATOM 1320 O O . LEU A 1 177 ? -12.643 4.378 -5.690 1.00 96.50 177 LEU A O 1
ATOM 1324 N N . ALA A 1 178 ? -14.121 4.670 -4.012 1.00 93.50 178 ALA A N 1
ATOM 1325 C CA . ALA A 1 178 ? -14.310 6.099 -4.239 1.00 93.50 178 ALA A CA 1
ATOM 1326 C C . ALA A 1 178 ? -13.373 6.932 -3.356 1.00 93.50 178 ALA A C 1
ATOM 1328 O O . ALA A 1 178 ? -13.266 6.704 -2.154 1.00 93.50 178 ALA A O 1
ATOM 1329 N N . PHE A 1 179 ? -12.735 7.948 -3.941 1.00 91.62 179 PHE A N 1
ATOM 1330 C CA . PHE A 1 179 ? -11.790 8.812 -3.225 1.00 91.62 179 PHE A CA 1
ATOM 1331 C C . PHE A 1 179 ? -12.451 9.661 -2.128 1.00 91.62 179 PHE A C 1
ATOM 1333 O O . PHE A 1 179 ? -11.828 9.920 -1.105 1.00 91.62 179 PHE A O 1
ATOM 1340 N N . LYS A 1 180 ? -13.703 10.106 -2.310 1.00 92.25 180 LYS A N 1
ATOM 1341 C CA . LYS A 1 180 ? -14.393 10.950 -1.325 1.00 92.25 180 LYS A CA 1
ATOM 1342 C C . LYS A 1 180 ? -15.862 10.580 -1.169 1.00 92.25 180 LYS A C 1
ATOM 1344 O O . LYS A 1 180 ? -16.605 10.578 -2.147 1.00 92.25 180 LYS A O 1
ATOM 1349 N N . THR A 1 181 ? -16.280 10.365 0.078 1.00 93.19 181 THR A N 1
ATOM 1350 C CA . THR A 1 181 ? -17.665 10.041 0.453 1.00 93.19 181 THR A CA 1
ATOM 1351 C C . THR A 1 181 ? -18.051 10.855 1.686 1.00 93.19 181 THR A C 1
ATOM 1353 O O . THR A 1 181 ? -17.576 10.604 2.790 1.00 93.19 181 THR A O 1
ATOM 1356 N N . GLY A 1 182 ? -18.869 11.896 1.509 1.00 94.44 182 GLY A N 1
ATOM 1357 C CA . GLY A 1 182 ? -19.151 12.858 2.581 1.00 94.44 182 GLY A CA 1
ATOM 1358 C C . GLY A 1 182 ? -17.872 13.558 3.067 1.00 94.44 182 GLY A C 1
ATOM 1359 O O . GLY A 1 182 ? -17.215 14.261 2.295 1.00 94.44 182 GLY A O 1
ATOM 1360 N N . SER A 1 183 ? -17.528 13.365 4.343 1.00 91.81 183 SER A N 1
ATOM 1361 C CA . SER A 1 183 ? -16.270 13.824 4.952 1.00 91.81 183 SER A CA 1
ATOM 1362 C C . SER A 1 183 ? -15.132 12.798 4.895 1.00 91.81 183 SER A C 1
ATOM 1364 O O . SER A 1 183 ? -14.005 13.156 5.228 1.00 91.81 183 SER A O 1
ATOM 1366 N N . ASN A 1 184 ? -15.397 11.549 4.494 1.00 93.06 184 ASN A N 1
ATOM 1367 C CA . ASN A 1 184 ? -14.362 10.533 4.323 1.00 93.06 184 ASN A CA 1
ATOM 1368 C C . ASN A 1 184 ? -13.511 10.831 3.084 1.00 93.06 184 ASN A C 1
ATOM 1370 O O . ASN A 1 184 ? -14.064 11.114 2.017 1.00 93.06 184 ASN A O 1
ATOM 1374 N N . VAL A 1 185 ? -12.192 10.698 3.226 1.00 93.00 185 VAL A N 1
ATOM 1375 C CA . VAL A 1 185 ? -11.210 10.764 2.137 1.00 93.00 185 VAL A CA 1
ATOM 1376 C C . VAL A 1 185 ? -10.402 9.467 2.141 1.00 93.00 185 VAL A C 1
ATOM 1378 O O . VAL A 1 185 ? -10.006 8.975 3.200 1.00 93.00 185 VAL A O 1
ATOM 1381 N N . GLY A 1 186 ? -10.213 8.905 0.952 1.00 94.69 186 GLY A N 1
ATOM 1382 C CA . GLY A 1 186 ? -9.511 7.653 0.721 1.00 94.69 186 GLY A CA 1
ATOM 1383 C C . GLY A 1 186 ? -10.154 6.417 1.357 1.00 94.69 186 GLY A C 1
ATOM 1384 O O . GLY A 1 186 ? -11.181 6.472 2.039 1.00 94.69 186 GLY A O 1
ATOM 1385 N N . SER A 1 187 ? -9.531 5.270 1.112 1.00 98.00 187 SER A N 1
ATOM 1386 C CA . SER A 1 187 ? -9.757 4.026 1.855 1.00 98.00 187 SER A CA 1
ATOM 1387 C C . SER A 1 187 ? -8.613 3.045 1.604 1.00 98.00 187 SER A C 1
ATOM 1389 O O . SER A 1 187 ? -7.968 3.103 0.558 1.00 98.00 187 SER A O 1
ATOM 1391 N N . ARG A 1 188 ? -8.394 2.119 2.542 1.00 98.81 188 ARG A N 1
ATOM 1392 C CA . ARG A 1 188 ? -7.506 0.959 2.391 1.00 98.81 188 ARG A CA 1
ATOM 1393 C C . ARG A 1 188 ? -8.239 -0.300 2.839 1.00 98.81 188 ARG A C 1
ATOM 1395 O O . ARG A 1 188 ? -8.854 -0.304 3.907 1.00 98.81 188 ARG A O 1
ATOM 1402 N N . VAL A 1 189 ? -8.194 -1.352 2.026 1.00 98.94 189 VAL A N 1
ATOM 1403 C CA . VAL A 1 189 ? -8.826 -2.641 2.323 1.00 98.94 189 VAL A CA 1
ATOM 1404 C C . VAL A 1 189 ? -7.876 -3.813 2.095 1.00 98.94 189 VAL A C 1
ATOM 1406 O O . VAL A 1 189 ? -7.003 -3.757 1.231 1.00 98.94 189 VAL A O 1
ATOM 1409 N N . TYR A 1 190 ? -8.095 -4.892 2.842 1.00 98.94 190 TYR A N 1
ATOM 1410 C CA . TYR A 1 190 ? -7.326 -6.136 2.749 1.00 98.94 190 TYR A CA 1
ATOM 1411 C C . TYR A 1 190 ? -8.188 -7.268 2.203 1.00 98.94 190 TYR A C 1
ATOM 1413 O O . TYR A 1 190 ? -9.360 -7.376 2.575 1.00 98.94 190 TYR A O 1
ATOM 1421 N N . LEU A 1 191 ? -7.618 -8.133 1.359 1.00 98.69 191 LEU A N 1
ATOM 1422 C CA . LEU A 1 191 ? -8.306 -9.348 0.916 1.00 98.69 191 LEU A CA 1
ATOM 1423 C C . LEU A 1 191 ? -8.364 -10.374 2.058 1.00 98.69 191 LEU A C 1
ATOM 1425 O O . LEU A 1 191 ? -7.353 -10.681 2.687 1.00 98.69 191 LEU A O 1
ATOM 1429 N N . MET A 1 192 ? -9.544 -10.939 2.293 1.00 98.75 192 MET A N 1
ATOM 1430 C CA . MET A 1 192 ? -9.832 -11.905 3.354 1.00 98.75 192 MET A CA 1
ATOM 1431 C C . MET A 1 192 ? -9.975 -13.323 2.791 1.00 98.75 192 MET A C 1
ATOM 1433 O O . MET A 1 192 ? -10.664 -13.536 1.790 1.00 98.75 192 MET A O 1
ATOM 1437 N N . ALA A 1 193 ? -9.377 -14.303 3.475 1.00 97.88 193 ALA A N 1
ATOM 1438 C CA . ALA A 1 193 ? -9.610 -15.731 3.234 1.00 97.88 193 ALA A CA 1
ATOM 1439 C C . ALA A 1 193 ? -10.873 -16.231 3.957 1.00 97.88 193 ALA A C 1
ATOM 1441 O O . ALA A 1 193 ? -11.551 -17.151 3.503 1.00 97.88 193 ALA A O 1
ATOM 1442 N N . ASN A 1 194 ? -11.168 -15.642 5.116 1.00 98.12 194 ASN A N 1
ATOM 1443 C CA . ASN A 1 194 ? -12.373 -15.845 5.917 1.00 98.12 194 ASN A CA 1
ATOM 1444 C C . ASN A 1 194 ? -12.561 -14.632 6.843 1.00 98.12 194 ASN A C 1
ATOM 1446 O O . ASN A 1 194 ? -11.656 -13.813 6.956 1.00 98.12 194 ASN A O 1
ATOM 1450 N N . ASN A 1 195 ? -13.687 -14.536 7.557 1.00 97.00 195 ASN A N 1
ATOM 1451 C CA . ASN A 1 195 ? -14.018 -13.379 8.407 1.00 97.00 195 ASN A CA 1
ATOM 1452 C C . ASN A 1 195 ? -12.952 -12.998 9.457 1.00 97.00 195 ASN A C 1
ATOM 1454 O O . ASN A 1 195 ? -12.999 -11.888 9.974 1.00 97.00 195 ASN A O 1
ATOM 1458 N N . THR A 1 196 ? -12.024 -13.894 9.801 1.00 98.25 196 THR A N 1
ATOM 1459 C CA . THR A 1 196 ? -11.014 -13.696 10.856 1.00 98.25 196 THR A CA 1
ATOM 1460 C C . THR A 1 196 ? -9.569 -13.753 10.363 1.00 98.25 196 THR A C 1
ATOM 1462 O O . THR A 1 196 ? -8.661 -13.622 11.180 1.00 98.25 196 THR A O 1
ATOM 1465 N N . GLN A 1 197 ? -9.332 -13.964 9.063 1.00 98.81 197 GLN A N 1
ATOM 1466 C CA . GLN A 1 197 ? -7.982 -14.079 8.510 1.00 98.81 197 GLN A CA 1
ATOM 1467 C C . GLN A 1 197 ? -7.866 -13.456 7.119 1.00 98.81 197 GLN A C 1
ATOM 1469 O O . GLN A 1 197 ? -8.681 -13.723 6.229 1.00 98.81 197 GLN A O 1
ATOM 1474 N N . TYR A 1 198 ? -6.789 -12.701 6.917 1.00 98.94 198 TYR A N 1
ATOM 1475 C CA . TYR A 1 198 ? -6.373 -12.222 5.606 1.00 98.94 198 TYR A CA 1
ATOM 1476 C C . TYR A 1 198 ? -6.029 -13.381 4.664 1.00 98.94 198 TYR A C 1
ATOM 1478 O O . TYR A 1 198 ? -5.622 -14.468 5.085 1.00 98.94 198 TYR A O 1
ATOM 1486 N N . GLN A 1 199 ? -6.167 -13.140 3.363 1.00 98.75 199 GLN A N 1
ATOM 1487 C CA . GLN A 1 199 ? -5.636 -14.032 2.347 1.00 98.75 199 GLN A CA 1
ATOM 1488 C C . GLN A 1 199 ? -4.126 -13.825 2.240 1.00 98.75 199 GLN A C 1
ATOM 1490 O O . GLN A 1 199 ? -3.663 -12.817 1.711 1.00 98.75 199 GLN A O 1
ATOM 1495 N N . MET A 1 200 ? -3.374 -14.816 2.715 1.00 98.69 200 MET A N 1
ATOM 1496 C CA . MET A 1 200 ? -1.923 -14.867 2.553 1.00 98.69 200 MET A CA 1
ATOM 1497 C C . MET A 1 200 ? -1.558 -15.336 1.143 1.00 98.69 200 MET A C 1
ATOM 1499 O O . MET A 1 200 ? -2.133 -16.300 0.628 1.00 98.69 200 MET A O 1
ATOM 1503 N N . PHE A 1 201 ? -0.568 -14.685 0.545 1.00 98.50 201 PHE A N 1
ATOM 1504 C CA . PHE A 1 201 ? 0.006 -15.026 -0.748 1.00 98.50 201 PHE A CA 1
ATOM 1505 C C . PHE A 1 201 ? 1.493 -15.334 -0.596 1.00 98.50 201 PHE A C 1
ATOM 1507 O O . PHE A 1 201 ? 2.255 -14.510 -0.104 1.00 98.50 201 PHE A O 1
ATOM 1514 N N . ASP A 1 202 ? 1.908 -16.498 -1.089 1.00 97.31 202 ASP A N 1
ATOM 1515 C CA . ASP A 1 202 ? 3.287 -16.719 -1.524 1.00 97.31 202 ASP A CA 1
ATOM 1516 C C . ASP A 1 202 ? 3.340 -16.452 -3.031 1.00 97.31 202 ASP A C 1
ATOM 1518 O O . ASP A 1 202 ? 2.531 -17.008 -3.782 1.00 97.31 202 ASP A O 1
ATOM 1522 N N . LEU A 1 203 ? 4.270 -15.602 -3.460 1.00 96.69 203 LEU A N 1
ATOM 1523 C CA . LEU A 1 203 ? 4.396 -15.115 -4.835 1.00 96.69 203 LEU A CA 1
ATOM 1524 C C . LEU A 1 203 ? 5.614 -15.689 -5.579 1.00 96.69 203 LEU A C 1
ATOM 1526 O O . LEU A 1 203 ? 5.749 -15.441 -6.776 1.00 96.69 203 LEU A O 1
ATOM 1530 N N . LEU A 1 204 ? 6.491 -16.463 -4.926 1.00 97.50 204 LEU A N 1
ATOM 1531 C CA . LEU A 1 204 ? 7.725 -16.951 -5.551 1.00 97.50 204 LEU A CA 1
ATOM 1532 C C . LEU A 1 204 ? 7.433 -17.878 -6.737 1.00 97.50 204 LEU A C 1
ATOM 1534 O O . LEU A 1 204 ? 6.746 -18.894 -6.603 1.00 97.50 204 LEU A O 1
ATOM 1538 N N . ASN A 1 205 ? 8.011 -17.542 -7.895 1.00 97.88 205 ASN A N 1
ATOM 1539 C CA . ASN A 1 205 ? 7.838 -18.251 -9.164 1.00 97.88 205 ASN A CA 1
ATOM 1540 C C . ASN A 1 205 ? 6.369 -18.334 -9.619 1.00 97.88 205 ASN A C 1
ATOM 1542 O O . ASN A 1 205 ? 5.915 -19.348 -10.156 1.00 97.88 205 ASN A O 1
ATOM 1546 N N . LYS A 1 206 ? 5.614 -17.259 -9.373 1.00 97.94 206 LYS A N 1
ATOM 1547 C CA . LYS A 1 206 ? 4.212 -17.091 -9.775 1.00 97.94 206 LYS A CA 1
ATOM 1548 C C . LYS A 1 206 ? 4.017 -15.730 -10.436 1.00 97.94 206 LYS A C 1
ATOM 1550 O O . LYS A 1 206 ? 4.928 -14.902 -10.502 1.00 97.94 206 LYS A O 1
ATOM 1555 N N . GLU A 1 207 ? 2.806 -15.499 -10.918 1.00 97.06 207 GLU A N 1
ATOM 1556 C CA . GLU A 1 207 ? 2.359 -14.190 -11.375 1.00 97.06 207 GLU A CA 1
ATOM 1557 C C . GLU A 1 207 ? 1.105 -13.754 -10.624 1.00 97.06 207 GLU A C 1
ATOM 1559 O O . GLU A 1 207 ? 0.278 -14.578 -10.229 1.00 97.06 207 GLU A O 1
ATOM 1564 N N . PHE A 1 208 ? 0.978 -12.446 -10.433 1.00 98.19 208 PHE A N 1
ATOM 1565 C CA . PHE A 1 208 ? -0.229 -11.796 -9.959 1.00 98.19 208 PHE A CA 1
ATOM 1566 C C . PHE A 1 208 ? -0.772 -10.915 -11.080 1.00 98.19 208 PHE A C 1
ATOM 1568 O O . PHE A 1 208 ? -0.030 -10.135 -11.684 1.00 98.19 208 PHE A O 1
ATOM 1575 N N . THR A 1 209 ? -2.067 -11.039 -11.353 1.00 97.81 209 THR A N 1
ATOM 1576 C CA . THR A 1 209 ? -2.730 -10.324 -12.443 1.00 97.81 209 THR A CA 1
ATOM 1577 C C . THR A 1 209 ? -4.000 -9.667 -11.929 1.00 97.81 209 THR A C 1
ATOM 1579 O O . THR A 1 209 ? -4.758 -10.281 -11.181 1.00 97.81 209 THR A O 1
ATOM 1582 N N . PHE A 1 210 ? -4.248 -8.435 -12.358 1.00 98.06 210 PHE A N 1
ATOM 1583 C CA . PHE A 1 210 ? -5.490 -7.709 -12.116 1.00 98.06 210 PHE A CA 1
ATOM 1584 C C . PHE A 1 210 ? -5.857 -6.890 -13.359 1.00 98.06 210 PHE A C 1
ATOM 1586 O O . PHE A 1 210 ? -4.983 -6.501 -14.129 1.00 98.06 210 PHE A O 1
ATOM 1593 N N . ASP A 1 211 ? -7.140 -6.613 -13.570 1.00 97.06 211 ASP A N 1
ATOM 1594 C CA . ASP A 1 211 ? -7.537 -5.496 -14.419 1.00 97.06 211 ASP A CA 1
ATOM 1595 C C . ASP A 1 211 ? -7.684 -4.229 -13.584 1.00 97.06 211 ASP A C 1
ATOM 1597 O O . ASP A 1 211 ? -8.099 -4.301 -12.426 1.00 97.06 211 ASP A O 1
ATOM 1601 N N . VAL A 1 212 ? -7.465 -3.072 -14.202 1.00 96.06 212 VAL A N 1
ATOM 1602 C CA . VAL A 1 212 ? -7.716 -1.767 -13.593 1.00 96.06 212 VAL A CA 1
ATOM 1603 C C . VAL A 1 212 ? -8.410 -0.817 -14.568 1.00 96.06 212 VAL A C 1
ATOM 1605 O O . VAL A 1 212 ? -8.141 -0.826 -15.771 1.00 96.06 212 VAL A O 1
ATOM 1608 N N . ASP A 1 213 ? -9.320 -0.005 -14.039 1.00 95.25 213 ASP A N 1
ATOM 1609 C CA . ASP A 1 213 ? -9.775 1.241 -14.654 1.00 95.25 213 ASP A CA 1
ATOM 1610 C C . ASP A 1 213 ? -9.255 2.411 -13.810 1.00 95.25 213 ASP A C 1
ATOM 1612 O O . ASP A 1 213 ? -9.520 2.489 -12.607 1.00 95.25 213 ASP A O 1
ATOM 1616 N N . VAL A 1 214 ? -8.476 3.284 -14.449 1.00 93.38 214 VAL A N 1
ATOM 1617 C CA . VAL A 1 214 ? -7.893 4.495 -13.856 1.00 93.38 214 VAL A CA 1
ATOM 1618 C C . VAL A 1 214 ? -8.362 5.766 -14.569 1.00 93.38 214 VAL A C 1
ATOM 1620 O O . VAL A 1 214 ? -7.886 6.846 -14.235 1.00 93.38 214 VAL A O 1
ATOM 1623 N N . ALA A 1 215 ? -9.285 5.685 -15.536 1.00 91.44 215 ALA A N 1
ATOM 1624 C CA . ALA A 1 215 ? -9.653 6.822 -16.390 1.00 91.44 215 ALA A CA 1
ATOM 1625 C C . ALA A 1 215 ? -10.249 8.007 -15.599 1.00 91.44 215 ALA A C 1
ATOM 1627 O O . ALA A 1 215 ? -10.177 9.155 -16.036 1.00 91.44 215 ALA A O 1
ATOM 1628 N N . GLY A 1 216 ? -10.827 7.731 -14.423 1.00 86.88 216 GLY A N 1
ATOM 1629 C CA . GLY A 1 216 ? -11.325 8.730 -13.471 1.00 86.88 216 GLY A CA 1
ATOM 1630 C C . GLY A 1 216 ? -10.317 9.195 -12.409 1.00 86.88 216 GLY A C 1
ATOM 1631 O O . GLY A 1 216 ? -10.682 10.020 -11.575 1.00 86.88 216 GLY A O 1
ATOM 1632 N N . LEU A 1 217 ? -9.082 8.680 -12.394 1.00 86.38 217 LEU A N 1
ATOM 1633 C CA . LEU A 1 217 ? -8.041 9.024 -11.416 1.00 86.38 217 LEU A CA 1
ATOM 1634 C C . LEU A 1 217 ? -7.084 10.061 -12.021 1.00 86.38 217 LEU A C 1
ATOM 1636 O O . LEU A 1 217 ? -6.243 9.721 -12.849 1.00 86.38 217 LEU A O 1
ATOM 1640 N N . GLY A 1 218 ? -7.231 11.332 -11.645 1.00 86.25 218 GLY A N 1
ATOM 1641 C CA . GLY A 1 218 ? -6.329 12.412 -12.073 1.00 86.25 218 GLY A CA 1
ATOM 1642 C C . GLY A 1 218 ? -5.003 12.449 -11.301 1.00 86.25 218 GLY A C 1
ATOM 1643 O O . GLY A 1 218 ? -4.757 11.593 -10.453 1.00 86.25 218 GLY A O 1
ATOM 1644 N N . CYS A 1 219 ? -4.181 13.468 -11.581 1.00 86.62 219 CYS A N 1
ATOM 1645 C CA . CYS A 1 219 ? -2.963 13.774 -10.819 1.00 86.62 219 CYS A CA 1
ATOM 1646 C C . CYS A 1 219 ? -3.227 13.888 -9.306 1.00 86.62 219 CYS A C 1
ATOM 1648 O O . CYS A 1 219 ? -4.329 14.266 -8.897 1.00 86.62 219 CYS A O 1
ATOM 1650 N N . GLY A 1 220 ? -2.202 13.659 -8.482 1.00 84.06 220 GLY A N 1
ATOM 1651 C CA . GLY A 1 220 ? -2.267 13.880 -7.029 1.00 84.06 220 GLY A CA 1
ATOM 1652 C C . GLY A 1 220 ? -2.990 12.779 -6.241 1.00 84.06 220 GLY A C 1
ATOM 1653 O O . GLY A 1 220 ? -2.951 12.773 -5.012 1.00 84.06 220 GLY A O 1
ATOM 1654 N N . ILE A 1 221 ? -3.636 11.842 -6.941 1.00 91.44 221 ILE A N 1
ATOM 1655 C CA . ILE A 1 221 ? -4.310 10.664 -6.387 1.00 91.44 221 ILE A CA 1
ATOM 1656 C C . ILE A 1 221 ? -3.507 9.420 -6.765 1.00 91.44 221 ILE A C 1
ATOM 1658 O O . ILE A 1 221 ? -2.969 9.349 -7.868 1.00 91.44 221 ILE A O 1
ATOM 1662 N N . ASN A 1 222 ? -3.480 8.418 -5.892 1.00 94.00 222 ASN A N 1
ATOM 1663 C CA . ASN A 1 222 ? -2.933 7.094 -6.171 1.00 94.00 222 ASN A CA 1
ATOM 1664 C C . ASN A 1 222 ? -3.997 6.032 -5.868 1.00 94.00 222 ASN A C 1
ATOM 1666 O O . ASN A 1 222 ? -4.564 5.994 -4.774 1.00 94.00 222 ASN A O 1
ATOM 1670 N N . GLY A 1 223 ? -4.309 5.203 -6.864 1.00 96.62 223 GLY A N 1
ATOM 1671 C CA . GLY A 1 223 ? -5.073 3.971 -6.695 1.00 96.62 223 GLY A CA 1
ATOM 1672 C C . GLY A 1 223 ? -4.106 2.797 -6.631 1.00 96.62 223 GLY A C 1
ATOM 1673 O O . GLY A 1 223 ? -3.708 2.291 -7.682 1.00 96.62 223 GLY A O 1
ATOM 1674 N N . ALA A 1 224 ? -3.737 2.379 -5.420 1.00 97.31 224 ALA A N 1
ATOM 1675 C CA . ALA A 1 224 ? -2.681 1.397 -5.209 1.00 97.31 224 ALA A CA 1
ATOM 1676 C C . ALA A 1 224 ? -3.215 -0.034 -5.035 1.00 97.31 224 ALA A C 1
ATOM 1678 O O . ALA A 1 224 ? -4.294 -0.272 -4.481 1.00 97.31 224 ALA A O 1
ATOM 1679 N N . LEU A 1 225 ? -2.423 -1.001 -5.492 1.00 98.50 225 LEU A N 1
ATOM 1680 C CA . LEU A 1 225 ? -2.588 -2.427 -5.238 1.00 98.50 225 LEU A CA 1
ATOM 1681 C C . LEU A 1 225 ? -1.205 -3.015 -4.958 1.00 98.50 225 LEU A C 1
ATOM 1683 O O . LEU A 1 225 ? -0.323 -2.999 -5.817 1.00 98.50 225 LEU A O 1
ATOM 1687 N N . TYR A 1 226 ? -1.028 -3.546 -3.754 1.00 98.88 226 TYR A N 1
ATOM 1688 C CA . TYR A 1 226 ? 0.283 -3.894 -3.216 1.00 98.88 226 TYR A CA 1
ATOM 1689 C C . TYR A 1 226 ? 0.198 -5.035 -2.201 1.00 98.88 226 TYR A C 1
ATOM 1691 O O . TYR A 1 226 ? -0.886 -5.528 -1.879 1.00 98.88 226 TYR A O 1
ATOM 1699 N N . PHE A 1 227 ? 1.352 -5.498 -1.734 1.00 98.94 227 PHE A N 1
ATOM 1700 C CA . PHE A 1 227 ? 1.465 -6.573 -0.757 1.00 98.94 227 PHE A CA 1
ATOM 1701 C C . PHE A 1 227 ? 2.292 -6.144 0.450 1.00 98.94 227 PHE A C 1
ATOM 1703 O O . PHE A 1 227 ? 3.437 -5.740 0.272 1.00 98.94 227 PHE A O 1
ATOM 1710 N N . SER A 1 228 ? 1.761 -6.346 1.656 1.00 98.81 228 SER A N 1
ATOM 1711 C CA . SER A 1 228 ? 2.459 -6.081 2.925 1.00 98.81 228 SER A CA 1
ATOM 1712 C C . SER A 1 228 ? 2.685 -7.374 3.712 1.00 98.81 228 SER A C 1
ATOM 1714 O O . SER A 1 228 ? 1.818 -8.251 3.760 1.00 98.81 228 SER A O 1
ATOM 1716 N N . GLU A 1 229 ? 3.829 -7.502 4.382 1.00 98.62 229 GLU A N 1
ATOM 1717 C CA . GLU A 1 229 ? 4.152 -8.620 5.284 1.00 98.62 229 GLU A CA 1
ATOM 1718 C C . GLU A 1 229 ? 3.459 -8.480 6.660 1.00 98.62 229 GLU A C 1
ATOM 1720 O O . GLU A 1 229 ? 4.074 -8.285 7.711 1.00 98.62 229 GLU A O 1
ATOM 1725 N N . MET A 1 230 ? 2.128 -8.557 6.633 1.00 98.88 230 MET A N 1
ATOM 1726 C CA . MET A 1 230 ? 1.246 -8.509 7.802 1.00 98.88 230 MET A CA 1
ATOM 1727 C C . MET A 1 230 ? 0.942 -9.912 8.352 1.00 98.88 230 MET A C 1
ATOM 1729 O O . MET A 1 230 ? 0.844 -10.883 7.601 1.00 98.88 230 MET A O 1
ATOM 1733 N N . ASP A 1 231 ? 0.691 -10.010 9.661 1.00 98.75 231 ASP A N 1
ATOM 1734 C CA . ASP A 1 231 ? 0.176 -11.238 10.280 1.00 98.75 231 ASP A CA 1
ATOM 1735 C C . ASP A 1 231 ? -1.216 -11.595 9.733 1.00 98.75 231 ASP A C 1
ATOM 1737 O O . ASP A 1 231 ? -2.114 -10.750 9.713 1.00 98.75 231 ASP A O 1
ATOM 1741 N N . ALA A 1 232 ? -1.443 -12.868 9.394 1.00 98.81 232 ALA A N 1
ATOM 1742 C CA . ALA A 1 232 ? -2.711 -13.347 8.833 1.00 98.81 232 ALA A CA 1
ATOM 1743 C C . ALA A 1 232 ? -3.948 -13.056 9.707 1.00 98.81 232 ALA A C 1
ATOM 1745 O O . ALA A 1 232 ? -5.048 -12.925 9.178 1.00 98.81 232 ALA A O 1
ATOM 1746 N N . ASP A 1 233 ? -3.792 -12.968 11.031 1.00 98.81 233 ASP A N 1
ATOM 1747 C CA . ASP A 1 233 ? -4.862 -12.667 11.993 1.00 98.81 233 ASP A CA 1
ATOM 1748 C C . ASP A 1 233 ? -4.916 -11.180 12.410 1.00 98.81 233 ASP A C 1
ATOM 1750 O O . ASP A 1 233 ? -5.653 -10.811 13.328 1.00 98.81 233 ASP A O 1
ATOM 1754 N N . GLY A 1 234 ? -4.135 -10.311 11.760 1.00 98.75 234 GLY A N 1
ATOM 1755 C CA . GLY A 1 234 ? -3.987 -8.901 12.128 1.00 98.75 234 GLY A CA 1
ATOM 1756 C C . GLY A 1 234 ? -3.206 -8.669 13.427 1.00 98.75 234 GLY A C 1
ATOM 1757 O O . GLY A 1 234 ? -3.312 -7.588 14.013 1.00 98.75 234 GLY A O 1
ATOM 1758 N N . GLY A 1 235 ? -2.455 -9.671 13.892 1.00 98.56 235 GLY A N 1
ATOM 1759 C CA . GLY A 1 235 ? -1.559 -9.623 15.046 1.00 98.56 235 GLY A CA 1
ATOM 1760 C C . GLY A 1 235 ? -2.172 -10.133 16.356 1.00 98.56 235 GLY A C 1
ATOM 1761 O O . GLY A 1 235 ? -1.558 -9.965 17.410 1.00 98.56 235 GLY A O 1
ATOM 1762 N N . MET A 1 236 ? -3.366 -10.737 16.342 1.00 97.88 236 MET A N 1
ATOM 1763 C CA . MET A 1 236 ? -4.060 -11.179 17.567 1.00 97.88 236 MET A CA 1
ATOM 1764 C C . MET A 1 236 ? -3.261 -12.208 18.380 1.00 97.88 236 MET A C 1
ATOM 1766 O O . MET A 1 236 ? -3.225 -12.129 19.609 1.00 97.88 236 MET A O 1
ATOM 1770 N N . ALA A 1 237 ? -2.606 -13.167 17.721 1.00 98.00 237 ALA A N 1
ATOM 1771 C CA . ALA A 1 237 ? -1.810 -14.200 18.379 1.00 98.00 237 ALA A CA 1
ATOM 1772 C C . ALA A 1 237 ? -0.532 -13.646 19.030 1.00 98.00 237 ALA A C 1
ATOM 1774 O O . ALA A 1 237 ? -0.108 -14.142 20.076 1.00 98.00 237 ALA A O 1
ATOM 1775 N N . ARG A 1 238 ? 0.076 -12.613 18.429 1.00 97.81 238 ARG A N 1
ATOM 1776 C CA . ARG A 1 238 ? 1.303 -11.959 18.924 1.00 97.81 238 ARG A CA 1
ATOM 1777 C C . ARG A 1 238 ? 1.001 -10.913 19.998 1.00 97.81 238 ARG A C 1
ATOM 1779 O O . ARG A 1 238 ? 1.796 -10.733 20.920 1.00 97.81 238 ARG A O 1
ATOM 1786 N N . PHE A 1 239 ? -0.153 -10.251 19.912 1.00 97.69 239 PHE A N 1
ATOM 1787 C CA . PHE A 1 239 ? -0.499 -9.099 20.738 1.00 97.69 239 PHE A CA 1
ATOM 1788 C C . PHE A 1 239 ? -1.816 -9.326 21.477 1.00 97.69 239 PHE A C 1
ATOM 1790 O O . PHE A 1 239 ? -2.902 -9.067 20.966 1.00 97.69 239 PHE A O 1
ATOM 1797 N N . SER A 1 240 ? -1.728 -9.741 22.744 1.00 96.00 240 SER A N 1
ATOM 1798 C CA . SER A 1 240 ? -2.904 -9.953 23.601 1.00 96.00 240 SER A CA 1
ATOM 1799 C C . SER A 1 240 ? -3.762 -8.691 23.786 1.00 96.00 240 SER A C 1
ATOM 1801 O O . SER A 1 240 ? -4.959 -8.819 24.055 1.00 96.00 240 SER A O 1
ATOM 1803 N N . GLY A 1 241 ? -3.169 -7.506 23.593 1.00 93.81 241 GLY A N 1
ATOM 1804 C CA . GLY A 1 241 ? -3.822 -6.198 23.518 1.00 93.81 241 GLY A CA 1
ATOM 1805 C C . GLY A 1 241 ? -4.688 -5.967 22.272 1.00 93.81 241 GLY A C 1
ATOM 1806 O O . GLY A 1 241 ? -5.386 -4.965 22.219 1.00 93.81 241 GLY A O 1
ATOM 1807 N N . ASN A 1 242 ? -4.715 -6.877 21.295 1.00 98.00 242 ASN A N 1
ATOM 1808 C CA . ASN A 1 242 ? -5.604 -6.816 20.134 1.00 98.00 242 ASN A CA 1
ATOM 1809 C C . ASN A 1 242 ? -6.703 -7.893 20.232 1.00 98.00 242 ASN A C 1
ATOM 1811 O O . ASN A 1 242 ? -6.392 -9.086 20.252 1.00 98.00 242 ASN A O 1
ATOM 1815 N N . LYS A 1 243 ? -7.986 -7.497 20.294 1.00 97.50 243 LYS A N 1
ATOM 1816 C CA . LYS A 1 243 ? -9.135 -8.422 20.153 1.00 97.50 243 LYS A CA 1
ATOM 1817 C C . LYS A 1 243 ? -9.879 -8.290 18.830 1.00 97.50 243 LYS A C 1
ATOM 1819 O O . LYS A 1 243 ? -10.718 -9.140 18.559 1.00 97.50 243 LYS A O 1
ATOM 1824 N N . ALA A 1 244 ? -9.591 -7.260 18.042 1.00 98.00 244 ALA A N 1
ATOM 1825 C CA . ALA A 1 244 ? -10.332 -6.937 16.831 1.00 98.00 244 ALA A CA 1
ATOM 1826 C C . ALA A 1 244 ? -9.761 -7.659 15.592 1.00 98.00 244 ALA A C 1
ATOM 1828 O O . ALA A 1 244 ? -10.516 -8.217 14.797 1.00 98.00 244 ALA A O 1
ATOM 1829 N N . GLY A 1 245 ? -8.433 -7.725 15.468 1.00 98.56 245 GLY A N 1
ATOM 1830 C CA . GLY A 1 245 ? -7.750 -8.551 14.468 1.00 98.56 245 GLY A CA 1
ATOM 1831 C C . GLY A 1 245 ? -8.050 -8.212 13.008 1.00 98.56 245 GLY A C 1
ATOM 1832 O O . GLY A 1 245 ? -8.573 -7.146 12.668 1.00 98.56 245 GLY A O 1
ATOM 1833 N N . ALA A 1 246 ? -7.760 -9.175 12.131 1.00 98.81 246 ALA A N 1
ATOM 1834 C CA . ALA A 1 246 ? -8.052 -9.081 10.702 1.00 98.81 246 ALA A CA 1
ATOM 1835 C C . ALA A 1 246 ? -9.542 -8.826 10.412 1.00 98.81 246 ALA A C 1
ATOM 1837 O O . ALA A 1 246 ? -9.861 -8.119 9.460 1.00 98.81 246 ALA A O 1
ATOM 1838 N N . GLN A 1 247 ? -10.467 -9.292 11.264 1.00 98.69 247 GLN A N 1
ATOM 1839 C CA . GLN A 1 247 ? -11.898 -8.995 11.110 1.00 98.69 247 GLN A CA 1
ATOM 1840 C C . GLN A 1 247 ? -12.173 -7.480 11.042 1.00 98.69 247 GLN A C 1
ATOM 1842 O O . GLN A 1 247 ? -13.039 -7.058 10.277 1.00 98.69 247 GLN A O 1
ATOM 1847 N N . TYR A 1 248 ? -11.394 -6.666 11.760 1.00 98.81 248 TYR A N 1
ATOM 1848 C CA . TYR A 1 248 ? -11.504 -5.204 11.793 1.00 98.81 248 TYR A CA 1
ATOM 1849 C C . TYR A 1 248 ? -10.277 -4.493 11.187 1.00 98.81 248 TYR A C 1
ATOM 1851 O O . TYR A 1 248 ? -10.042 -3.316 11.462 1.00 98.81 248 TYR A O 1
ATOM 1859 N N . GLY A 1 249 ? -9.499 -5.183 10.345 1.00 98.75 249 GLY A N 1
ATOM 1860 C CA . GLY A 1 249 ? -8.419 -4.574 9.566 1.00 98.75 249 GLY A CA 1
ATOM 1861 C C . GLY A 1 249 ? -7.215 -4.095 10.387 1.00 98.75 249 GLY A C 1
ATOM 1862 O O . GLY A 1 249 ? -6.626 -3.069 10.049 1.00 98.75 249 GLY A O 1
ATOM 1863 N N . THR A 1 250 ? -6.869 -4.767 11.493 1.00 98.88 250 THR A N 1
ATOM 1864 C CA . THR A 1 250 ? -5.697 -4.408 12.317 1.00 98.88 250 THR A CA 1
ATOM 1865 C C . THR A 1 250 ? -4.382 -4.984 11.781 1.00 98.88 250 THR A C 1
ATOM 1867 O O . THR A 1 250 ? -4.368 -5.906 10.966 1.00 98.88 250 THR A O 1
ATOM 1870 N N . GLY A 1 251 ? -3.257 -4.511 12.327 1.00 98.69 251 GLY A N 1
ATOM 1871 C CA . GLY A 1 251 ? -1.936 -5.116 12.102 1.00 98.69 251 GLY A CA 1
ATOM 1872 C C . GLY A 1 251 ? -1.206 -4.621 10.855 1.00 98.69 251 GLY A C 1
ATOM 1873 O O . GLY A 1 251 ? -0.233 -5.248 10.451 1.00 98.69 251 GLY A O 1
ATOM 1874 N N . TYR A 1 252 ? -1.663 -3.516 10.256 1.00 98.88 252 TYR A N 1
ATOM 1875 C CA . TYR A 1 252 ? -1.016 -2.916 9.093 1.00 98.88 252 TYR A CA 1
ATOM 1876 C C . TYR A 1 252 ? 0.438 -2.514 9.364 1.00 98.88 252 TYR A C 1
ATOM 1878 O O . TYR A 1 252 ? 0.812 -2.101 10.470 1.00 98.88 252 TYR A O 1
ATOM 1886 N N . CYS A 1 253 ? 1.246 -2.639 8.322 1.00 98.88 253 CYS A N 1
ATOM 1887 C CA . CYS A 1 253 ? 2.639 -2.250 8.251 1.00 98.88 253 CYS A CA 1
ATOM 1888 C C . CYS A 1 253 ? 3.025 -2.095 6.783 1.00 98.88 253 CYS A C 1
ATOM 1890 O O . CYS A 1 253 ? 2.401 -2.703 5.913 1.00 98.88 253 CYS A O 1
ATOM 1892 N N . ASP A 1 254 ? 4.068 -1.317 6.532 1.00 98.69 254 ASP A N 1
ATOM 1893 C CA . ASP A 1 254 ? 4.657 -1.164 5.207 1.00 98.69 254 ASP A CA 1
ATOM 1894 C C . ASP A 1 254 ? 6.124 -0.701 5.316 1.00 98.69 254 ASP A C 1
ATOM 1896 O O . ASP A 1 254 ? 6.698 -0.675 6.418 1.00 98.69 254 ASP A O 1
ATOM 1900 N N . SER A 1 255 ? 6.747 -0.363 4.186 1.00 98.38 255 SER A N 1
ATOM 1901 C CA . SER A 1 255 ? 8.151 0.054 4.127 1.00 98.38 255 SER A CA 1
ATOM 1902 C C . SER A 1 255 ? 8.424 1.474 4.630 1.00 98.38 255 SER A C 1
ATOM 1904 O O . SER A 1 255 ? 9.561 1.799 4.987 1.00 98.38 255 SER A O 1
ATOM 1906 N N . GLN A 1 256 ? 7.389 2.309 4.721 1.00 97.62 256 GLN A N 1
ATOM 1907 C CA . GLN A 1 256 ? 7.442 3.678 5.234 1.00 97.62 256 GLN A CA 1
ATOM 1908 C C . GLN A 1 256 ? 7.384 3.721 6.767 1.00 97.62 256 GLN A C 1
ATOM 1910 O O . GLN A 1 256 ? 7.515 4.791 7.366 1.00 97.62 256 GLN A O 1
ATOM 1915 N N . CYS A 1 257 ? 7.205 2.565 7.423 1.00 98.38 257 CYS A N 1
ATOM 1916 C CA . CYS A 1 257 ? 7.097 2.443 8.877 1.00 98.38 257 CYS A CA 1
ATOM 1917 C C . CYS A 1 257 ? 6.035 3.393 9.497 1.00 98.38 257 CYS A C 1
ATOM 1919 O O . CYS A 1 257 ? 6.335 4.099 10.470 1.00 98.38 257 CYS A O 1
ATOM 1921 N N . PRO A 1 258 ? 4.795 3.432 8.968 1.00 97.69 258 PRO A N 1
ATOM 1922 C CA . PRO A 1 258 ? 3.767 4.439 9.221 1.00 97.69 258 PRO A CA 1
ATOM 1923 C C . PRO A 1 258 ? 3.504 4.670 10.701 1.00 97.69 258 PRO A C 1
ATOM 1925 O O . PRO A 1 258 ? 3.246 3.740 11.471 1.00 97.69 258 PRO A O 1
ATOM 1928 N N . ARG A 1 259 ? 3.556 5.949 11.082 1.00 98.25 259 ARG A N 1
ATOM 1929 C CA . ARG A 1 259 ? 3.367 6.441 12.455 1.00 98.25 259 ARG A CA 1
ATOM 1930 C C . ARG A 1 259 ? 1.974 7.017 12.708 1.00 98.25 259 ARG A C 1
ATOM 1932 O O . ARG A 1 259 ? 1.671 7.402 13.833 1.00 98.25 259 ARG A O 1
ATOM 1939 N N . ASP A 1 260 ? 1.137 7.091 11.681 1.00 97.88 260 ASP A N 1
ATOM 1940 C CA . ASP A 1 260 ? -0.241 7.589 11.727 1.00 97.88 260 ASP A CA 1
ATOM 1941 C C . ASP A 1 260 ? -1.265 6.534 12.168 1.00 97.88 260 ASP A C 1
ATOM 1943 O O . ASP A 1 260 ? -2.425 6.854 12.439 1.00 97.88 260 ASP A O 1
ATOM 1947 N N . LEU A 1 261 ? -0.838 5.273 12.269 1.00 98.50 261 LEU A N 1
ATOM 1948 C CA . LEU A 1 261 ? -1.684 4.176 12.715 1.00 98.50 261 LEU A CA 1
ATOM 1949 C C . LEU A 1 261 ? -2.099 4.380 14.173 1.00 98.50 261 LEU A C 1
ATOM 1951 O O . LEU A 1 261 ? -1.259 4.439 15.077 1.00 98.50 261 LEU A O 1
ATOM 1955 N N . LYS A 1 262 ? -3.415 4.424 14.403 1.00 98.69 262 LYS A N 1
ATOM 1956 C CA . LYS A 1 262 ? -4.021 4.566 15.736 1.00 98.69 262 LYS A CA 1
ATOM 1957 C C . LYS A 1 262 ? -3.663 3.434 16.701 1.00 98.69 262 LYS A C 1
ATOM 1959 O O . LYS A 1 262 ? -3.568 3.683 17.900 1.00 98.69 262 LYS A O 1
ATOM 1964 N N . PHE A 1 263 ? -3.451 2.216 16.198 1.00 98.62 263 PHE A N 1
ATOM 1965 C CA . PHE A 1 263 ? -3.115 1.037 17.001 1.00 98.62 263 PHE A CA 1
ATOM 1966 C C . PHE A 1 263 ? -1.944 0.266 16.404 1.00 98.62 263 PHE A C 1
ATOM 1968 O O . PHE A 1 263 ? -1.958 -0.071 15.222 1.00 98.62 263 PHE A O 1
ATOM 1975 N N . ILE A 1 264 ? -0.955 -0.050 17.241 1.00 98.81 264 ILE A N 1
ATOM 1976 C CA . ILE A 1 264 ? 0.228 -0.836 16.875 1.00 98.81 264 ILE A CA 1
ATOM 1977 C C . ILE A 1 264 ? 0.523 -1.799 18.031 1.00 98.81 264 ILE A C 1
ATOM 1979 O O . ILE A 1 264 ? 0.564 -1.390 19.190 1.00 98.81 264 ILE A O 1
ATOM 1983 N N . ASN A 1 265 ? 0.725 -3.083 17.730 1.00 98.50 265 ASN A N 1
ATOM 1984 C CA . ASN A 1 265 ? 1.018 -4.141 18.709 1.00 98.50 265 ASN A CA 1
ATOM 1985 C C . ASN A 1 265 ? -0.023 -4.278 19.851 1.00 98.50 265 ASN A C 1
ATOM 1987 O O . ASN A 1 265 ? 0.319 -4.667 20.966 1.00 98.50 265 ASN A O 1
ATOM 1991 N N . GLY A 1 266 ? -1.299 -3.969 19.584 1.00 97.94 266 GLY A N 1
ATOM 1992 C CA . GLY A 1 266 ? -2.378 -4.028 20.583 1.00 97.94 266 GLY A CA 1
ATOM 1993 C C . GLY A 1 266 ? -2.398 -2.866 21.587 1.00 97.94 266 GLY A C 1
ATOM 1994 O O . GLY A 1 266 ? -3.114 -2.933 22.582 1.00 97.94 266 GLY A O 1
ATOM 1995 N N . GLU A 1 267 ? -1.625 -1.809 21.336 1.00 98.56 267 GLU A N 1
ATOM 1996 C CA . GLU A 1 267 ? -1.581 -0.575 22.124 1.00 98.56 267 GLU A CA 1
ATOM 1997 C C . GLU A 1 267 ? -2.009 0.615 21.251 1.00 98.56 267 GLU A C 1
ATOM 1999 O O . GLU A 1 267 ? -1.736 0.641 20.047 1.00 98.56 267 GLU A O 1
ATOM 2004 N N . ALA A 1 268 ? -2.664 1.617 21.842 1.00 98.62 268 ALA A N 1
ATOM 2005 C CA . ALA A 1 268 ? -3.005 2.847 21.129 1.00 98.62 268 ALA A CA 1
ATOM 2006 C C . ALA A 1 268 ? -1.780 3.768 21.000 1.00 98.62 268 ALA A C 1
ATOM 2008 O O . ALA A 1 268 ? -1.078 4.028 21.979 1.00 98.62 268 ALA A O 1
ATOM 2009 N N . ASN A 1 269 ? -1.530 4.315 19.811 1.00 98.44 269 ASN A N 1
ATOM 2010 C CA . ASN A 1 269 ? -0.317 5.076 19.487 1.00 98.44 269 ASN A CA 1
ATOM 2011 C C . ASN A 1 269 ? -0.352 6.538 19.991 1.00 98.44 269 ASN A C 1
ATOM 2013 O O . ASN A 1 269 ? -0.005 7.470 19.273 1.00 98.44 269 ASN A O 1
ATOM 2017 N N . ILE A 1 270 ? -0.809 6.762 21.226 1.00 98.25 270 ILE A N 1
ATOM 2018 C CA . ILE A 1 270 ? -1.117 8.105 21.750 1.00 98.25 270 ILE A CA 1
ATOM 2019 C C . ILE A 1 270 ? 0.108 8.879 22.262 1.00 98.25 270 ILE A C 1
ATOM 2021 O O . ILE A 1 270 ? 0.042 10.094 22.456 1.00 98.25 270 ILE A O 1
ATOM 2025 N N . LEU A 1 271 ? 1.230 8.196 22.516 1.00 98.25 271 LEU A N 1
ATOM 2026 C CA . LEU A 1 271 ? 2.442 8.844 23.023 1.00 98.25 271 LEU A CA 1
ATOM 2027 C C . LEU A 1 271 ? 3.000 9.795 21.965 1.00 98.25 271 LEU A C 1
ATOM 2029 O O . LEU A 1 271 ? 3.200 9.399 20.821 1.00 98.25 271 LEU A O 1
ATOM 2033 N N . GLY A 1 272 ? 3.246 11.051 22.343 1.00 97.00 272 GLY A N 1
ATOM 2034 C CA . GLY A 1 272 ? 3.751 12.071 21.420 1.00 97.00 272 GLY A CA 1
ATOM 2035 C C . GLY A 1 272 ? 2.820 12.380 20.241 1.00 97.00 272 GLY A C 1
ATOM 2036 O O . GLY A 1 272 ? 3.308 12.881 19.231 1.00 97.00 272 GLY A O 1
ATOM 2037 N N . TRP A 1 273 ? 1.520 12.066 20.349 1.00 98.25 273 TRP A N 1
ATOM 2038 C CA . TRP A 1 273 ? 0.563 12.253 19.260 1.00 98.25 273 TRP A CA 1
ATOM 2039 C C . TRP A 1 273 ? 0.473 13.715 18.810 1.00 98.25 273 TRP A C 1
ATOM 2041 O O . TRP A 1 273 ? 0.202 14.610 19.612 1.00 98.25 273 TRP A O 1
ATOM 2051 N N . ASN A 1 274 ? 0.651 13.941 17.510 1.00 97.31 274 ASN A N 1
ATOM 2052 C CA . ASN A 1 274 ? 0.554 15.249 16.876 1.00 97.31 274 ASN A CA 1
ATOM 2053 C C . ASN A 1 274 ? -0.383 15.184 15.664 1.00 97.31 274 ASN A C 1
ATOM 2055 O O . ASN A 1 274 ? -0.124 14.410 14.747 1.00 97.31 274 ASN A O 1
ATOM 2059 N N . GLY A 1 275 ? -1.438 16.003 15.634 1.00 96.81 275 GLY A N 1
ATOM 2060 C CA . GLY A 1 275 ? -2.342 16.101 14.482 1.00 96.81 275 GLY A CA 1
ATOM 2061 C C . GLY A 1 275 ? -1.621 16.634 13.238 1.00 96.81 275 GLY A C 1
ATOM 2062 O O . GLY A 1 275 ? -0.889 17.618 13.323 1.00 96.81 275 GLY A O 1
ATOM 2063 N N . THR A 1 276 ? -1.824 15.986 12.090 1.00 93.31 276 THR A N 1
ATOM 2064 C CA . THR A 1 276 ? -1.169 16.313 10.806 1.00 93.31 276 THR A CA 1
ATOM 2065 C C . THR A 1 276 ? -2.158 16.679 9.702 1.00 93.31 276 THR A C 1
ATOM 2067 O O . THR A 1 276 ? -1.779 17.359 8.755 1.00 93.31 276 THR A O 1
ATOM 2070 N N . SER A 1 277 ? -3.431 16.302 9.838 1.00 91.00 277 SER A N 1
ATOM 2071 C CA . SER A 1 277 ? -4.538 16.780 8.999 1.00 91.00 277 SER A CA 1
ATOM 2072 C C . SER A 1 277 ? -5.792 17.002 9.854 1.00 91.00 277 SER A C 1
ATOM 2074 O O . SER A 1 277 ? -5.742 16.896 11.079 1.00 91.00 277 SER A O 1
ATOM 2076 N N . ALA A 1 278 ? -6.944 17.263 9.230 1.00 90.75 278 ALA A N 1
ATOM 2077 C CA . ALA A 1 278 ? -8.232 17.305 9.926 1.00 90.75 278 ALA A CA 1
ATOM 2078 C C . ALA A 1 278 ? -8.639 15.960 10.572 1.00 90.75 278 ALA A C 1
ATOM 2080 O O . ALA A 1 278 ? -9.377 15.970 11.556 1.00 90.75 278 ALA A O 1
ATOM 2081 N N . ASN A 1 279 ? -8.171 14.823 10.035 1.00 93.25 279 ASN A N 1
ATOM 2082 C CA . ASN A 1 279 ? -8.611 13.474 10.433 1.00 93.25 279 ASN A CA 1
ATOM 2083 C C . ASN A 1 279 ? -7.467 12.522 10.846 1.00 93.25 279 ASN A C 1
ATOM 2085 O O . ASN A 1 279 ? -7.718 11.402 11.303 1.00 93.25 279 ASN A O 1
ATOM 2089 N N . SER A 1 280 ? -6.210 12.948 10.703 1.00 94.69 280 SER A N 1
ATOM 2090 C CA . SER A 1 280 ? -5.013 12.151 10.996 1.00 94.69 280 SER A CA 1
ATOM 2091 C C . SER A 1 280 ? -4.010 12.904 11.870 1.00 94.69 280 SER A C 1
ATOM 2093 O O . SER A 1 280 ? -4.030 14.132 11.990 1.00 94.69 280 SER A O 1
ATOM 2095 N N . GLY A 1 281 ? -3.120 12.137 12.484 1.00 96.50 281 GLY A N 1
ATOM 2096 C CA . GLY A 1 281 ? -1.957 12.601 13.224 1.00 96.50 281 GLY A CA 1
ATOM 2097 C C . GLY A 1 281 ? -0.870 11.538 13.175 1.00 96.50 281 GLY A C 1
ATOM 2098 O O . GLY A 1 281 ? -1.043 10.529 12.502 1.00 96.50 281 GLY A O 1
ATOM 2099 N N . VAL A 1 282 ? 0.237 11.756 13.877 1.00 97.50 282 VAL A N 1
ATOM 2100 C CA . VAL A 1 282 ? 1.325 10.781 14.028 1.00 97.50 282 VAL A CA 1
ATOM 2101 C C . VAL A 1 282 ? 1.669 10.589 15.499 1.00 97.50 282 VAL A C 1
ATOM 2103 O O . VAL A 1 282 ? 1.823 11.563 16.236 1.00 97.50 282 VAL A O 1
ATOM 2106 N N . GLY A 1 283 ? 1.805 9.334 15.921 1.00 97.88 283 GLY A N 1
ATOM 2107 C CA . GLY A 1 283 ? 2.266 8.945 17.251 1.00 97.88 283 GLY A CA 1
ATOM 2108 C C . GLY A 1 283 ? 3.775 8.717 17.310 1.00 97.88 283 GLY A C 1
ATOM 2109 O O . GLY A 1 283 ? 4.505 8.877 16.328 1.00 97.88 283 GLY A O 1
ATOM 2110 N N . GLN A 1 284 ? 4.277 8.341 18.483 1.00 97.94 284 GLN A N 1
ATOM 2111 C CA . GLN A 1 284 ? 5.688 8.021 18.706 1.00 97.94 284 GLN A CA 1
ATOM 2112 C C . GLN A 1 284 ? 6.135 6.790 17.906 1.00 97.94 284 GLN A C 1
ATOM 2114 O O . GLN A 1 284 ? 7.237 6.791 17.357 1.00 97.94 284 GLN A O 1
ATOM 2119 N N . TYR A 1 285 ? 5.298 5.755 17.850 1.00 98.62 285 TYR A N 1
ATOM 2120 C CA . TYR A 1 285 ? 5.636 4.484 17.220 1.00 98.62 285 TYR A CA 1
ATOM 2121 C C . TYR A 1 285 ? 5.204 4.436 15.759 1.00 98.62 285 TYR A C 1
ATOM 2123 O O . TYR A 1 285 ? 4.239 5.096 15.374 1.00 98.62 285 TYR A O 1
ATOM 2131 N N . GLY A 1 286 ? 5.894 3.611 14.972 1.00 98.56 286 GLY A N 1
ATOM 2132 C CA . GLY A 1 286 ? 5.481 3.224 13.623 1.00 98.56 286 GLY A CA 1
ATOM 2133 C C . GLY A 1 286 ? 5.493 1.707 13.426 1.00 98.56 286 GLY A C 1
ATOM 2134 O O . GLY A 1 286 ? 5.923 0.977 14.324 1.00 98.56 286 GLY A O 1
ATOM 2135 N N . SER A 1 287 ? 5.000 1.230 12.282 1.00 98.75 287 SER A N 1
ATOM 2136 C CA . SER A 1 287 ? 4.800 -0.201 11.993 1.00 98.75 287 SER A CA 1
ATOM 2137 C C . SER A 1 287 ? 5.474 -0.607 10.676 1.00 98.75 287 SER A C 1
ATOM 2139 O O . SER A 1 287 ? 4.965 -0.304 9.604 1.00 98.75 287 SER A O 1
ATOM 2141 N N . CYS A 1 288 ? 6.626 -1.271 10.756 1.00 98.81 288 CYS A N 1
ATOM 2142 C CA . CYS A 1 288 ? 7.472 -1.625 9.612 1.00 98.81 288 CYS A CA 1
ATOM 2143 C C . CYS A 1 288 ? 7.268 -3.078 9.163 1.00 98.81 288 CYS A C 1
ATOM 2145 O O . CYS A 1 288 ? 7.240 -3.966 10.021 1.00 98.81 288 CYS A O 1
ATOM 2147 N N . CYS A 1 289 ? 7.234 -3.342 7.855 1.00 98.81 289 CYS A N 1
ATOM 2148 C CA . CYS A 1 289 ? 7.419 -4.681 7.278 1.00 98.81 289 CYS A CA 1
ATOM 2149 C C . CYS A 1 289 ? 7.762 -4.615 5.780 1.00 98.81 289 CYS A C 1
ATOM 2151 O O . CYS A 1 289 ? 7.651 -3.553 5.174 1.00 98.81 289 CYS A O 1
ATOM 2153 N N . ASN A 1 290 ? 8.196 -5.737 5.192 1.00 98.75 290 ASN A N 1
ATOM 2154 C CA . ASN A 1 290 ? 8.480 -5.812 3.754 1.00 98.75 290 ASN A CA 1
ATOM 2155 C C . ASN A 1 290 ? 7.219 -5.515 2.928 1.00 98.75 290 ASN A C 1
ATOM 2157 O O . ASN A 1 290 ? 6.125 -5.974 3.267 1.00 98.75 290 ASN A O 1
ATOM 2161 N N . GLU A 1 291 ? 7.403 -4.813 1.812 1.00 98.88 291 GLU A N 1
ATOM 2162 C CA . GLU A 1 291 ? 6.321 -4.342 0.948 1.00 98.88 291 GLU A CA 1
ATOM 2163 C C . GLU A 1 291 ? 6.650 -4.573 -0.533 1.00 98.88 291 GLU A C 1
ATOM 2165 O O . GLU A 1 291 ? 7.811 -4.552 -0.943 1.00 98.88 291 GLU A O 1
ATOM 2170 N N . MET A 1 292 ? 5.635 -4.872 -1.341 1.00 98.81 292 MET A N 1
ATOM 2171 C CA . MET A 1 292 ? 5.742 -4.957 -2.797 1.00 98.81 292 MET A CA 1
ATOM 2172 C C . MET A 1 292 ? 4.586 -4.204 -3.438 1.00 98.81 292 MET A C 1
ATOM 2174 O O . MET A 1 292 ? 3.472 -4.727 -3.557 1.00 98.81 292 MET A O 1
ATOM 2178 N N . ASP A 1 293 ? 4.898 -3.026 -3.949 1.00 98.88 293 ASP A N 1
ATOM 2179 C CA . ASP A 1 293 ? 4.006 -2.192 -4.731 1.00 98.88 293 ASP A CA 1
ATOM 2180 C C . ASP A 1 293 ? 3.896 -2.743 -6.139 1.00 98.88 293 ASP A C 1
ATOM 2182 O O . ASP A 1 293 ? 4.662 -2.431 -7.051 1.00 98.88 293 ASP A O 1
ATOM 2186 N N . VAL A 1 294 ? 2.935 -3.645 -6.322 1.00 98.75 294 VAL A N 1
ATOM 2187 C CA . VAL A 1 294 ? 2.608 -4.182 -7.643 1.00 98.75 294 VAL A CA 1
ATOM 2188 C C . VAL A 1 294 ? 2.096 -3.058 -8.538 1.00 98.75 294 VAL A C 1
ATOM 2190 O O . VAL A 1 294 ? 2.334 -3.074 -9.747 1.00 98.75 294 VAL A O 1
ATOM 2193 N N . TRP A 1 295 ? 1.400 -2.085 -7.963 1.00 98.69 295 TRP A N 1
ATOM 2194 C CA . TRP A 1 295 ? 0.771 -1.008 -8.694 1.00 98.69 295 TRP A CA 1
ATOM 2195 C C . TRP A 1 295 ? 0.561 0.205 -7.805 1.00 98.69 295 TRP A C 1
ATOM 2197 O O . TRP A 1 295 ? -0.247 0.161 -6.883 1.00 98.69 295 TRP A O 1
ATOM 2207 N N . GLU A 1 296 ? 1.215 1.301 -8.157 1.00 98.56 296 GLU A N 1
ATOM 2208 C CA . GLU A 1 296 ? 0.868 2.637 -7.688 1.00 98.56 296 GLU A CA 1
ATOM 2209 C C . GLU A 1 296 ? 0.678 3.512 -8.910 1.00 98.56 296 GLU A C 1
ATOM 2211 O O . GLU A 1 296 ? 1.580 3.603 -9.746 1.00 98.56 296 GLU A O 1
ATOM 2216 N N . ALA A 1 297 ? -0.513 4.081 -9.082 1.00 97.56 297 ALA A N 1
ATOM 2217 C CA . ALA A 1 297 ? -0.835 4.780 -10.314 1.00 97.56 297 ALA A CA 1
ATOM 2218 C C . ALA A 1 297 ? -2.055 5.692 -10.228 1.00 97.56 297 ALA A C 1
ATOM 2220 O O . ALA A 1 297 ? -2.970 5.526 -9.418 1.00 97.56 297 ALA A O 1
ATOM 2221 N N . ASN A 1 298 ? -2.121 6.560 -11.227 1.00 95.25 298 ASN A N 1
ATOM 2222 C CA . ASN A 1 298 ? -3.337 7.203 -11.695 1.00 95.25 298 ASN A CA 1
ATOM 2223 C C . ASN A 1 298 ? -3.400 7.122 -13.232 1.00 95.25 298 ASN A C 1
ATOM 2225 O O . ASN A 1 298 ? -2.714 6.305 -13.854 1.00 95.25 298 ASN A O 1
ATOM 2229 N N . SER A 1 299 ? -4.247 7.925 -13.877 1.00 95.31 299 SER A N 1
ATOM 2230 C CA . SER A 1 299 ? -4.318 7.974 -15.346 1.00 95.31 299 SER A CA 1
ATOM 2231 C C . SER A 1 299 ? -3.056 8.537 -16.008 1.00 95.31 299 SER A C 1
ATOM 2233 O O . SER A 1 299 ? -2.929 8.411 -17.227 1.00 95.31 299 SER A O 1
ATOM 2235 N N . ILE A 1 300 ? -2.146 9.149 -15.245 1.00 94.62 300 ILE A N 1
ATOM 2236 C CA . ILE A 1 300 ? -0.975 9.873 -15.740 1.00 94.62 300 ILE A CA 1
ATOM 2237 C C . ILE A 1 300 ? 0.275 9.001 -15.645 1.00 94.62 300 ILE A C 1
ATOM 2239 O O . ILE A 1 300 ? 0.854 8.655 -16.676 1.00 94.62 300 ILE A O 1
ATOM 2243 N N . SER A 1 301 ? 0.648 8.589 -14.435 1.00 96.06 301 SER A N 1
ATOM 2244 C CA . SER A 1 301 ? 1.840 7.773 -14.171 1.00 96.06 301 SER A CA 1
ATOM 2245 C C . SER A 1 301 ? 1.506 6.481 -13.441 1.00 96.06 301 SER A C 1
ATOM 2247 O O . SER A 1 301 ? 0.449 6.351 -12.824 1.00 96.06 301 SER A O 1
ATOM 2249 N N . ALA A 1 302 ? 2.416 5.515 -13.561 1.00 98.25 302 ALA A N 1
ATOM 2250 C CA . ALA A 1 302 ? 2.357 4.236 -12.876 1.00 98.25 302 ALA A CA 1
ATOM 2251 C C . ALA A 1 302 ? 3.769 3.759 -12.520 1.00 98.25 302 ALA A C 1
ATOM 2253 O O . ALA A 1 302 ? 4.665 3.778 -13.373 1.00 98.25 302 ALA A O 1
ATOM 2254 N N . ALA A 1 303 ? 3.933 3.284 -11.291 1.00 98.69 303 ALA A N 1
ATOM 2255 C CA . ALA A 1 303 ? 5.131 2.641 -10.777 1.00 98.69 303 ALA A CA 1
ATOM 2256 C C . ALA A 1 303 ? 4.838 1.191 -10.351 1.00 98.69 303 ALA A C 1
ATOM 2258 O O . ALA A 1 303 ? 3.688 0.783 -10.156 1.00 98.69 303 ALA A O 1
ATOM 2259 N N . TYR A 1 304 ? 5.900 0.399 -10.237 1.00 98.81 304 TYR A N 1
ATOM 2260 C CA . TYR A 1 304 ? 5.906 -0.823 -9.440 1.00 98.81 304 TYR A CA 1
ATOM 2261 C C . TYR A 1 304 ? 7.265 -0.975 -8.764 1.00 98.81 304 TYR A C 1
ATOM 2263 O O . TYR A 1 304 ? 8.295 -0.720 -9.396 1.00 98.81 304 TYR A O 1
ATOM 2271 N N . THR A 1 305 ? 7.256 -1.352 -7.486 1.00 98.88 305 THR A N 1
ATOM 2272 C CA . THR A 1 305 ? 8.393 -1.126 -6.591 1.00 98.88 305 THR A CA 1
ATOM 2273 C C . THR A 1 305 ? 8.466 -2.201 -5.495 1.00 98.88 305 THR A C 1
ATOM 2275 O O . THR A 1 305 ? 7.537 -2.348 -4.710 1.00 98.88 305 THR A O 1
ATOM 2278 N N . PRO A 1 306 ? 9.547 -2.995 -5.405 1.00 98.88 306 PRO A N 1
ATOM 2279 C CA . PRO A 1 306 ? 9.849 -3.793 -4.223 1.00 98.88 306 PRO A CA 1
ATOM 2280 C C . PRO A 1 306 ? 10.542 -2.934 -3.155 1.00 98.88 3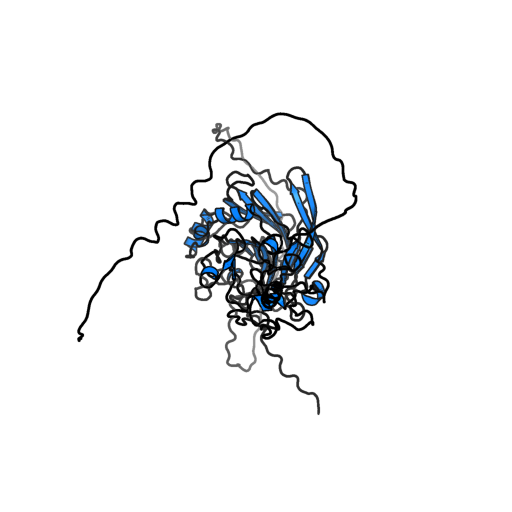06 PRO A C 1
ATOM 2282 O O . PRO A 1 306 ? 11.508 -2.223 -3.457 1.00 98.88 306 PRO A O 1
ATOM 2285 N N . HIS A 1 307 ? 10.089 -3.066 -1.911 1.00 98.75 307 HIS A N 1
ATOM 2286 C CA . HIS A 1 307 ? 10.590 -2.357 -0.739 1.00 98.75 307 HIS A CA 1
ATOM 2287 C C . HIS A 1 307 ? 11.001 -3.346 0.375 1.00 98.75 307 HIS A C 1
ATOM 2289 O O . HIS A 1 307 ? 10.201 -3.695 1.255 1.00 98.75 307 HIS A O 1
ATOM 2295 N N . PRO A 1 308 ? 12.261 -3.820 0.364 1.00 98.50 308 PRO A N 1
ATOM 2296 C CA . PRO A 1 308 ? 12.748 -4.783 1.336 1.00 98.50 308 PRO A CA 1
ATOM 2297 C C . PRO A 1 308 ? 13.050 -4.134 2.693 1.00 98.50 308 PRO A C 1
ATOM 2299 O O . PRO A 1 308 ? 13.518 -2.996 2.796 1.00 98.50 308 PRO A O 1
ATOM 2302 N N . CYS A 1 309 ? 12.865 -4.916 3.750 1.00 98.62 309 CYS A N 1
ATOM 2303 C CA . CYS A 1 309 ? 13.209 -4.576 5.122 1.00 98.62 309 CYS A CA 1
ATOM 2304 C C . CYS A 1 309 ? 14.054 -5.682 5.760 1.00 98.62 309 CYS A C 1
ATOM 2306 O O . CYS A 1 309 ? 13.916 -6.862 5.447 1.00 98.62 309 CYS A O 1
ATOM 2308 N N . THR A 1 310 ? 14.896 -5.315 6.728 1.00 98.00 310 THR A N 1
ATOM 2309 C CA . THR A 1 310 ? 15.716 -6.275 7.491 1.00 98.00 310 THR A CA 1
ATOM 2310 C C . THR A 1 310 ? 14.936 -7.046 8.559 1.00 98.00 310 THR A C 1
ATOM 2312 O O . THR A 1 310 ? 15.477 -7.979 9.154 1.00 98.00 310 THR A O 1
ATOM 2315 N N . VAL A 1 311 ? 13.683 -6.662 8.817 1.00 97.75 311 VAL A N 1
ATOM 2316 C CA . VAL A 1 311 ? 12.739 -7.399 9.670 1.00 97.75 311 VAL A CA 1
ATOM 2317 C C . VAL A 1 311 ? 12.039 -8.502 8.871 1.00 97.75 311 VAL A C 1
ATOM 2319 O O . VAL A 1 311 ? 11.998 -8.450 7.644 1.00 97.75 311 VAL A O 1
ATOM 2322 N N . THR A 1 312 ? 11.509 -9.513 9.562 1.00 97.12 312 THR A N 1
ATOM 2323 C CA . THR A 1 312 ? 10.878 -10.693 8.935 1.00 97.12 312 THR A CA 1
ATOM 2324 C C . THR A 1 312 ? 9.403 -10.888 9.281 1.00 97.12 312 THR A C 1
ATOM 2326 O O . THR A 1 312 ? 8.789 -11.818 8.776 1.00 97.12 312 THR A O 1
ATOM 2329 N N . ASP A 1 313 ? 8.862 -10.024 10.136 1.00 95.00 313 ASP A N 1
ATOM 2330 C CA . ASP A 1 313 ? 7.451 -9.927 10.506 1.00 95.00 313 ASP A CA 1
ATOM 2331 C C . ASP A 1 313 ? 7.126 -8.433 10.697 1.00 95.00 313 ASP A C 1
ATOM 2333 O O . ASP A 1 313 ? 8.045 -7.616 10.878 1.00 95.00 313 ASP A O 1
ATOM 2337 N N . GLN A 1 314 ? 5.839 -8.076 10.796 1.00 98.50 314 GLN A N 1
ATOM 2338 C CA . GLN A 1 314 ? 5.425 -6.757 11.287 1.00 98.50 314 GLN A CA 1
ATOM 2339 C C . GLN A 1 314 ? 6.175 -6.395 12.578 1.00 98.50 314 GLN A C 1
ATOM 2341 O O . GLN A 1 314 ? 6.168 -7.150 13.557 1.00 98.50 314 GLN A O 1
ATOM 2346 N N . THR A 1 315 ? 6.829 -5.233 12.574 1.00 98.69 315 THR A N 1
ATOM 2347 C CA . THR A 1 315 ? 7.723 -4.789 13.648 1.00 98.69 315 THR A CA 1
ATOM 2348 C C . THR A 1 315 ? 7.457 -3.335 14.025 1.00 98.69 315 THR A C 1
ATOM 2350 O O . THR A 1 315 ? 7.555 -2.429 13.198 1.00 98.69 315 THR A O 1
ATOM 2353 N N . ARG A 1 316 ? 7.179 -3.089 15.311 1.00 98.56 316 ARG A N 1
ATOM 2354 C CA . ARG A 1 316 ? 7.034 -1.733 15.854 1.00 98.56 316 ARG A CA 1
ATOM 2355 C C . ARG A 1 316 ? 8.391 -1.037 15.968 1.00 98.56 316 ARG A C 1
ATOM 2357 O O . ARG A 1 316 ? 9.278 -1.538 16.654 1.00 98.56 316 ARG A O 1
ATOM 2364 N N . CYS A 1 317 ? 8.519 0.141 15.369 1.00 98.31 317 CYS A N 1
ATOM 2365 C CA . CYS A 1 317 ? 9.714 0.987 15.418 1.00 98.31 317 CYS A CA 1
ATOM 2366 C C . CYS A 1 317 ? 9.531 2.200 16.348 1.00 98.31 317 CYS A C 1
ATOM 2368 O O . CYS A 1 317 ? 8.408 2.550 16.721 1.00 98.31 317 CYS A O 1
ATOM 2370 N N . ASN A 1 318 ? 10.632 2.875 16.692 1.00 97.31 318 ASN A N 1
ATOM 2371 C CA . ASN A 1 318 ? 10.636 4.174 17.372 1.00 97.31 318 ASN A CA 1
ATOM 2372 C C . ASN A 1 318 ? 11.821 5.029 16.880 1.00 97.31 318 ASN A C 1
ATOM 2374 O O . ASN A 1 318 ? 12.892 4.501 16.585 1.00 97.31 318 ASN A O 1
ATOM 2378 N N . GLY A 1 319 ? 11.665 6.353 16.831 1.00 92.75 319 GLY A N 1
ATOM 2379 C CA . GLY A 1 319 ? 12.746 7.269 16.448 1.00 92.75 319 GLY A CA 1
ATOM 2380 C C . GLY A 1 319 ? 13.309 6.984 15.049 1.00 92.75 319 GLY A C 1
ATOM 2381 O O . GLY A 1 319 ? 12.554 6.854 14.088 1.00 92.75 319 GLY A O 1
ATOM 2382 N N . THR A 1 320 ? 14.637 6.885 14.936 1.00 89.56 320 THR A N 1
ATOM 2383 C CA . THR A 1 320 ? 15.351 6.630 13.667 1.00 89.56 320 THR A CA 1
ATOM 2384 C C . THR A 1 320 ? 15.029 5.276 13.037 1.00 89.56 320 THR A C 1
ATOM 2386 O O . THR A 1 320 ? 15.170 5.115 11.822 1.00 89.56 320 THR A O 1
ATOM 2389 N N . ASP A 1 321 ? 14.557 4.309 13.829 1.00 93.19 321 ASP A N 1
ATOM 2390 C CA . ASP A 1 321 ? 14.191 2.992 13.307 1.00 93.19 321 ASP A CA 1
ATOM 2391 C C . ASP A 1 321 ? 13.027 3.091 12.312 1.00 93.19 321 ASP A C 1
ATOM 2393 O O . ASP A 1 321 ? 12.995 2.340 11.338 1.00 93.19 321 ASP A O 1
ATOM 2397 N N . CYS A 1 322 ? 12.141 4.078 12.512 1.00 93.31 322 CYS A N 1
ATOM 2398 C CA . CYS A 1 322 ? 10.997 4.373 11.649 1.00 93.31 322 CYS A CA 1
ATOM 2399 C C . CYS A 1 322 ? 11.325 5.192 10.393 1.00 93.31 322 CYS A C 1
ATOM 2401 O O . CYS A 1 322 ? 10.430 5.421 9.595 1.00 93.31 322 CYS A O 1
ATOM 2403 N N . THR A 1 323 ? 12.546 5.711 10.229 1.00 86.31 323 THR A N 1
ATOM 2404 C CA . THR A 1 323 ? 12.888 6.556 9.064 1.00 86.31 323 THR A CA 1
ATOM 2405 C C . THR A 1 323 ? 13.846 5.878 8.097 1.00 86.31 323 THR A C 1
ATOM 2407 O O . THR A 1 323 ? 13.824 6.161 6.906 1.00 86.31 323 THR A O 1
ATOM 2410 N N . SER A 1 324 ? 14.740 5.029 8.608 1.00 79.94 324 SER A N 1
ATOM 2411 C CA . SER A 1 324 ? 15.745 4.338 7.785 1.00 79.94 324 SER A CA 1
ATOM 2412 C C . SER A 1 324 ? 16.376 3.113 8.459 1.00 79.94 324 SER A C 1
ATOM 2414 O O . SER A 1 324 ? 17.268 2.484 7.880 1.00 79.94 324 SER A O 1
ATOM 2416 N N . GLY A 1 325 ? 15.946 2.744 9.673 1.00 90.44 325 GLY A N 1
ATOM 2417 C CA . GLY A 1 325 ? 16.516 1.618 10.418 1.00 90.44 325 GLY A CA 1
ATOM 2418 C C . GLY A 1 325 ? 16.157 0.265 9.814 1.00 90.44 325 GLY A C 1
ATOM 2419 O O . GLY A 1 325 ? 17.053 -0.468 9.390 1.00 90.44 325 GLY A O 1
ATOM 2420 N N . PHE A 1 326 ? 14.865 -0.059 9.718 1.00 95.88 326 PHE A N 1
ATOM 2421 C CA . PHE A 1 326 ? 14.427 -1.389 9.271 1.00 95.88 326 PHE A CA 1
ATOM 2422 C C . PHE A 1 326 ? 14.200 -1.504 7.763 1.00 95.88 326 PHE A C 1
ATOM 2424 O O . PHE A 1 326 ? 14.664 -2.471 7.162 1.00 95.88 326 PHE A O 1
ATOM 2431 N N . CYS A 1 327 ? 13.539 -0.526 7.150 1.00 98.19 327 CYS A N 1
ATOM 2432 C CA . CYS A 1 327 ? 13.027 -0.634 5.784 1.00 98.19 327 CYS A CA 1
ATOM 2433 C C . CYS A 1 327 ? 13.747 0.259 4.772 1.00 98.19 327 CYS A C 1
ATOM 2435 O O . CYS A 1 327 ? 14.493 1.172 5.142 1.00 98.19 327 CYS A O 1
ATOM 2437 N N . ASP A 1 328 ? 13.541 -0.046 3.494 1.00 97.31 328 ASP A N 1
ATOM 2438 C CA . ASP A 1 328 ? 13.862 0.821 2.369 1.00 97.31 328 ASP A CA 1
ATOM 2439 C C . ASP A 1 328 ? 12.618 1.631 1.955 1.00 97.31 328 ASP A C 1
ATOM 2441 O O . ASP A 1 328 ? 11.799 1.123 1.191 1.00 97.31 328 ASP A O 1
ATOM 2445 N N . PRO A 1 329 ? 12.463 2.888 2.408 1.00 94.62 329 PRO A N 1
ATOM 2446 C CA . PRO A 1 329 ? 11.306 3.705 2.042 1.00 94.62 329 PRO A CA 1
ATOM 2447 C C . PRO A 1 329 ? 11.342 4.182 0.580 1.00 94.62 329 PRO A C 1
ATOM 2449 O O . PRO A 1 329 ? 10.333 4.655 0.072 1.00 94.62 329 PRO A O 1
ATOM 2452 N N . ALA A 1 330 ? 12.486 4.086 -0.112 1.00 94.38 330 ALA A N 1
ATOM 2453 C CA . ALA A 1 330 ? 12.641 4.575 -1.486 1.00 94.38 330 ALA A CA 1
ATOM 2454 C C . ALA A 1 330 ? 12.473 3.482 -2.556 1.00 94.38 330 ALA A C 1
ATOM 2456 O O . ALA A 1 330 ? 12.301 3.809 -3.731 1.00 94.38 330 ALA A O 1
ATOM 2457 N N . GLY A 1 331 ? 12.590 2.209 -2.168 1.00 97.75 331 GLY A N 1
ATOM 2458 C CA . GLY A 1 331 ? 12.402 1.038 -3.025 1.00 97.75 331 GLY A CA 1
ATOM 2459 C C . GLY A 1 331 ? 13.341 0.961 -4.235 1.00 97.75 331 GLY A C 1
ATOM 2460 O O . GLY A 1 331 ? 14.279 1.749 -4.396 1.00 97.75 331 GLY A O 1
ATOM 2461 N N . CYS A 1 332 ? 13.073 0.016 -5.137 1.00 98.69 332 CYS A N 1
ATOM 2462 C CA . CYS A 1 332 ? 13.672 -0.031 -6.478 1.00 98.69 332 CYS A CA 1
ATOM 2463 C C . CYS A 1 332 ? 12.601 0.134 -7.565 1.00 98.69 332 CYS A C 1
ATOM 2465 O O . CYS A 1 332 ? 12.077 -0.836 -8.104 1.00 98.69 332 CYS A O 1
ATOM 2467 N N . ASP A 1 333 ? 12.246 1.376 -7.863 1.00 98.50 333 ASP A N 1
ATOM 2468 C CA . ASP A 1 333 ? 11.074 1.715 -8.663 1.00 98.50 333 ASP A CA 1
ATOM 2469 C C . ASP A 1 333 ? 11.258 1.504 -10.174 1.00 98.50 333 ASP A C 1
ATOM 2471 O O . ASP A 1 333 ? 12.328 1.733 -10.750 1.00 98.50 333 ASP A O 1
ATOM 2475 N N . PHE A 1 334 ? 10.164 1.126 -10.837 1.00 98.75 334 PHE A N 1
ATOM 2476 C CA . PHE A 1 334 ? 10.041 1.169 -12.291 1.00 98.75 334 PHE A CA 1
ATOM 2477 C C . PHE A 1 334 ? 8.801 1.980 -12.703 1.00 98.75 334 PHE A C 1
ATOM 2479 O O . PHE A 1 334 ? 7.710 1.437 -12.885 1.00 98.75 334 PHE A O 1
ATOM 2486 N N . ASN A 1 335 ? 8.988 3.287 -12.912 1.00 98.38 335 ASN A N 1
ATOM 2487 C CA . ASN A 1 335 ? 8.058 4.159 -13.642 1.00 98.38 335 ASN A CA 1
ATOM 2488 C C . ASN A 1 335 ? 8.574 4.342 -15.087 1.00 98.38 335 ASN A C 1
ATOM 2490 O O . ASN A 1 335 ? 9.709 4.765 -15.309 1.00 98.38 335 ASN A O 1
ATOM 2494 N N . SER A 1 336 ? 7.738 4.028 -16.086 1.00 97.69 336 SER A N 1
ATOM 2495 C CA . SER A 1 336 ? 8.110 4.089 -17.516 1.00 97.69 336 SER A CA 1
ATOM 2496 C C . SER A 1 336 ? 8.521 5.489 -17.987 1.00 97.69 336 SER A C 1
ATOM 2498 O O . SER A 1 336 ? 9.431 5.622 -18.806 1.00 97.69 336 SER A O 1
ATOM 2500 N N . TYR A 1 337 ? 7.867 6.527 -17.465 1.00 94.44 337 TYR A N 1
ATOM 2501 C CA . TYR A 1 337 ? 8.143 7.918 -17.801 1.00 94.44 337 TYR A CA 1
ATOM 2502 C C . TYR A 1 337 ? 9.450 8.379 -17.141 1.00 94.44 337 TYR A C 1
ATOM 2504 O O . TYR A 1 337 ? 10.339 8.878 -17.833 1.00 94.44 337 TYR A O 1
ATOM 2512 N N . ARG A 1 338 ? 9.627 8.091 -15.838 1.00 95.44 338 ARG A N 1
ATOM 2513 C CA . ARG A 1 338 ? 10.882 8.313 -15.084 1.00 95.44 338 ARG A CA 1
ATOM 2514 C C . ARG A 1 338 ? 12.090 7.624 -15.739 1.00 95.44 338 ARG A C 1
ATOM 2516 O O . ARG A 1 338 ? 13.202 8.143 -15.712 1.00 95.44 338 ARG A O 1
ATOM 2523 N N . LEU A 1 339 ? 11.867 6.473 -16.379 1.00 96.31 339 LEU A N 1
ATOM 2524 C CA . LEU A 1 339 ? 12.870 5.701 -17.124 1.00 96.31 339 LEU A CA 1
ATOM 2525 C C . LEU A 1 339 ? 12.998 6.100 -18.609 1.00 96.31 339 LEU A C 1
ATOM 2527 O O . LEU A 1 339 ? 13.601 5.369 -19.399 1.00 96.31 339 LEU A O 1
ATOM 2531 N N . GLY A 1 340 ? 12.490 7.275 -18.990 1.00 93.88 340 GLY A N 1
ATOM 2532 C CA . GLY A 1 340 ? 12.765 7.920 -20.276 1.00 93.88 340 GLY A CA 1
ATOM 2533 C C . GLY A 1 340 ? 11.859 7.499 -21.437 1.00 93.88 340 GLY A C 1
ATOM 2534 O O . GLY A 1 340 ? 12.191 7.797 -22.588 1.00 93.88 340 GLY A O 1
ATOM 2535 N N . ASN A 1 341 ? 10.737 6.818 -21.175 1.00 94.81 341 ASN A N 1
ATOM 2536 C CA . ASN A 1 341 ? 9.728 6.487 -22.182 1.00 94.81 341 ASN A CA 1
ATOM 2537 C C . ASN A 1 341 ? 8.394 7.188 -21.883 1.00 94.81 341 ASN A C 1
ATOM 2539 O O . ASN A 1 341 ? 7.471 6.629 -21.286 1.00 94.81 341 ASN A O 1
ATOM 2543 N N . THR A 1 342 ? 8.314 8.443 -22.319 1.00 92.50 342 THR A N 1
ATOM 2544 C CA . THR A 1 342 ? 7.234 9.378 -21.982 1.00 92.50 342 THR A CA 1
ATOM 2545 C C . THR A 1 342 ? 5.926 9.164 -22.751 1.00 92.50 342 THR A C 1
ATOM 2547 O O . THR A 1 342 ? 4.927 9.792 -22.415 1.00 92.50 342 THR A O 1
ATOM 2550 N N . THR A 1 343 ? 5.908 8.266 -23.744 1.00 94.81 343 THR A N 1
ATOM 2551 C CA . THR A 1 343 ? 4.737 7.938 -24.586 1.00 94.81 343 THR A CA 1
ATOM 2552 C C . THR A 1 343 ? 4.264 6.488 -24.416 1.00 94.81 343 THR A C 1
ATOM 2554 O O . THR A 1 343 ? 3.595 5.902 -25.272 1.00 94.81 343 THR A O 1
ATOM 2557 N N . TYR A 1 344 ? 4.650 5.854 -23.304 1.00 97.50 344 TYR A N 1
ATOM 2558 C CA . TYR A 1 344 ? 4.286 4.468 -23.021 1.00 97.50 344 TYR A CA 1
ATOM 2559 C C . TYR A 1 344 ? 2.997 4.328 -22.207 1.00 97.50 344 TYR A C 1
ATOM 2561 O O . TYR A 1 344 ? 2.169 3.480 -22.529 1.00 97.50 344 TYR A O 1
ATOM 2569 N N . TYR A 1 345 ? 2.818 5.142 -21.165 1.00 97.50 345 TYR A N 1
ATOM 2570 C CA . TYR A 1 345 ? 1.687 5.058 -20.240 1.00 97.50 345 TYR A CA 1
ATOM 2571 C C . TYR A 1 345 ? 1.057 6.436 -20.037 1.00 97.50 345 TYR A C 1
ATOM 2573 O O . TYR A 1 345 ? 1.753 7.407 -19.727 1.00 97.50 345 TYR A O 1
ATOM 2581 N N . GLY A 1 346 ? -0.261 6.512 -20.221 1.00 95.62 346 GLY A N 1
ATOM 2582 C CA . GLY A 1 346 ? -1.022 7.746 -20.067 1.00 95.62 346 GLY A CA 1
ATOM 2583 C C . GLY A 1 346 ? -2.257 7.824 -20.973 1.00 95.62 346 GLY A C 1
ATOM 2584 O O . GLY A 1 346 ? -2.563 6.880 -21.715 1.00 95.62 346 GLY A O 1
ATOM 2585 N N . PRO A 1 347 ? -2.990 8.951 -20.942 1.00 93.62 347 PRO A N 1
ATOM 2586 C CA . PRO A 1 347 ? -4.248 9.095 -21.665 1.00 93.62 347 PRO A CA 1
ATOM 2587 C C . PRO A 1 347 ? -4.009 9.206 -23.176 1.00 93.62 347 PRO A C 1
ATOM 2589 O O . PRO A 1 347 ? -3.663 10.263 -23.691 1.00 93.62 347 PRO A O 1
ATOM 2592 N N . GLY A 1 348 ? -4.247 8.113 -23.904 1.00 94.00 348 GLY A N 1
ATOM 2593 C CA . GLY A 1 348 ? -4.031 8.021 -25.354 1.00 94.00 348 GLY A CA 1
ATOM 2594 C C . GLY A 1 348 ? -2.712 7.360 -25.766 1.00 94.00 348 GLY A C 1
ATOM 2595 O O . GLY A 1 348 ? -2.516 7.135 -26.958 1.00 94.00 348 GLY A O 1
ATOM 2596 N N . GLU A 1 349 ? -1.854 7.014 -24.803 1.00 95.62 349 GLU A N 1
ATOM 2597 C CA . GLU A 1 349 ? -0.541 6.396 -25.032 1.00 95.62 349 GLU A CA 1
ATOM 2598 C C . GLU A 1 349 ? -0.638 4.891 -25.363 1.00 95.62 349 GLU A C 1
ATOM 2600 O O . GLU A 1 349 ? -1.732 4.338 -25.496 1.00 95.62 349 GLU A O 1
ATOM 2605 N N . ILE A 1 350 ? 0.503 4.200 -25.498 1.00 97.38 350 ILE A N 1
ATOM 2606 C CA . ILE A 1 350 ? 0.562 2.755 -25.810 1.00 97.38 350 ILE A CA 1
ATOM 2607 C C . ILE A 1 350 ? -0.277 1.929 -24.814 1.00 97.38 350 ILE A C 1
ATOM 2609 O O . ILE A 1 350 ? -1.123 1.127 -25.219 1.00 97.38 350 ILE A O 1
ATOM 2613 N N . VAL A 1 351 ? -0.088 2.161 -23.515 1.00 97.81 351 VAL A N 1
ATOM 2614 C CA . VAL A 1 351 ? -0.989 1.725 -22.444 1.00 97.81 351 VAL A CA 1
ATOM 2615 C C . VAL A 1 351 ? -1.970 2.866 -22.172 1.00 97.81 351 VAL A C 1
ATOM 2617 O O . VAL A 1 351 ? -1.755 3.718 -21.311 1.00 97.81 351 VAL A O 1
ATOM 2620 N N . ASN A 1 352 ? -3.029 2.908 -22.985 1.00 96.31 352 ASN A N 1
ATOM 2621 C CA . ASN A 1 352 ? -4.004 3.996 -23.004 1.00 96.31 352 ASN A CA 1
ATOM 2622 C C . ASN A 1 352 ? -4.937 3.959 -21.782 1.00 96.31 352 ASN A C 1
ATOM 2624 O O . ASN A 1 352 ? -5.925 3.216 -21.774 1.00 96.31 352 ASN A O 1
ATOM 2628 N N . THR A 1 353 ? -4.682 4.839 -20.815 1.00 96.00 353 THR A N 1
ATOM 2629 C CA . THR A 1 353 ? -5.406 4.929 -19.534 1.00 96.00 353 THR A CA 1
ATOM 2630 C C . THR A 1 353 ? -6.837 5.465 -19.625 1.00 96.00 353 THR A C 1
ATOM 2632 O O . THR A 1 353 ? -7.556 5.426 -18.632 1.00 96.00 353 THR A O 1
ATOM 2635 N N . ASN A 1 354 ? -7.304 5.894 -20.807 1.00 94.38 354 ASN A N 1
ATOM 2636 C CA . ASN A 1 354 ? -8.733 6.158 -21.042 1.00 94.38 354 ASN A CA 1
ATOM 2637 C C . ASN A 1 354 ? -9.573 4.870 -21.139 1.00 94.38 354 ASN A C 1
ATOM 2639 O O . ASN A 1 354 ? -10.795 4.945 -21.256 1.00 94.38 354 ASN A O 1
ATOM 2643 N N . ASN A 1 355 ? -8.934 3.697 -21.164 1.00 93.62 355 ASN A N 1
ATOM 2644 C CA . ASN A 1 355 ? -9.599 2.399 -21.185 1.00 93.62 355 ASN A CA 1
ATOM 2645 C C . ASN A 1 355 ? -9.224 1.611 -19.933 1.00 93.62 355 ASN A C 1
ATOM 2647 O O . ASN A 1 355 ? -8.118 1.742 -19.414 1.00 93.62 355 ASN A O 1
ATOM 2651 N N . LYS A 1 356 ? -10.099 0.688 -19.541 1.00 95.31 356 LYS A N 1
ATOM 2652 C CA . LYS A 1 356 ? -9.741 -0.419 -18.656 1.00 95.31 356 LYS A CA 1
ATOM 2653 C C . LYS A 1 356 ? -8.705 -1.332 -19.341 1.00 95.31 356 LYS A C 1
ATOM 2655 O O . LYS A 1 356 ? -8.883 -1.689 -20.509 1.00 95.31 356 LYS A O 1
ATOM 2660 N N . PHE A 1 357 ? -7.677 -1.769 -18.616 1.00 97.44 357 PHE A N 1
ATOM 2661 C CA . PHE A 1 357 ? -6.645 -2.699 -19.102 1.00 97.44 357 PHE A CA 1
ATOM 2662 C C . PHE A 1 357 ? -6.242 -3.728 -18.039 1.00 97.44 357 PHE A C 1
ATOM 2664 O O . PHE A 1 357 ? -6.534 -3.559 -16.858 1.00 97.44 357 PHE A O 1
ATOM 2671 N N . THR A 1 358 ? -5.569 -4.801 -18.458 1.00 98.06 358 THR A N 1
ATOM 2672 C CA . THR A 1 358 ? -4.990 -5.817 -17.566 1.00 98.06 358 THR A CA 1
ATOM 2673 C C . THR A 1 358 ? -3.526 -5.503 -17.270 1.00 98.06 358 THR A C 1
ATOM 2675 O O . THR A 1 358 ? -2.780 -5.115 -18.171 1.00 98.06 358 THR A O 1
ATOM 2678 N N . VAL A 1 359 ? -3.105 -5.728 -16.029 1.00 98.44 359 VAL A N 1
ATOM 2679 C CA . VAL A 1 359 ? -1.729 -5.651 -15.532 1.00 98.44 359 VAL A CA 1
ATOM 2680 C C . VAL A 1 359 ? -1.322 -7.036 -15.032 1.00 98.44 359 VAL A C 1
ATOM 2682 O O . VAL A 1 359 ? -1.950 -7.583 -14.129 1.00 98.44 359 VAL A O 1
ATOM 2685 N N . VAL A 1 360 ? -0.256 -7.595 -15.602 1.00 98.62 360 VAL A N 1
ATOM 2686 C CA . VAL A 1 360 ? 0.376 -8.854 -15.180 1.00 98.62 360 VAL A CA 1
ATOM 2687 C C . VAL A 1 360 ? 1.729 -8.520 -14.559 1.00 98.62 360 VAL A C 1
ATOM 2689 O O . VAL A 1 360 ? 2.535 -7.805 -15.165 1.00 98.62 360 VAL A O 1
ATOM 2692 N N . THR A 1 361 ? 2.007 -9.060 -13.374 1.00 98.69 361 THR A N 1
ATOM 2693 C CA . THR A 1 361 ? 3.315 -8.958 -12.713 1.00 98.69 361 THR A CA 1
ATOM 2694 C C . THR A 1 361 ? 3.826 -10.346 -12.366 1.00 98.69 361 THR A C 1
ATOM 2696 O O . THR A 1 361 ? 3.125 -11.109 -11.709 1.00 98.69 361 THR A O 1
ATOM 2699 N N . GLN A 1 362 ? 5.033 -10.685 -12.812 1.00 98.69 362 GLN A N 1
ATOM 2700 C CA . GLN A 1 362 ? 5.630 -12.011 -12.629 1.00 98.69 362 GLN A CA 1
ATOM 2701 C C . GLN A 1 362 ? 6.843 -11.912 -11.703 1.00 98.69 362 GLN A C 1
ATOM 2703 O O . GLN A 1 362 ? 7.681 -11.033 -11.898 1.00 98.69 362 GLN A O 1
ATOM 2708 N N . PHE A 1 363 ? 6.960 -12.829 -10.745 1.00 98.62 363 PHE A N 1
ATOM 2709 C CA . PHE A 1 363 ? 8.007 -12.846 -9.721 1.00 98.62 363 PHE A CA 1
ATOM 2710 C C . PHE A 1 363 ? 8.916 -14.063 -9.933 1.00 98.62 363 PHE A C 1
ATOM 2712 O O . PHE A 1 363 ? 8.688 -15.143 -9.384 1.00 98.62 363 PHE A O 1
ATOM 2719 N N . LEU A 1 364 ? 9.919 -13.914 -10.798 1.00 98.62 364 LEU A N 1
ATOM 2720 C CA . LEU A 1 364 ? 10.752 -15.020 -11.261 1.00 98.62 364 LEU A CA 1
ATOM 2721 C C . LEU A 1 364 ? 11.888 -15.294 -10.277 1.00 98.62 364 LEU A C 1
ATOM 2723 O O . LEU A 1 364 ? 12.568 -14.374 -9.816 1.00 98.62 364 LEU A O 1
ATOM 2727 N N . THR A 1 365 ? 12.136 -16.572 -10.016 1.00 98.69 365 THR A N 1
ATOM 2728 C CA . THR A 1 365 ? 13.259 -17.038 -9.202 1.00 98.69 365 THR A CA 1
ATOM 2729 C C . THR A 1 365 ? 14.410 -17.537 -10.072 1.00 98.69 365 THR A C 1
ATOM 2731 O O . THR A 1 365 ? 14.204 -18.017 -11.188 1.00 98.69 365 THR A O 1
ATOM 2734 N N . ALA A 1 366 ? 15.634 -17.455 -9.546 1.00 98.19 366 ALA A N 1
ATOM 2735 C CA . ALA A 1 366 ? 16.863 -17.738 -10.291 1.00 98.19 366 ALA A CA 1
ATOM 2736 C C . ALA A 1 366 ? 16.959 -19.178 -10.839 1.00 98.19 366 ALA A C 1
ATOM 2738 O O . ALA A 1 366 ? 17.683 -19.421 -11.804 1.00 98.19 366 ALA A O 1
ATOM 2739 N N . ASP A 1 367 ? 16.246 -20.130 -10.229 1.00 97.62 367 ASP A N 1
ATOM 2740 C CA . ASP A 1 367 ? 16.191 -21.542 -10.626 1.00 97.62 367 ASP A CA 1
ATOM 2741 C C . ASP A 1 367 ? 14.830 -21.973 -11.211 1.00 97.62 367 ASP A C 1
ATOM 2743 O O . ASP A 1 367 ? 14.664 -23.135 -11.587 1.00 97.62 367 ASP A O 1
ATOM 2747 N N . GLY A 1 368 ? 13.858 -21.057 -11.309 1.00 96.69 368 GLY A N 1
ATOM 2748 C CA . GLY A 1 368 ? 12.502 -21.356 -11.772 1.00 96.69 368 GLY A CA 1
ATOM 2749 C C . GLY A 1 368 ? 11.680 -22.230 -10.815 1.00 96.69 368 GLY A C 1
ATOM 2750 O O . GLY A 1 368 ? 10.757 -22.916 -11.263 1.00 96.69 368 GLY A O 1
ATOM 2751 N N . THR A 1 369 ? 12.002 -22.240 -9.516 1.00 96.75 369 THR A N 1
ATOM 2752 C CA . THR A 1 369 ? 11.254 -22.946 -8.460 1.00 96.75 369 THR A CA 1
ATOM 2753 C C . THR A 1 369 ? 10.631 -21.978 -7.451 1.00 96.75 369 THR A C 1
ATOM 2755 O O . THR A 1 369 ? 11.146 -20.886 -7.225 1.00 96.75 369 THR A O 1
ATOM 2758 N N . SER A 1 370 ? 9.561 -22.383 -6.759 1.00 93.75 370 SER A N 1
ATOM 2759 C CA . SER A 1 370 ? 8.953 -21.584 -5.675 1.00 93.75 370 SER A CA 1
ATOM 2760 C C . SER A 1 370 ? 9.800 -21.511 -4.392 1.00 93.75 370 SER A C 1
ATOM 2762 O O . SER A 1 370 ? 9.360 -20.950 -3.397 1.00 93.75 370 SER A O 1
ATOM 2764 N N . THR A 1 371 ? 10.995 -22.107 -4.387 1.00 95.75 371 THR A N 1
ATOM 2765 C CA . THR A 1 371 ? 11.964 -22.062 -3.276 1.00 95.75 371 THR A CA 1
ATOM 2766 C C . THR A 1 371 ? 13.253 -21.324 -3.634 1.00 95.75 371 THR A C 1
ATOM 2768 O O . THR A 1 371 ? 14.105 -21.134 -2.767 1.00 95.75 371 THR A O 1
ATOM 2771 N N . GLY A 1 372 ? 13.421 -20.934 -4.899 1.00 97.81 372 GLY A N 1
ATOM 2772 C CA . GLY A 1 372 ? 14.588 -20.201 -5.368 1.00 97.81 372 GLY A CA 1
ATOM 2773 C C . GLY A 1 372 ? 14.565 -18.732 -4.952 1.00 97.81 372 GLY A C 1
ATOM 2774 O O . GLY A 1 372 ? 13.519 -18.154 -4.663 1.00 97.81 372 GLY A O 1
ATOM 2775 N N . THR A 1 373 ? 15.735 -18.099 -4.974 1.00 98.62 373 THR A N 1
ATOM 2776 C CA . THR A 1 373 ? 15.867 -16.655 -4.746 1.00 98.62 373 THR A CA 1
ATOM 2777 C C . THR A 1 373 ? 15.147 -15.871 -5.844 1.00 98.62 373 THR A C 1
ATOM 2779 O O . THR A 1 373 ? 15.409 -16.111 -7.024 1.00 98.62 373 THR A O 1
ATOM 2782 N N . LEU A 1 374 ? 14.282 -14.920 -5.473 1.00 98.81 374 LEU A N 1
ATOM 2783 C CA . LEU A 1 374 ? 13.693 -13.945 -6.400 1.00 98.81 374 LEU A CA 1
ATOM 2784 C C . LEU A 1 374 ? 14.813 -13.182 -7.125 1.00 98.81 374 LEU A C 1
ATOM 2786 O O . LEU A 1 374 ? 15.700 -12.626 -6.481 1.00 98.81 374 LEU A O 1
ATOM 2790 N N . SER A 1 375 ? 14.775 -13.170 -8.455 1.00 98.69 375 SER A N 1
ATOM 2791 C CA . SER A 1 375 ? 15.837 -12.606 -9.299 1.00 98.69 375 SER A CA 1
ATOM 2792 C C . SER A 1 375 ? 15.349 -11.568 -10.304 1.00 98.69 375 SER A C 1
ATOM 2794 O O . SER A 1 375 ? 16.144 -10.750 -10.762 1.00 98.69 375 SER A O 1
ATOM 2796 N N . GLU A 1 376 ? 14.069 -11.609 -10.679 1.00 98.88 376 GLU A N 1
ATOM 2797 C CA . GLU A 1 376 ? 13.502 -10.690 -11.664 1.00 98.88 376 GLU A CA 1
ATOM 2798 C C . GLU A 1 376 ? 12.006 -10.453 -11.411 1.00 98.88 376 GLU A C 1
ATOM 2800 O O . GLU A 1 376 ? 11.248 -11.408 -11.225 1.00 98.88 376 GLU A O 1
ATOM 2805 N N . ILE A 1 377 ? 11.569 -9.191 -11.458 1.00 98.94 377 ILE A N 1
ATOM 2806 C CA . ILE A 1 377 ? 10.146 -8.822 -11.471 1.00 98.94 377 ILE A CA 1
ATOM 2807 C C . ILE A 1 377 ? 9.799 -8.271 -12.854 1.00 98.94 377 ILE A C 1
ATOM 2809 O O . ILE A 1 377 ? 10.319 -7.230 -13.264 1.00 98.94 377 ILE A O 1
ATOM 2813 N N . ARG A 1 378 ? 8.930 -8.974 -13.586 1.00 98.88 378 ARG A N 1
ATOM 2814 C CA . ARG A 1 378 ? 8.479 -8.580 -14.933 1.00 98.88 378 ARG A CA 1
ATOM 2815 C C . ARG A 1 378 ? 7.093 -7.962 -14.904 1.00 98.88 378 ARG A C 1
ATOM 2817 O O . ARG A 1 378 ? 6.250 -8.349 -14.099 1.00 98.88 378 ARG A O 1
ATOM 2824 N N . ARG A 1 379 ? 6.843 -7.078 -15.869 1.00 98.88 379 ARG A N 1
ATOM 2825 C CA . ARG A 1 379 ? 5.558 -6.419 -16.110 1.00 98.88 379 ARG A CA 1
ATOM 2826 C C . ARG A 1 379 ? 5.094 -6.664 -17.548 1.00 98.88 379 ARG A C 1
ATOM 2828 O O . ARG A 1 379 ? 5.875 -6.562 -18.493 1.00 98.88 379 ARG A O 1
ATOM 2835 N N . ILE A 1 380 ? 3.814 -6.978 -17.718 1.00 98.81 380 ILE A N 1
ATOM 2836 C CA . ILE A 1 380 ? 3.129 -7.069 -19.014 1.00 98.81 380 ILE A CA 1
ATOM 2837 C C . ILE A 1 380 ? 1.764 -6.388 -18.859 1.00 98.81 380 ILE A C 1
ATOM 2839 O O . ILE A 1 380 ? 1.139 -6.487 -17.805 1.00 98.81 380 ILE A O 1
ATOM 2843 N N . TYR A 1 381 ? 1.294 -5.711 -19.902 1.00 98.69 381 TYR A N 1
ATOM 2844 C CA . TYR A 1 381 ? -0.050 -5.139 -19.970 1.00 98.69 381 TYR A CA 1
ATOM 2845 C C . TYR A 1 381 ? -0.874 -5.845 -21.050 1.00 98.69 381 TYR A C 1
ATOM 2847 O O . TYR A 1 381 ? -0.323 -6.329 -22.041 1.00 98.69 381 TYR A O 1
ATOM 2855 N N . VAL A 1 382 ? -2.199 -5.880 -20.895 1.00 97.50 382 VAL A N 1
ATOM 2856 C CA . VAL A 1 382 ? -3.118 -6.281 -21.972 1.00 97.50 382 VAL A CA 1
ATOM 2857 C C . VAL A 1 382 ? -4.170 -5.197 -22.165 1.00 97.50 382 VAL A C 1
ATOM 2859 O O . VAL A 1 382 ? -5.007 -4.964 -21.296 1.00 97.50 382 VAL A O 1
ATOM 2862 N N . VAL A 1 383 ? -4.135 -4.532 -23.319 1.00 93.06 383 VAL A N 1
ATOM 2863 C CA . VAL A 1 383 ? -5.055 -3.439 -23.671 1.00 93.06 383 VAL A CA 1
ATOM 2864 C C . VAL A 1 383 ? -5.875 -3.888 -24.871 1.00 93.06 383 VAL A C 1
ATOM 2866 O O . VAL A 1 383 ? -5.315 -4.229 -25.910 1.00 93.06 383 VAL A O 1
ATOM 2869 N N . ASN A 1 384 ? -7.205 -3.932 -24.742 1.00 91.69 384 ASN A N 1
ATOM 2870 C CA . ASN A 1 384 ? -8.114 -4.386 -25.807 1.00 91.69 384 ASN A CA 1
ATOM 2871 C C . ASN A 1 384 ? -7.731 -5.758 -26.419 1.00 91.69 384 ASN A C 1
ATOM 2873 O O . ASN A 1 384 ? -7.881 -5.982 -27.619 1.00 91.69 384 ASN A O 1
ATOM 2877 N N . GLY A 1 385 ? -7.208 -6.674 -25.594 1.00 92.69 385 GLY A N 1
ATOM 2878 C CA . GLY A 1 385 ? -6.740 -8.004 -26.012 1.00 92.69 385 GLY A CA 1
ATOM 2879 C C . GLY A 1 385 ? -5.339 -8.046 -26.641 1.00 92.69 385 GLY A C 1
ATOM 2880 O O . GLY A 1 385 ? -4.847 -9.132 -26.942 1.00 92.69 385 GLY A O 1
ATOM 2881 N N . VAL A 1 386 ? -4.671 -6.903 -26.819 1.00 95.56 386 VAL A N 1
ATOM 2882 C CA . VAL A 1 386 ? -3.287 -6.825 -27.310 1.00 95.56 386 VAL A CA 1
ATOM 2883 C C . VAL A 1 386 ? -2.323 -6.934 -26.134 1.00 95.56 386 VAL A C 1
ATOM 2885 O O . VAL A 1 386 ? -2.383 -6.129 -25.208 1.00 95.56 386 VAL A O 1
ATOM 2888 N N . VAL A 1 387 ? -1.418 -7.915 -26.183 1.00 98.12 387 VAL A N 1
ATOM 2889 C CA . VAL A 1 387 ? -0.337 -8.083 -25.200 1.00 98.12 387 VAL A CA 1
ATOM 2890 C C . VAL A 1 387 ? 0.771 -7.066 -25.474 1.00 98.12 387 VAL A C 1
ATOM 2892 O O . VAL A 1 387 ? 1.345 -7.043 -26.563 1.00 98.12 387 VAL A O 1
ATOM 2895 N N . ILE A 1 388 ? 1.099 -6.259 -24.469 1.00 98.31 388 ILE A N 1
ATOM 2896 C CA . ILE A 1 388 ? 2.096 -5.190 -24.522 1.00 98.31 388 ILE A CA 1
ATOM 2897 C C . ILE A 1 388 ? 3.167 -5.492 -23.469 1.00 98.31 388 ILE A C 1
ATOM 2899 O O . ILE A 1 388 ? 2.891 -5.544 -22.272 1.00 98.31 388 ILE A O 1
ATOM 2903 N N . GLN A 1 389 ? 4.406 -5.712 -23.910 1.00 98.62 389 GLN A N 1
ATOM 2904 C CA . GLN A 1 389 ? 5.553 -5.850 -23.005 1.00 98.62 389 GLN A CA 1
ATOM 2905 C C . GLN A 1 389 ? 5.859 -4.507 -22.332 1.00 98.62 389 GLN A C 1
ATOM 2907 O O . GLN A 1 389 ? 5.658 -3.462 -22.956 1.00 98.62 389 GLN A O 1
ATOM 2912 N N . ASN A 1 390 ? 6.357 -4.526 -21.090 1.00 98.69 390 ASN A N 1
ATOM 2913 C CA . ASN A 1 390 ? 6.770 -3.307 -20.387 1.00 98.69 390 ASN A CA 1
ATOM 2914 C C . ASN A 1 390 ? 7.790 -2.488 -21.200 1.00 98.69 390 ASN A C 1
ATOM 2916 O O . ASN A 1 390 ? 8.544 -3.049 -22.006 1.00 98.69 390 ASN A O 1
ATOM 2920 N N . SER A 1 391 ? 7.804 -1.172 -20.985 1.00 98.50 391 SER A N 1
ATOM 2921 C CA . SER A 1 391 ? 8.701 -0.238 -21.670 1.00 98.50 391 SER A CA 1
ATOM 2922 C C . SER A 1 391 ? 10.173 -0.603 -21.464 1.00 98.50 391 SER A C 1
ATOM 2924 O O . SER A 1 391 ? 10.579 -1.028 -20.386 1.00 98.50 391 SER A O 1
ATOM 2926 N N . ALA A 1 392 ? 10.993 -0.433 -22.503 1.00 97.56 392 ALA A N 1
ATOM 2927 C CA . ALA A 1 392 ? 12.440 -0.514 -22.343 1.00 97.56 392 ALA A CA 1
ATOM 2928 C C . ALA A 1 392 ? 12.975 0.762 -21.672 1.00 97.56 392 ALA A C 1
ATOM 2930 O O . ALA A 1 392 ? 12.540 1.864 -22.012 1.00 97.56 392 ALA A O 1
ATOM 2931 N N . VAL A 1 393 ? 13.946 0.602 -20.772 1.00 97.12 393 VAL A N 1
ATOM 2932 C CA . VAL A 1 393 ? 14.680 1.711 -20.147 1.00 97.12 393 VAL A CA 1
ATOM 2933 C C . VAL A 1 393 ? 15.431 2.530 -21.203 1.00 97.12 393 VAL A C 1
ATOM 2935 O O . VAL A 1 393 ? 16.124 1.973 -22.056 1.00 97.12 393 VAL A O 1
ATOM 2938 N N . ASN A 1 394 ? 15.329 3.856 -21.105 1.00 95.19 394 ASN A N 1
ATOM 2939 C CA . ASN A 1 394 ? 15.931 4.833 -22.013 1.00 95.19 394 ASN A CA 1
ATOM 2940 C C . ASN A 1 394 ? 16.728 5.913 -21.244 1.00 95.19 394 ASN A C 1
ATOM 2942 O O . ASN A 1 394 ? 16.641 7.106 -21.531 1.00 95.19 394 ASN A O 1
ATOM 2946 N N . ILE A 1 395 ? 17.506 5.492 -20.240 1.00 95.00 395 ILE A N 1
ATOM 2947 C CA . ILE A 1 395 ? 18.370 6.360 -19.424 1.00 95.00 395 ILE A CA 1
ATOM 2948 C C . ILE A 1 395 ? 19.838 5.931 -19.588 1.00 95.00 395 ILE A C 1
ATOM 2950 O O . ILE A 1 395 ? 20.155 4.759 -19.358 1.00 95.00 395 ILE A O 1
ATOM 2954 N N . PRO A 1 396 ? 20.765 6.845 -19.940 1.00 95.00 396 PRO A N 1
ATOM 2955 C CA . PRO A 1 396 ? 22.192 6.541 -19.994 1.00 95.00 396 PRO A CA 1
ATOM 2956 C C . PRO A 1 396 ? 22.730 6.011 -18.656 1.00 95.00 396 PRO A C 1
ATOM 2958 O O . PRO A 1 396 ? 22.520 6.614 -17.609 1.00 95.00 396 PRO A O 1
ATOM 2961 N N . GLY A 1 397 ? 23.464 4.898 -18.701 1.00 95.50 397 GLY A N 1
ATOM 2962 C CA . GLY A 1 397 ? 24.065 4.265 -17.520 1.00 95.50 397 GLY A CA 1
ATOM 2963 C C . GLY A 1 397 ? 23.227 3.152 -16.882 1.00 95.50 397 GLY A C 1
ATOM 2964 O O . GLY A 1 397 ? 23.790 2.349 -16.141 1.00 95.50 397 GLY A O 1
ATOM 2965 N N . ILE A 1 398 ? 21.938 3.031 -17.217 1.00 97.50 398 ILE A N 1
ATOM 2966 C CA . ILE A 1 398 ? 21.091 1.904 -16.793 1.00 97.50 398 ILE A CA 1
ATOM 2967 C C . ILE A 1 398 ? 21.093 0.817 -17.893 1.00 97.50 398 ILE A C 1
ATOM 2969 O O . ILE A 1 398 ? 21.025 1.159 -19.077 1.00 97.50 398 ILE A O 1
ATOM 2973 N N . PRO A 1 399 ? 21.186 -0.489 -17.560 1.00 94.31 399 PRO A N 1
ATOM 2974 C CA . PRO A 1 399 ? 21.074 -1.568 -18.537 1.00 94.31 399 PRO A CA 1
ATOM 2975 C C . PRO A 1 399 ? 19.774 -1.506 -19.348 1.00 94.31 399 PRO A C 1
ATOM 2977 O O . PRO A 1 399 ? 18.694 -1.303 -18.796 1.00 94.31 399 PRO A O 1
ATOM 2980 N N . VAL A 1 400 ? 19.875 -1.750 -20.657 1.00 92.56 400 VAL A N 1
ATOM 2981 C CA . VAL A 1 400 ? 18.701 -1.869 -21.531 1.00 92.56 400 VAL A CA 1
ATOM 2982 C C . VAL A 1 400 ? 17.934 -3.141 -21.163 1.00 92.56 400 VAL A C 1
ATOM 2984 O O . VAL A 1 400 ? 18.441 -4.251 -21.314 1.00 92.56 400 VAL A O 1
ATOM 2987 N N . GLY A 1 401 ? 16.704 -2.962 -20.694 1.00 96.31 401 GLY A N 1
ATOM 2988 C CA . GLY A 1 401 ? 15.791 -4.010 -20.241 1.00 96.31 401 GLY A CA 1
ATOM 2989 C C . GLY A 1 401 ? 14.429 -3.407 -19.895 1.00 96.31 401 GLY A C 1
ATOM 2990 O O . GLY A 1 401 ? 14.231 -2.206 -20.076 1.00 96.31 401 GLY A O 1
ATOM 2991 N N . ASN A 1 402 ? 13.488 -4.227 -19.425 1.00 98.38 402 ASN A N 1
ATOM 2992 C CA . ASN A 1 402 ? 12.125 -3.801 -19.080 1.00 98.38 402 ASN A CA 1
ATOM 2993 C C . ASN A 1 402 ? 11.573 -4.470 -17.804 1.00 98.38 402 ASN A C 1
ATOM 2995 O O . ASN A 1 402 ? 10.358 -4.595 -17.631 1.00 98.38 402 ASN A O 1
ATOM 2999 N N . SER A 1 403 ? 12.464 -4.910 -16.918 1.00 98.75 403 SER A N 1
ATOM 3000 C CA . SER A 1 403 ? 12.154 -5.632 -15.683 1.00 98.75 403 SER A CA 1
ATOM 3001 C C . SER A 1 403 ? 13.081 -5.202 -14.547 1.00 98.75 403 SER A C 1
ATOM 3003 O O . SER A 1 403 ? 14.191 -4.714 -14.780 1.00 98.75 403 SER A O 1
ATOM 3005 N N . ILE A 1 404 ? 12.625 -5.385 -13.309 1.00 98.94 404 ILE A N 1
ATOM 3006 C CA . ILE A 1 404 ? 13.416 -5.087 -12.113 1.00 98.94 404 ILE A CA 1
ATOM 3007 C C . ILE A 1 404 ? 14.327 -6.278 -11.812 1.00 98.94 404 ILE A C 1
ATOM 3009 O O . ILE A 1 404 ? 13.869 -7.413 -11.708 1.00 98.94 404 ILE A O 1
ATOM 3013 N N . THR A 1 405 ? 15.617 -5.998 -11.640 1.00 98.88 405 THR A N 1
ATOM 3014 C CA . THR A 1 405 ? 16.676 -6.922 -11.200 1.00 98.88 405 THR A CA 1
ATOM 3015 C C . THR A 1 405 ? 17.620 -6.155 -10.268 1.00 98.88 405 THR A C 1
ATOM 3017 O O . THR A 1 405 ? 17.732 -4.937 -10.407 1.00 98.88 405 THR A O 1
ATOM 3020 N N . ASP A 1 406 ? 18.371 -6.814 -9.378 1.00 98.62 406 ASP A N 1
ATOM 3021 C CA . ASP A 1 406 ? 19.335 -6.110 -8.503 1.00 98.62 406 ASP A CA 1
ATOM 3022 C C . ASP A 1 406 ? 20.388 -5.302 -9.304 1.00 98.62 406 ASP A C 1
ATOM 3024 O O . ASP A 1 406 ? 20.868 -4.253 -8.859 1.00 98.62 406 ASP A O 1
ATOM 3028 N N . ALA A 1 407 ? 20.716 -5.754 -10.523 1.00 98.50 407 ALA A N 1
ATOM 3029 C CA . ALA A 1 407 ? 21.591 -5.048 -11.459 1.00 98.50 407 ALA A CA 1
ATOM 3030 C C . ALA A 1 407 ? 20.943 -3.773 -12.030 1.00 98.50 407 ALA A C 1
ATOM 3032 O O . ALA A 1 407 ? 21.601 -2.733 -12.086 1.00 98.50 407 ALA A O 1
ATOM 3033 N N . PHE A 1 408 ? 19.657 -3.832 -12.404 1.00 98.69 408 PHE A N 1
ATOM 3034 C CA . PHE A 1 408 ? 18.868 -2.648 -12.759 1.00 98.69 408 PHE A CA 1
ATOM 3035 C C . PHE A 1 408 ? 18.815 -1.665 -11.582 1.00 98.69 408 PHE A C 1
ATOM 3037 O O . PHE A 1 408 ? 19.201 -0.516 -11.762 1.00 98.69 408 PHE A O 1
ATOM 3044 N N . CYS A 1 409 ? 18.456 -2.124 -10.377 1.00 98.69 409 CYS A N 1
ATOM 3045 C CA . CYS A 1 409 ? 18.361 -1.286 -9.176 1.00 98.69 409 CYS A CA 1
ATOM 3046 C C . CYS A 1 409 ? 19.673 -0.556 -8.876 1.00 98.69 409 CYS A C 1
ATOM 3048 O O . CYS A 1 409 ? 19.700 0.654 -8.665 1.00 98.69 409 CYS A O 1
ATOM 3050 N N . THR A 1 410 ? 20.794 -1.280 -8.915 1.00 98.69 410 THR A N 1
ATOM 3051 C CA . THR A 1 410 ? 22.118 -0.704 -8.647 1.00 98.69 410 THR A CA 1
ATOM 3052 C C . THR A 1 410 ? 22.490 0.371 -9.668 1.00 98.69 410 THR A C 1
ATOM 3054 O O . THR A 1 410 ? 23.001 1.430 -9.295 1.00 98.69 410 THR A O 1
ATOM 3057 N N . ALA A 1 411 ? 22.216 0.129 -10.950 1.00 98.56 411 ALA A N 1
ATOM 3058 C CA . ALA A 1 411 ? 22.506 1.084 -12.011 1.00 98.56 411 ALA A CA 1
ATOM 3059 C C . ALA A 1 411 ? 21.552 2.290 -11.996 1.00 98.56 411 ALA A C 1
ATOM 3061 O O . ALA A 1 411 ? 22.005 3.413 -12.189 1.00 98.56 411 ALA A O 1
ATOM 3062 N N . GLN A 1 412 ? 20.266 2.074 -11.711 1.00 98.31 412 GLN A N 1
ATOM 3063 C CA . GLN A 1 412 ? 19.243 3.113 -11.596 1.00 98.31 412 GLN A CA 1
ATOM 3064 C C . GLN A 1 412 ? 19.545 4.078 -10.449 1.00 98.31 412 GLN A C 1
ATOM 3066 O O . GLN A 1 412 ? 19.679 5.275 -10.701 1.00 98.31 412 GLN A O 1
ATOM 3071 N N . LYS A 1 413 ? 19.790 3.571 -9.232 1.00 97.94 413 LYS A N 1
ATOM 3072 C CA . LYS A 1 413 ? 20.167 4.419 -8.091 1.00 97.94 413 LYS A CA 1
ATOM 3073 C C . LYS A 1 413 ? 21.460 5.194 -8.369 1.00 97.94 413 LYS A C 1
ATOM 3075 O O . LYS A 1 413 ? 21.540 6.382 -8.080 1.00 97.94 413 LYS A O 1
ATOM 3080 N N . THR A 1 414 ? 22.439 4.571 -9.035 1.00 97.62 414 THR A N 1
ATOM 3081 C CA . THR A 1 414 ? 23.675 5.259 -9.460 1.00 97.62 414 THR A CA 1
ATOM 3082 C C . THR A 1 414 ? 23.407 6.365 -10.490 1.00 97.62 414 THR A C 1
ATOM 3084 O O . THR A 1 414 ? 23.939 7.463 -10.354 1.00 97.62 414 THR A O 1
ATOM 3087 N N . ALA A 1 415 ? 22.588 6.102 -11.513 1.00 96.62 415 ALA A N 1
ATOM 3088 C CA . ALA A 1 415 ? 22.281 7.053 -12.583 1.00 96.62 415 ALA A CA 1
ATOM 3089 C C . ALA A 1 415 ? 21.444 8.249 -12.098 1.00 96.62 415 ALA A C 1
ATOM 3091 O O . ALA A 1 415 ? 21.620 9.356 -12.603 1.00 96.62 415 ALA A O 1
ATOM 3092 N N . PHE A 1 416 ? 20.568 8.034 -11.113 1.00 95.44 416 PHE A N 1
ATOM 3093 C CA . PHE A 1 416 ? 19.737 9.071 -10.491 1.00 95.44 416 PHE A CA 1
ATOM 3094 C C . PHE A 1 416 ? 20.400 9.749 -9.279 1.00 95.44 416 PHE A C 1
ATOM 3096 O O . PHE A 1 416 ? 19.856 10.702 -8.730 1.00 95.44 416 PHE A O 1
ATOM 3103 N N . ASN A 1 417 ? 21.610 9.313 -8.897 1.00 94.44 417 ASN A N 1
ATOM 3104 C CA . ASN A 1 417 ? 22.332 9.775 -7.706 1.00 94.44 417 ASN A CA 1
ATOM 3105 C C . ASN A 1 417 ? 21.533 9.567 -6.393 1.00 94.44 417 ASN A C 1
ATOM 3107 O O . ASN A 1 417 ? 21.697 10.299 -5.415 1.00 94.44 417 ASN A O 1
ATOM 3111 N N . ASP A 1 418 ? 20.699 8.527 -6.369 1.00 94.38 418 ASP A N 1
ATOM 3112 C CA . ASP A 1 418 ? 19.954 8.064 -5.202 1.00 94.38 418 ASP A CA 1
ATOM 3113 C C . ASP A 1 418 ? 20.828 7.124 -4.350 1.00 94.38 418 ASP A C 1
ATOM 3115 O O . ASP A 1 418 ? 21.654 6.356 -4.854 1.00 94.38 418 ASP A O 1
ATOM 3119 N N . THR A 1 419 ? 20.627 7.121 -3.029 1.00 95.81 419 THR A N 1
ATOM 3120 C CA . THR A 1 419 ? 21.273 6.116 -2.167 1.00 95.81 419 THR A CA 1
ATOM 3121 C C . THR A 1 419 ? 20.619 4.753 -2.393 1.00 95.81 419 THR A C 1
ATOM 3123 O O . THR A 1 419 ? 19.402 4.628 -2.309 1.00 95.81 419 THR A O 1
ATOM 3126 N N . ASN A 1 420 ? 21.417 3.710 -2.639 1.00 97.56 420 ASN A N 1
ATOM 3127 C CA . ASN A 1 420 ? 20.917 2.345 -2.834 1.00 97.56 420 ASN A CA 1
ATOM 3128 C C . ASN A 1 420 ? 20.591 1.657 -1.491 1.00 97.56 420 ASN A C 1
ATOM 3130 O O . ASN A 1 420 ? 21.258 0.709 -1.066 1.00 97.56 420 ASN A O 1
ATOM 3134 N N . THR A 1 421 ? 19.572 2.174 -0.802 1.00 97.06 421 THR A N 1
ATOM 3135 C CA . THR A 1 421 ? 18.982 1.583 0.407 1.00 97.06 421 THR A CA 1
ATOM 3136 C C . THR A 1 421 ? 18.413 0.194 0.128 1.00 97.06 421 THR A C 1
ATOM 3138 O O . THR A 1 421 ? 18.655 -0.708 0.924 1.00 97.06 421 THR A O 1
ATOM 3141 N N .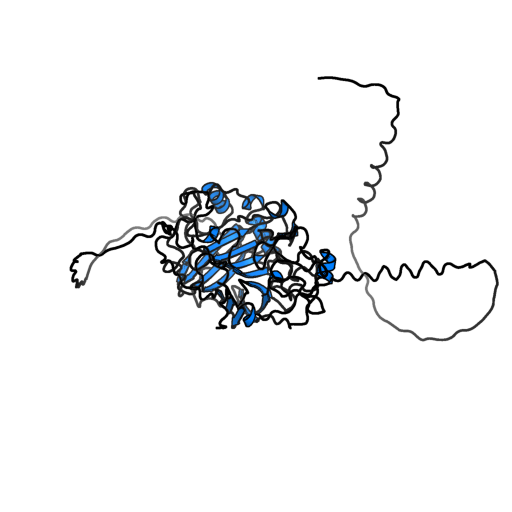 PHE A 1 422 ? 17.790 -0.009 -1.035 1.00 98.50 422 PHE A N 1
ATOM 3142 C CA . PHE A 1 422 ? 17.289 -1.295 -1.530 1.00 98.50 422 PHE A CA 1
ATOM 3143 C C . PHE A 1 422 ? 18.285 -2.447 -1.344 1.00 98.50 422 PHE A C 1
ATOM 3145 O O . PHE A 1 422 ? 18.017 -3.413 -0.623 1.00 98.50 422 PHE A O 1
ATOM 3152 N N . ALA A 1 423 ? 19.488 -2.324 -1.917 1.00 98.25 423 ALA A N 1
ATOM 3153 C CA . ALA A 1 423 ? 20.532 -3.335 -1.769 1.00 98.25 423 ALA A CA 1
ATOM 3154 C C . ALA A 1 423 ? 21.007 -3.474 -0.310 1.00 98.25 423 ALA A C 1
ATOM 3156 O O . ALA A 1 423 ? 21.269 -4.585 0.153 1.00 98.25 423 ALA A O 1
ATOM 3157 N N . ALA A 1 424 ? 21.069 -2.370 0.443 1.00 97.44 424 ALA A N 1
ATOM 3158 C CA . ALA A 1 424 ? 21.455 -2.376 1.856 1.00 97.44 424 ALA A CA 1
ATOM 3159 C C . ALA A 1 424 ? 20.421 -3.049 2.786 1.00 97.44 424 ALA A C 1
ATOM 3161 O O . ALA A 1 424 ? 20.788 -3.463 3.887 1.00 97.44 424 ALA A O 1
ATOM 3162 N N . LYS A 1 425 ? 19.157 -3.186 2.361 1.00 97.81 425 LYS A N 1
ATOM 3163 C CA . LYS A 1 425 ? 18.100 -3.933 3.072 1.00 97.81 425 LYS A CA 1
ATOM 3164 C C . LYS A 1 425 ? 17.891 -5.363 2.555 1.00 97.81 425 LYS A C 1
ATOM 3166 O O . LYS A 1 425 ? 17.027 -6.068 3.063 1.00 97.81 425 LYS A O 1
ATOM 3171 N N . GLY A 1 426 ? 18.712 -5.821 1.605 1.00 97.56 426 GLY A N 1
ATOM 3172 C CA . GLY A 1 426 ? 18.714 -7.203 1.102 1.00 97.56 426 GLY A CA 1
ATOM 3173 C C . GLY A 1 426 ? 18.208 -7.382 -0.333 1.00 97.56 426 GLY A C 1
ATOM 3174 O O . GLY A 1 426 ? 18.204 -8.513 -0.822 1.00 97.56 426 GLY A O 1
ATOM 3175 N N . GLY A 1 427 ? 17.814 -6.300 -1.010 1.00 98.62 427 GLY A N 1
ATOM 3176 C CA . GLY A 1 427 ? 17.393 -6.299 -2.414 1.00 98.62 427 GLY A CA 1
ATOM 3177 C C . GLY A 1 427 ? 16.277 -7.298 -2.732 1.00 98.62 427 GLY A C 1
ATOM 3178 O O . GLY A 1 427 ? 15.446 -7.623 -1.877 1.00 98.62 427 GLY A O 1
ATOM 3179 N N . LEU A 1 428 ? 16.284 -7.849 -3.952 1.00 98.88 428 LEU A N 1
ATOM 3180 C CA . LEU A 1 428 ? 15.296 -8.859 -4.354 1.00 98.88 428 LEU A CA 1
ATOM 3181 C C . LEU A 1 428 ? 15.384 -10.145 -3.521 1.00 98.88 428 LEU A C 1
ATOM 3183 O O . LEU A 1 428 ? 14.372 -10.817 -3.329 1.00 98.88 428 LEU A O 1
ATOM 3187 N N . THR A 1 429 ? 16.552 -10.471 -2.957 1.00 98.56 429 THR A N 1
ATOM 3188 C CA . THR A 1 429 ? 16.688 -11.627 -2.055 1.00 98.56 429 THR A CA 1
ATOM 3189 C C . THR A 1 429 ? 15.860 -11.443 -0.781 1.00 98.56 429 THR A C 1
ATOM 3191 O O . THR A 1 429 ? 15.139 -12.363 -0.398 1.00 98.56 429 THR A O 1
ATOM 3194 N N . GLY A 1 430 ? 15.919 -10.266 -0.147 1.00 98.06 430 GLY A N 1
ATOM 3195 C CA . GLY A 1 430 ? 15.097 -9.936 1.024 1.00 98.06 430 GLY A CA 1
ATOM 3196 C C . GLY A 1 430 ? 13.604 -9.945 0.691 1.00 98.06 430 GLY A C 1
ATOM 3197 O O . GLY A 1 430 ? 12.825 -10.629 1.356 1.00 98.06 430 GLY A O 1
ATOM 3198 N N . GLN A 1 431 ? 13.231 -9.299 -0.418 1.00 98.62 431 GLN A N 1
ATOM 3199 C CA . GLN A 1 431 ? 11.850 -9.266 -0.907 1.00 98.62 431 GLN A CA 1
ATOM 3200 C C . GLN A 1 431 ? 11.275 -10.672 -1.152 1.00 98.62 431 GLN A C 1
ATOM 3202 O O . GLN A 1 431 ? 10.168 -10.994 -0.722 1.00 98.62 431 GLN A O 1
ATOM 3207 N N . GLY A 1 432 ? 12.044 -11.541 -1.815 1.00 98.56 432 GLY A N 1
ATOM 3208 C CA . GLY A 1 432 ? 11.638 -12.916 -2.090 1.00 98.56 432 GLY A CA 1
ATOM 3209 C C . GLY A 1 432 ? 11.446 -13.750 -0.822 1.00 98.56 432 GLY A C 1
ATOM 3210 O O . GLY A 1 432 ? 10.548 -14.587 -0.766 1.00 98.56 432 GLY A O 1
ATOM 3211 N N . GLN A 1 433 ? 12.236 -13.499 0.226 1.00 98.56 433 GLN A N 1
ATOM 3212 C CA . GLN A 1 433 ? 12.050 -14.166 1.516 1.00 98.56 433 GLN A CA 1
ATOM 3213 C C . GLN A 1 433 ? 10.741 -13.751 2.202 1.00 98.56 433 GLN A C 1
ATOM 3215 O O . GLN A 1 433 ? 10.124 -14.601 2.841 1.00 98.56 433 GLN A O 1
ATOM 3220 N N . ALA A 1 434 ? 10.294 -12.500 2.043 1.00 98.44 434 ALA A N 1
ATOM 3221 C CA . ALA A 1 434 ? 8.987 -12.061 2.537 1.00 98.44 434 ALA A CA 1
ATOM 3222 C C . ALA A 1 434 ? 7.837 -12.764 1.803 1.00 98.44 434 ALA A C 1
ATOM 3224 O O . ALA A 1 434 ? 6.941 -13.319 2.436 1.00 98.44 434 ALA A O 1
ATOM 3225 N N . PHE A 1 435 ? 7.914 -12.874 0.471 1.00 98.31 435 PHE A N 1
ATOM 3226 C CA . PHE A 1 435 ? 6.949 -13.671 -0.299 1.00 98.31 435 PHE A CA 1
ATOM 3227 C C . PHE A 1 435 ? 6.899 -15.133 0.172 1.00 98.31 435 PHE A C 1
ATOM 3229 O O . PHE A 1 435 ? 5.815 -15.686 0.314 1.00 98.31 435 PHE A O 1
ATOM 3236 N N . GLY A 1 436 ? 8.050 -15.743 0.475 1.00 96.69 436 GLY A N 1
ATOM 3237 C CA . GLY A 1 436 ? 8.118 -17.113 0.994 1.00 96.69 436 GLY A CA 1
ATOM 3238 C C . GLY A 1 436 ? 7.556 -17.301 2.413 1.00 96.69 436 GLY A C 1
ATOM 3239 O O . GLY A 1 436 ? 7.165 -18.416 2.759 1.00 96.69 436 GLY A O 1
ATOM 3240 N N . ARG A 1 437 ? 7.497 -16.241 3.236 1.00 97.69 437 ARG A N 1
ATOM 3241 C CA . ARG A 1 437 ? 6.806 -16.240 4.544 1.00 97.69 437 ARG A CA 1
ATOM 3242 C C . ARG A 1 437 ? 5.301 -15.997 4.398 1.00 97.69 437 ARG A C 1
ATOM 3244 O O . ARG A 1 437 ? 4.516 -16.572 5.150 1.00 97.69 437 ARG A O 1
ATOM 3251 N N . GLY A 1 438 ? 4.918 -15.230 3.382 1.00 98.06 438 GLY A N 1
ATOM 3252 C CA . GLY A 1 438 ? 3.544 -14.930 3.004 1.00 98.06 438 GLY A CA 1
ATOM 3253 C C . GLY A 1 438 ? 3.200 -13.462 3.239 1.00 98.06 438 GLY A C 1
ATOM 3254 O O . GLY A 1 438 ? 3.501 -12.904 4.288 1.00 98.06 438 GLY A O 1
ATOM 3255 N N . VAL A 1 439 ? 2.524 -12.850 2.268 1.00 98.81 439 VAL A N 1
ATOM 3256 C CA . VAL A 1 439 ? 2.133 -11.431 2.287 1.00 98.81 439 VAL A CA 1
ATOM 3257 C C . VAL A 1 439 ? 0.626 -11.250 2.078 1.00 98.81 439 VAL A C 1
ATOM 3259 O O . VAL A 1 439 ? -0.028 -12.089 1.458 1.00 98.81 439 VAL A O 1
ATOM 3262 N N . VAL A 1 440 ? 0.063 -10.161 2.600 1.00 98.88 440 VAL A N 1
ATOM 3263 C CA . VAL A 1 440 ? -1.363 -9.807 2.505 1.00 98.88 440 VAL A CA 1
ATOM 3264 C C . VAL A 1 440 ? -1.587 -8.861 1.332 1.00 98.88 440 VAL A C 1
ATOM 3266 O O . VAL A 1 440 ? -0.866 -7.877 1.199 1.00 98.88 440 VAL A O 1
ATOM 3269 N N . LEU A 1 441 ? -2.596 -9.136 0.497 1.00 98.81 441 LEU A N 1
ATOM 3270 C CA . LEU A 1 441 ? -3.004 -8.227 -0.580 1.00 98.81 441 LEU A CA 1
ATOM 3271 C C . LEU A 1 441 ? -3.748 -7.013 -0.013 1.00 98.81 441 LEU A C 1
ATOM 3273 O O . LEU A 1 441 ? -4.778 -7.164 0.654 1.00 98.81 441 LEU A O 1
ATOM 3277 N N . VAL A 1 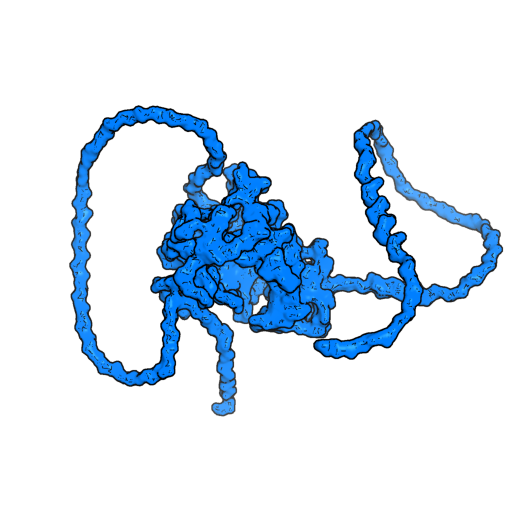442 ? -3.266 -5.827 -0.373 1.00 98.88 442 VAL A N 1
ATOM 3278 C CA . VAL A 1 442 ? -3.815 -4.524 -0.006 1.00 98.88 442 VAL A CA 1
ATOM 3279 C C . VAL A 1 442 ? -4.307 -3.796 -1.257 1.00 98.88 442 VAL A C 1
ATOM 3281 O O . VAL A 1 442 ? -3.661 -3.831 -2.305 1.00 98.88 442 VAL A O 1
ATOM 3284 N N . LEU A 1 443 ? -5.460 -3.131 -1.159 1.00 98.62 443 LEU A N 1
ATOM 3285 C CA . LEU A 1 443 ? -5.996 -2.250 -2.199 1.00 98.62 443 LEU A CA 1
ATOM 3286 C C . LEU A 1 443 ? -6.401 -0.917 -1.566 1.00 98.62 443 LEU A C 1
ATOM 3288 O O . LEU A 1 443 ? -7.111 -0.910 -0.557 1.00 98.62 443 LEU A O 1
ATOM 3292 N N . SER A 1 444 ? -5.979 0.207 -2.140 1.00 98.12 444 SER A N 1
ATOM 3293 C CA . SER A 1 444 ? -6.267 1.531 -1.581 1.00 98.12 444 SER A CA 1
ATOM 3294 C C . SER A 1 444 ? -6.538 2.600 -2.639 1.00 98.12 444 SER A C 1
ATOM 3296 O O . SER A 1 444 ? -6.258 2.442 -3.827 1.00 98.12 444 SER A O 1
ATOM 3298 N N . ILE A 1 445 ? -7.114 3.712 -2.188 1.00 97.50 445 ILE A N 1
ATOM 3299 C CA . ILE A 1 445 ? -7.152 4.976 -2.922 1.00 97.50 445 ILE A CA 1
ATOM 3300 C C . ILE A 1 445 ? -6.841 6.107 -1.944 1.00 97.50 445 ILE A C 1
ATOM 3302 O O . ILE A 1 445 ? -7.455 6.172 -0.875 1.00 97.50 445 ILE A O 1
ATOM 3306 N N . TRP A 1 446 ? -5.882 6.969 -2.277 1.00 92.12 446 TRP A N 1
ATOM 3307 C CA . TRP A 1 446 ? -5.362 7.979 -1.353 1.00 92.12 446 TRP A CA 1
ATOM 3308 C C . TRP A 1 446 ? -4.761 9.199 -2.063 1.00 92.12 446 TRP A C 1
ATOM 3310 O O . TRP A 1 446 ? -4.437 9.153 -3.250 1.00 92.12 446 TRP A O 1
ATOM 3320 N N . ASP A 1 447 ? -4.642 10.291 -1.310 1.00 88.31 447 ASP A N 1
ATOM 3321 C CA . ASP A 1 447 ? -3.884 11.501 -1.615 1.00 88.31 447 ASP A CA 1
ATOM 3322 C C . ASP A 1 447 ? -2.752 11.689 -0.593 1.00 88.31 447 ASP A C 1
ATOM 3324 O O . ASP A 1 447 ? -2.826 11.242 0.554 1.00 88.31 447 ASP A O 1
ATOM 3328 N N . ASP A 1 448 ? -1.672 12.335 -1.018 1.00 85.44 448 ASP A N 1
ATOM 3329 C CA . ASP A 1 448 ? -0.426 12.418 -0.255 1.00 85.44 448 ASP A CA 1
ATOM 3330 C C . ASP A 1 448 ? -0.256 13.796 0.402 1.00 85.44 448 ASP A C 1
ATOM 3332 O O . ASP A 1 448 ? 0.138 14.777 -0.228 1.00 85.44 448 ASP A O 1
ATOM 3336 N N . TYR A 1 449 ? -0.508 13.853 1.709 1.00 85.19 449 TYR A N 1
ATOM 3337 C CA . TYR A 1 449 ? -0.355 15.060 2.527 1.00 85.19 449 TYR A CA 1
ATOM 3338 C C . TYR A 1 449 ? 1.108 15.479 2.783 1.00 85.19 449 TYR A C 1
ATOM 3340 O O . TYR A 1 449 ? 1.335 16.562 3.323 1.00 85.19 449 TYR A O 1
ATOM 3348 N N . ALA A 1 450 ? 2.101 14.649 2.440 1.00 85.62 450 ALA A N 1
ATOM 3349 C CA . ALA A 1 450 ? 3.518 14.928 2.668 1.00 85.62 450 ALA A CA 1
ATOM 3350 C C . ALA A 1 450 ? 4.218 15.481 1.415 1.00 85.62 450 ALA A C 1
ATOM 3352 O O . ALA A 1 450 ? 4.922 16.490 1.506 1.00 85.62 450 ALA A O 1
ATOM 3353 N N . ALA A 1 451 ? 4.015 14.852 0.254 1.00 87.19 451 ALA A N 1
ATOM 3354 C CA . ALA A 1 451 ? 4.672 15.211 -1.005 1.00 87.19 451 ALA A CA 1
ATOM 3355 C C . ALA A 1 451 ? 3.708 15.426 -2.193 1.00 87.19 451 ALA A C 1
ATOM 3357 O O . ALA A 1 451 ? 4.173 15.664 -3.306 1.00 87.19 451 ALA A O 1
ATOM 3358 N N . ASN A 1 452 ? 2.387 15.468 -1.969 1.00 86.81 452 ASN A N 1
ATOM 3359 C CA . ASN A 1 452 ? 1.346 15.742 -2.976 1.00 86.81 452 ASN A CA 1
ATOM 3360 C C . ASN A 1 452 ? 1.372 14.791 -4.191 1.00 86.81 452 ASN A C 1
ATOM 3362 O O . ASN A 1 452 ? 0.953 15.184 -5.276 1.00 86.81 452 ASN A O 1
ATOM 3366 N N . MET A 1 453 ? 1.871 13.560 -4.021 1.00 90.31 453 MET A N 1
ATOM 3367 C CA . MET A 1 453 ? 2.017 12.539 -5.071 1.00 90.31 453 MET A CA 1
ATOM 3368 C C . MET A 1 453 ? 3.049 12.888 -6.157 1.00 90.31 453 MET A C 1
ATOM 3370 O O . MET A 1 453 ? 3.205 12.154 -7.130 1.00 90.31 453 MET A O 1
ATOM 3374 N N . LEU A 1 454 ? 3.813 13.971 -5.973 1.00 87.69 454 LEU A N 1
ATOM 3375 C CA . LEU A 1 454 ? 4.745 14.489 -6.981 1.00 87.69 454 LEU A CA 1
ATOM 3376 C C . LEU A 1 454 ? 5.866 13.499 -7.325 1.00 87.69 454 LEU A C 1
ATOM 3378 O O . LEU A 1 454 ? 6.418 13.556 -8.415 1.00 87.69 454 LEU A O 1
ATOM 3382 N N . TRP A 1 455 ? 6.191 12.582 -6.411 1.00 91.31 455 TRP A N 1
ATOM 3383 C CA . TRP A 1 455 ? 7.153 11.497 -6.621 1.00 91.31 455 TRP A CA 1
ATOM 3384 C C . TRP A 1 455 ? 6.659 10.419 -7.605 1.00 91.31 455 TRP A C 1
ATOM 3386 O O . TRP A 1 455 ? 7.482 9.674 -8.138 1.00 91.31 455 TRP A O 1
ATOM 3396 N N . LEU A 1 456 ? 5.347 10.346 -7.861 1.00 91.94 456 LEU A N 1
ATOM 3397 C CA . LEU A 1 456 ? 4.722 9.414 -8.801 1.00 91.94 456 LEU A CA 1
ATOM 3398 C C . LEU A 1 456 ? 4.456 10.057 -10.168 1.00 91.94 456 LEU A C 1
ATOM 3400 O O . LEU A 1 456 ? 4.712 9.410 -11.181 1.00 91.94 456 LEU A O 1
ATOM 3404 N N . ASP A 1 457 ? 3.911 11.282 -10.201 1.00 88.44 457 ASP A N 1
ATOM 3405 C CA . ASP A 1 457 ? 3.346 11.902 -11.414 1.00 88.44 457 ASP A CA 1
ATOM 3406 C C . ASP A 1 457 ? 3.912 13.290 -11.791 1.00 88.44 457 ASP A C 1
ATOM 3408 O O . ASP A 1 457 ? 3.341 13.981 -12.642 1.00 88.44 457 ASP A O 1
ATOM 3412 N N . SER A 1 458 ? 5.039 13.707 -11.196 1.00 88.38 458 SER A N 1
ATOM 3413 C CA . SER A 1 458 ? 5.591 15.057 -11.380 1.00 88.38 458 SER A CA 1
ATOM 3414 C C . SER A 1 458 ? 7.116 15.164 -11.158 1.00 88.38 458 SER A C 1
ATOM 3416 O O . SER A 1 458 ? 7.840 14.177 -11.006 1.00 88.38 458 SER A O 1
ATOM 3418 N N . ASP A 1 459 ? 7.617 16.402 -11.132 1.00 85.75 459 ASP A N 1
ATOM 3419 C CA . ASP A 1 459 ? 9.004 16.727 -10.802 1.00 85.75 459 ASP A CA 1
ATOM 3420 C C . ASP A 1 459 ? 9.264 16.534 -9.299 1.00 85.75 459 ASP A C 1
ATOM 3422 O O . ASP A 1 459 ? 8.774 17.294 -8.457 1.00 85.75 459 ASP A O 1
ATOM 3426 N N . TYR A 1 460 ? 10.103 15.557 -8.951 1.00 85.81 460 TYR A N 1
ATOM 3427 C CA . TYR A 1 460 ? 10.502 15.301 -7.570 1.00 85.81 460 TYR A CA 1
ATOM 3428 C C . TYR A 1 460 ? 11.971 14.850 -7.473 1.00 85.81 460 TYR A C 1
ATOM 3430 O O . TYR A 1 460 ? 12.420 14.074 -8.321 1.00 85.81 460 TYR A O 1
ATOM 3438 N N . PRO A 1 461 ? 12.730 15.268 -6.438 1.00 89.00 461 PRO A N 1
ATOM 3439 C CA . PRO A 1 461 ? 12.395 16.266 -5.412 1.00 89.00 461 PRO A CA 1
ATOM 3440 C C . PRO A 1 461 ? 12.252 17.702 -5.945 1.00 89.00 461 PRO A C 1
ATOM 3442 O O . PRO A 1 461 ? 13.057 18.162 -6.751 1.00 89.00 461 PRO A O 1
ATOM 3445 N N . THR A 1 462 ? 11.276 18.455 -5.426 1.00 85.06 462 THR A N 1
ATOM 3446 C CA . THR A 1 462 ? 10.923 19.818 -5.894 1.00 85.06 462 THR A CA 1
ATOM 3447 C C . THR A 1 462 ? 11.988 20.893 -5.638 1.00 85.06 462 THR A C 1
ATOM 3449 O O . THR A 1 462 ? 11.880 22.014 -6.133 1.00 85.06 462 THR A O 1
ATOM 3452 N N . ASN A 1 463 ? 13.028 20.580 -4.861 1.00 85.44 463 ASN A N 1
ATOM 3453 C CA . ASN A 1 463 ? 14.189 21.442 -4.636 1.00 85.44 463 ASN A CA 1
ATOM 3454 C C . ASN A 1 463 ? 15.340 21.197 -5.633 1.00 85.44 463 ASN A C 1
ATOM 3456 O O . ASN A 1 463 ? 16.384 21.842 -5.512 1.00 85.44 463 ASN A O 1
ATOM 3460 N N . LEU A 1 464 ? 15.171 20.278 -6.590 1.00 83.50 464 LEU A N 1
ATOM 3461 C CA . LEU A 1 464 ? 16.099 20.021 -7.691 1.00 83.50 464 LEU A CA 1
ATOM 3462 C C . LEU A 1 464 ? 15.482 20.466 -9.035 1.00 83.50 464 LEU A C 1
ATOM 3464 O O . LEU A 1 464 ? 14.264 20.594 -9.141 1.00 83.50 464 LEU A O 1
ATOM 3468 N N . PRO A 1 465 ? 16.289 20.733 -10.080 1.00 82.81 465 PRO A N 1
ATOM 3469 C CA . PRO A 1 465 ? 15.755 21.042 -11.406 1.00 82.81 465 PRO A CA 1
ATOM 3470 C C . PRO A 1 465 ? 15.005 19.848 -12.016 1.00 82.81 465 PRO A C 1
ATOM 3472 O O . PRO A 1 465 ? 15.466 18.719 -11.887 1.00 82.81 465 PRO A O 1
ATOM 3475 N N . ALA A 1 466 ? 13.967 20.105 -12.818 1.00 79.81 466 ALA A N 1
ATOM 3476 C CA . ALA A 1 466 ? 13.265 19.100 -13.639 1.00 79.81 466 ALA A CA 1
ATOM 3477 C C . ALA A 1 466 ? 14.181 18.309 -14.607 1.00 79.81 466 ALA A C 1
ATOM 3479 O O . ALA A 1 466 ? 13.819 17.262 -15.134 1.00 79.81 466 ALA A O 1
ATOM 3480 N N . THR A 1 467 ? 15.395 18.808 -14.866 1.00 80.50 467 THR A N 1
ATOM 3481 C CA . THR A 1 467 ? 16.431 18.110 -15.646 1.00 80.50 467 THR A CA 1
ATOM 3482 C C . THR A 1 467 ? 17.326 17.201 -14.796 1.00 80.50 467 THR A C 1
ATOM 3484 O O . THR A 1 467 ? 18.330 16.700 -15.303 1.00 80.50 467 THR A O 1
ATOM 3487 N N . ASN A 1 468 ? 17.045 17.038 -13.500 1.00 80.31 468 ASN A N 1
ATOM 3488 C CA . ASN A 1 468 ? 17.770 16.110 -12.641 1.00 80.31 468 ASN A CA 1
ATOM 3489 C C . ASN A 1 468 ? 17.492 14.666 -13.098 1.00 80.31 468 ASN A C 1
ATOM 3491 O O . ASN A 1 468 ? 16.329 14.323 -13.319 1.00 80.31 468 ASN A O 1
ATOM 3495 N N . PRO A 1 469 ? 18.515 13.802 -13.239 1.00 77.25 469 PRO A N 1
ATOM 3496 C CA . PRO A 1 469 ? 18.300 12.400 -13.575 1.00 77.25 469 PRO A CA 1
ATOM 3497 C C . PRO A 1 469 ? 17.321 11.741 -12.595 1.00 77.25 469 PRO A C 1
ATOM 3499 O O . PRO A 1 469 ? 17.552 11.745 -11.390 1.00 77.25 469 PRO A O 1
ATOM 3502 N N . GLY A 1 470 ? 16.218 11.200 -13.115 1.00 78.81 470 GLY A N 1
ATOM 3503 C CA . GLY A 1 470 ? 15.179 10.565 -12.302 1.00 78.81 470 GLY A CA 1
ATOM 3504 C C . GLY A 1 470 ? 14.070 11.491 -11.793 1.00 78.81 470 GLY A C 1
ATOM 3505 O O . GLY A 1 470 ? 13.244 11.024 -11.018 1.00 78.81 470 GLY A O 1
ATOM 3506 N N . ALA A 1 471 ? 13.991 12.755 -12.214 1.00 78.12 471 ALA A N 1
ATOM 3507 C CA . ALA A 1 471 ? 12.725 13.493 -12.161 1.00 78.12 471 ALA A CA 1
ATOM 3508 C C . ALA A 1 471 ? 11.799 13.040 -13.315 1.00 78.12 471 ALA A C 1
ATOM 3510 O O . ALA A 1 471 ? 12.292 12.675 -14.386 1.00 78.12 471 ALA A O 1
ATOM 3511 N N . GLU A 1 472 ? 10.474 13.061 -13.123 1.00 77.31 472 GLU A N 1
ATOM 3512 C CA . GLU A 1 472 ? 9.495 12.951 -14.216 1.00 77.31 472 GLU A CA 1
ATOM 3513 C C . GLU A 1 472 ? 9.186 14.374 -14.740 1.00 77.31 472 GLU A C 1
ATOM 3515 O O . GLU A 1 472 ? 8.423 15.099 -14.106 1.00 77.31 472 GLU A O 1
ATOM 3520 N N . PRO A 1 473 ? 9.773 14.809 -15.880 1.00 63.50 473 PRO A N 1
ATOM 3521 C CA . PRO A 1 473 ? 9.588 16.174 -16.373 1.00 63.50 473 PRO A CA 1
ATOM 3522 C C . PRO A 1 473 ? 8.124 16.489 -16.737 1.00 63.50 473 PRO A C 1
ATOM 3524 O O . PRO A 1 473 ? 7.413 15.597 -17.214 1.00 63.50 473 PRO A O 1
ATOM 3527 N N . PRO A 1 474 ? 7.683 17.762 -16.645 1.00 61.31 474 PRO A N 1
ATOM 3528 C CA . PRO A 1 474 ? 6.286 18.164 -16.819 1.00 61.31 474 PRO A CA 1
ATOM 3529 C C . PRO A 1 474 ? 5.653 17.650 -18.110 1.00 61.31 474 PRO A C 1
ATOM 3531 O O . PRO A 1 474 ? 6.204 17.837 -19.198 1.00 61.31 474 PRO A O 1
ATOM 3534 N N . ARG A 1 475 ? 4.454 17.064 -18.014 1.00 66.25 475 ARG A N 1
ATOM 3535 C CA . ARG A 1 475 ? 3.730 16.529 -19.178 1.00 66.25 475 ARG A CA 1
ATOM 3536 C C . ARG A 1 475 ? 3.086 17.652 -20.006 1.00 66.25 475 ARG A C 1
ATOM 3538 O O . ARG A 1 475 ? 2.085 18.218 -19.564 1.00 66.25 475 ARG A O 1
ATOM 3545 N N . PRO A 1 476 ? 3.556 17.955 -21.238 1.00 50.78 476 PRO A N 1
ATOM 3546 C CA . PRO A 1 476 ? 3.135 19.167 -21.958 1.00 50.78 476 PRO A CA 1
ATOM 3547 C C . PRO A 1 476 ? 1.737 19.107 -22.596 1.00 50.78 476 PRO A C 1
ATOM 3549 O O . PRO A 1 476 ? 1.290 20.090 -23.188 1.00 50.78 476 PRO A O 1
ATOM 3552 N N . HIS A 1 477 ? 1.080 17.942 -22.579 1.00 47.84 477 HIS A N 1
ATOM 3553 C CA . HIS A 1 477 ? -0.050 17.637 -23.470 1.00 47.84 477 HIS A CA 1
ATOM 3554 C C . HIS A 1 477 ? -1.362 17.283 -22.771 1.00 47.84 477 HIS A C 1
ATOM 3556 O O . HIS A 1 477 ? -2.374 17.073 -23.440 1.00 47.84 477 HIS A O 1
ATOM 3562 N N . LEU A 1 478 ? -1.382 17.262 -21.441 1.00 49.72 478 LEU A N 1
ATOM 3563 C CA . LEU A 1 478 ? -2.614 17.046 -20.697 1.00 49.72 478 LEU A CA 1
ATOM 3564 C C . LEU A 1 478 ? -3.309 18.400 -20.500 1.00 49.72 478 LEU A C 1
ATOM 3566 O O . LEU A 1 478 ? -2.720 19.302 -19.904 1.00 49.72 478 LEU A O 1
ATOM 3570 N N . PRO A 1 479 ? -4.549 18.604 -20.983 1.00 38.94 479 PRO A N 1
ATOM 3571 C CA . PRO A 1 479 ? -5.301 19.779 -20.575 1.00 38.94 479 PRO A CA 1
ATOM 3572 C C . PRO A 1 479 ? -5.496 19.710 -19.060 1.00 38.94 479 PRO A C 1
ATOM 3574 O O . PRO A 1 479 ? -5.801 18.639 -18.535 1.00 38.94 479 PRO A O 1
ATOM 3577 N N . ALA A 1 480 ? -5.369 20.845 -18.368 1.00 39.59 480 ALA A N 1
ATOM 3578 C CA . ALA A 1 480 ? -5.723 20.950 -16.957 1.00 39.59 480 ALA A CA 1
ATOM 3579 C C . ALA A 1 480 ? -7.216 20.624 -16.793 1.00 39.59 480 ALA A C 1
ATOM 3581 O O . ALA A 1 480 ? -8.086 21.486 -16.949 1.00 39.59 480 ALA A O 1
ATOM 3582 N N . GLN A 1 481 ? -7.527 19.349 -16.546 1.00 38.94 481 GLN A N 1
ATOM 3583 C CA . GLN A 1 481 ? -8.893 18.888 -16.380 1.00 38.94 481 GLN A CA 1
ATOM 3584 C C . GLN A 1 481 ? -9.372 19.320 -14.999 1.00 38.94 481 GLN A C 1
ATOM 3586 O O . GLN A 1 481 ? -9.365 18.547 -14.049 1.00 38.94 481 GLN A O 1
ATOM 3591 N N . GLY A 1 482 ? -9.858 20.562 -14.915 1.00 33.56 482 GLY A N 1
ATOM 3592 C CA . GLY A 1 482 ? -10.621 21.104 -13.787 1.00 33.56 482 GLY A CA 1
ATOM 3593 C C . GLY A 1 482 ? -11.993 20.439 -13.621 1.00 33.56 482 GLY A C 1
ATOM 3594 O O . GLY A 1 482 ? -12.996 21.110 -13.387 1.00 33.56 482 GLY A O 1
ATOM 3595 N N . ARG A 1 483 ? -12.056 19.118 -13.797 1.00 33.91 483 ARG A N 1
ATOM 3596 C CA . ARG A 1 483 ? -13.173 18.268 -13.416 1.00 33.91 483 ARG A CA 1
ATOM 3597 C C . ARG A 1 483 ? -12.776 17.620 -12.104 1.00 33.91 483 ARG A C 1
ATOM 3599 O O . ARG A 1 483 ? -11.796 16.886 -12.059 1.00 33.91 483 ARG A O 1
ATOM 3606 N N . LEU A 1 484 ? -13.564 17.872 -11.061 1.00 34.50 484 LEU A N 1
ATOM 3607 C CA . LEU A 1 484 ? -13.572 17.015 -9.879 1.00 34.50 484 LEU A CA 1
ATOM 3608 C C . LEU A 1 484 ? -13.674 15.563 -10.381 1.00 34.50 484 LEU A C 1
ATOM 3610 O O . LEU A 1 484 ? -14.624 15.279 -11.123 1.00 34.50 484 LEU A O 1
ATOM 3614 N N . PRO A 1 485 ? -12.711 14.676 -10.071 1.00 37.19 485 PRO A N 1
ATOM 3615 C CA . PRO A 1 485 ? -12.760 13.316 -10.577 1.00 37.19 485 PRO A CA 1
ATOM 3616 C C . PRO A 1 485 ? -14.043 12.651 -10.087 1.00 37.19 485 PRO A C 1
ATOM 3618 O O . PRO A 1 485 ? -14.404 12.784 -8.918 1.00 37.19 485 PRO A O 1
ATOM 3621 N N . ALA A 1 486 ? -14.725 11.928 -10.976 1.00 33.66 486 ALA A N 1
ATOM 3622 C CA . ALA A 1 486 ? -15.631 10.864 -10.566 1.00 33.66 486 ALA A CA 1
ATOM 3623 C C . ALA A 1 486 ? -14.721 9.681 -10.201 1.00 33.66 486 ALA A C 1
ATOM 3625 O O . ALA A 1 486 ? -14.226 9.008 -11.109 1.00 33.66 486 ALA A O 1
ATOM 3626 N N . PRO A 1 487 ? -14.392 9.476 -8.913 1.00 39.81 487 PRO A N 1
ATOM 3627 C CA . PRO A 1 487 ? -13.262 8.651 -8.548 1.00 39.81 487 PRO A CA 1
ATOM 3628 C C . PRO A 1 487 ? -13.754 7.216 -8.427 1.00 39.81 487 PRO A C 1
ATOM 3630 O O . PRO A 1 487 ? -14.487 6.879 -7.500 1.00 39.81 487 PRO A O 1
ATOM 3633 N N . LEU A 1 488 ? -13.381 6.389 -9.395 1.00 40.28 488 LEU A N 1
ATOM 3634 C CA . LEU A 1 488 ? -13.681 4.966 -9.417 1.00 40.28 488 LEU A CA 1
ATOM 3635 C C . LEU A 1 488 ? -12.381 4.236 -9.743 1.00 40.28 488 LEU A C 1
ATOM 3637 O O . LEU A 1 488 ? -12.104 3.963 -10.907 1.00 40.28 488 LEU A O 1
ATOM 3641 N N . ALA A 1 489 ? -11.585 3.917 -8.722 1.00 48.44 489 ALA A N 1
ATOM 3642 C CA . ALA A 1 489 ? -10.574 2.881 -8.886 1.00 48.44 489 ALA A CA 1
ATOM 3643 C C . ALA A 1 489 ? -11.322 1.544 -8.952 1.00 48.44 489 ALA A C 1
ATOM 3645 O O . ALA A 1 489 ? -11.797 1.054 -7.923 1.00 48.44 489 ALA A O 1
ATOM 3646 N N . GLN A 1 490 ? -11.498 0.996 -10.160 1.00 43.72 490 GLN A N 1
ATOM 3647 C CA . GLN A 1 490 ? -12.049 -0.348 -10.340 1.00 43.72 490 GLN A CA 1
ATOM 3648 C C . GLN A 1 490 ? -10.935 -1.347 -10.594 1.00 43.72 490 GLN A C 1
ATOM 3650 O O . GLN A 1 490 ? -10.462 -1.468 -11.723 1.00 43.72 490 GLN A O 1
ATOM 3655 N N . SER A 1 491 ? -10.566 -2.106 -9.564 1.00 40.38 491 SER A N 1
ATOM 3656 C CA . SER A 1 491 ? -9.755 -3.306 -9.740 1.00 40.38 491 SER A CA 1
ATOM 3657 C C . SER A 1 491 ? -10.661 -4.512 -9.993 1.00 40.38 491 SER A C 1
ATOM 3659 O O . SER A 1 491 ? -11.712 -4.675 -9.364 1.00 40.38 491 SER A O 1
ATOM 3661 N N . ARG A 1 492 ? -10.267 -5.381 -10.928 1.00 39.62 492 ARG A N 1
ATOM 3662 C CA . ARG A 1 492 ? -10.806 -6.742 -11.023 1.00 39.62 492 ARG A CA 1
ATOM 3663 C C . ARG A 1 492 ? -9.701 -7.760 -10.886 1.00 39.62 492 ARG A C 1
ATOM 3665 O O . ARG A 1 492 ? -8.635 -7.573 -11.451 1.00 39.62 492 ARG A O 1
ATOM 3672 N N . LEU A 1 493 ? -9.987 -8.880 -10.239 1.00 46.19 493 LEU A N 1
ATOM 3673 C CA . LEU A 1 493 ? -9.122 -10.057 -10.301 1.00 46.19 493 LEU A CA 1
ATOM 3674 C C . LEU A 1 493 ? -9.645 -10.930 -11.464 1.00 46.19 493 LEU A C 1
ATOM 3676 O O . LEU A 1 493 ? -10.775 -11.422 -11.381 1.00 46.19 493 LEU A O 1
ATOM 3680 N N . PRO A 1 494 ? -8.943 -10.986 -12.614 1.00 35.44 494 PRO A N 1
ATOM 3681 C CA . PRO A 1 494 ? -9.504 -11.449 -13.876 1.00 35.44 494 PRO A CA 1
ATOM 3682 C C . PRO A 1 494 ? -9.614 -12.968 -13.952 1.00 35.44 494 PRO A C 1
ATOM 3684 O O . PRO A 1 494 ? -8.857 -13.698 -13.320 1.00 35.44 494 PRO A O 1
ATOM 3687 N N . ALA A 1 495 ? -10.504 -13.409 -14.838 1.00 31.91 495 ALA A N 1
ATOM 3688 C CA . ALA A 1 495 ? -10.350 -14.685 -15.521 1.00 31.91 495 ALA A CA 1
ATOM 3689 C C . ALA A 1 495 ? -9.434 -14.478 -16.746 1.00 31.91 495 ALA A C 1
ATOM 3691 O O . ALA A 1 495 ? -9.505 -13.418 -17.381 1.00 31.91 495 ALA A O 1
ATOM 3692 N N . PRO A 1 496 ? -8.572 -15.445 -17.105 1.00 33.88 496 PRO A N 1
ATOM 3693 C CA . PRO A 1 496 ? -7.545 -15.254 -18.126 1.00 33.88 496 PRO A CA 1
ATOM 3694 C C . PRO A 1 496 ? -8.138 -15.004 -19.525 1.00 33.88 496 PRO A C 1
ATOM 3696 O O . PRO A 1 496 ? -9.193 -15.553 -19.864 1.00 33.88 496 PRO A O 1
ATOM 3699 N N . PRO A 1 497 ? -7.446 -14.237 -20.392 1.00 29.53 497 PRO A N 1
ATOM 3700 C CA . PRO A 1 497 ? -7.882 -14.032 -21.766 1.00 29.53 497 PRO A CA 1
ATOM 3701 C C . PRO A 1 497 ? -7.925 -15.359 -22.533 1.00 29.53 497 PRO A C 1
ATOM 3703 O O . PRO A 1 497 ? -6.996 -16.172 -22.495 1.00 29.53 497 PRO A O 1
ATOM 3706 N N . ALA A 1 498 ? -9.007 -15.567 -23.284 1.00 31.27 498 ALA A N 1
ATOM 3707 C CA . ALA A 1 498 ? -9.173 -16.753 -24.108 1.00 31.27 498 ALA A CA 1
ATOM 3708 C C . ALA A 1 498 ? -8.117 -16.801 -25.231 1.00 31.27 498 ALA A C 1
ATOM 3710 O O . ALA A 1 498 ? -8.220 -16.103 -26.233 1.00 31.27 498 ALA A O 1
ATOM 3711 N N . GLN A 1 499 ? -7.142 -17.699 -25.075 1.00 35.66 499 GLN A N 1
ATOM 3712 C CA . GLN A 1 499 ? -6.209 -18.153 -26.113 1.00 35.66 499 GLN A CA 1
ATOM 3713 C C . GLN A 1 499 ? -5.303 -17.088 -26.767 1.00 35.66 499 GLN A C 1
ATOM 3715 O O . GLN A 1 499 ? -5.309 -16.909 -27.983 1.00 35.66 499 GLN A O 1
ATOM 3720 N N . SER A 1 500 ? -4.342 -16.563 -26.005 1.00 29.09 500 SER A N 1
ATOM 3721 C CA . SER A 1 500 ? -2.994 -16.330 -26.548 1.00 29.09 500 SER A CA 1
ATOM 3722 C C . SER A 1 500 ? -2.002 -17.233 -25.817 1.00 29.09 500 SER A C 1
ATOM 3724 O O . SER A 1 500 ? -1.682 -16.991 -24.655 1.00 29.09 500 SER A O 1
ATOM 3726 N N . ARG A 1 501 ? -1.532 -18.304 -26.472 1.00 32.81 501 ARG A N 1
ATOM 3727 C CA . ARG A 1 501 ? -0.529 -19.208 -25.885 1.00 32.81 501 ARG A CA 1
ATOM 3728 C C . ARG A 1 501 ? 0.815 -18.487 -25.782 1.00 32.81 501 ARG A C 1
ATOM 3730 O O . ARG A 1 501 ? 1.597 -18.516 -26.731 1.00 32.81 501 ARG A O 1
ATOM 3737 N N . LEU A 1 502 ? 1.096 -17.885 -24.629 1.00 38.03 502 LEU A N 1
ATOM 3738 C CA . LEU A 1 502 ? 2.477 -17.631 -24.231 1.00 38.03 502 LEU A CA 1
ATOM 3739 C C . LEU A 1 502 ? 3.196 -18.993 -24.157 1.00 38.03 502 LEU A C 1
ATOM 3741 O O . LEU A 1 502 ? 2.613 -19.955 -23.641 1.00 38.03 502 LEU A O 1
ATOM 3745 N N . PRO A 1 503 ? 4.409 -19.134 -24.720 1.00 28.88 503 PRO A N 1
ATOM 3746 C CA . PRO A 1 503 ? 5.163 -20.373 -24.591 1.00 28.88 503 PRO A CA 1
ATOM 3747 C C . PRO A 1 503 ? 5.500 -20.619 -23.110 1.00 28.88 503 PRO A C 1
ATOM 3749 O O . PRO A 1 503 ? 5.708 -19.654 -22.370 1.00 28.88 503 PRO A O 1
ATOM 3752 N N . PRO A 1 504 ? 5.573 -21.885 -22.659 1.00 31.61 504 PRO A N 1
ATOM 3753 C CA . PRO A 1 504 ? 6.013 -22.187 -21.302 1.00 31.61 504 PRO A CA 1
ATOM 3754 C C . PRO A 1 504 ? 7.423 -21.636 -21.060 1.00 31.61 504 PRO A C 1
ATOM 3756 O O . PRO A 1 504 ? 8.236 -21.582 -21.985 1.00 31.61 504 PRO A O 1
ATOM 3759 N N . LEU A 1 505 ? 7.700 -21.263 -19.806 1.00 40.84 505 LEU A N 1
ATOM 3760 C CA . LEU A 1 505 ? 9.009 -20.801 -19.338 1.00 40.84 505 LEU A CA 1
ATOM 3761 C C . LEU A 1 505 ? 10.107 -21.759 -19.825 1.00 40.84 505 LEU A C 1
ATOM 3763 O O . LEU A 1 505 ? 10.184 -22.912 -19.396 1.00 40.84 505 LEU A O 1
ATOM 3767 N N . LEU A 1 506 ? 10.931 -21.288 -20.762 1.00 30.73 506 LEU A N 1
ATOM 3768 C CA . LEU A 1 506 ? 12.016 -22.078 -21.329 1.00 30.73 506 LEU A CA 1
ATOM 3769 C C . LEU A 1 506 ? 13.125 -22.230 -20.287 1.00 30.73 506 LEU A C 1
ATOM 3771 O O . LEU A 1 506 ? 13.825 -21.269 -19.970 1.00 30.73 506 LEU A O 1
ATOM 3775 N N . ALA A 1 507 ? 13.311 -23.459 -19.807 1.00 31.05 507 ALA A N 1
ATOM 3776 C CA . ALA A 1 507 ? 14.540 -23.860 -19.135 1.00 31.05 507 ALA A CA 1
ATOM 3777 C C . ALA A 1 507 ? 15.758 -23.562 -20.040 1.00 31.05 507 ALA A C 1
ATOM 3779 O O . ALA A 1 507 ? 15.632 -23.637 -21.270 1.00 31.05 507 ALA A O 1
ATOM 3780 N N . PRO A 1 508 ? 16.938 -23.245 -19.474 1.00 31.22 508 PRO A N 1
ATOM 3781 C CA . PRO A 1 508 ? 18.115 -22.903 -20.265 1.00 31.22 508 PRO A CA 1
ATOM 3782 C C . PRO A 1 508 ? 18.519 -24.077 -21.164 1.00 31.22 508 PRO A C 1
ATOM 3784 O O . PRO A 1 508 ? 18.933 -25.137 -20.692 1.00 31.22 508 PRO A O 1
ATOM 3787 N N . ALA A 1 509 ? 18.393 -23.886 -22.478 1.00 29.66 509 ALA A N 1
ATOM 3788 C CA . ALA A 1 509 ? 18.797 -24.886 -23.455 1.00 29.66 509 ALA A CA 1
ATOM 3789 C C . ALA A 1 509 ? 20.329 -25.070 -23.421 1.00 29.66 509 ALA A C 1
ATOM 3791 O O . ALA A 1 509 ? 21.059 -24.074 -23.447 1.00 29.66 509 ALA A O 1
ATOM 3792 N N . PRO A 1 510 ? 20.845 -26.312 -23.385 1.00 30.58 510 PRO A N 1
ATOM 3793 C CA . PRO A 1 510 ? 22.281 -26.550 -23.433 1.00 30.58 510 PRO A CA 1
ATOM 3794 C C . PRO A 1 510 ? 22.857 -26.150 -24.798 1.00 30.58 510 PRO A C 1
ATOM 3796 O O . PRO A 1 510 ? 22.233 -26.349 -25.841 1.00 30.58 510 PRO A O 1
ATOM 3799 N N . LEU A 1 511 ? 24.078 -25.611 -24.784 1.00 34.00 511 LEU A N 1
ATOM 3800 C CA . LEU A 1 511 ? 24.817 -25.208 -25.982 1.00 34.00 511 LEU A CA 1
ATOM 3801 C C . LEU A 1 511 ? 25.035 -26.402 -26.929 1.00 34.00 511 LEU A C 1
ATOM 3803 O O . LEU A 1 511 ? 25.680 -27.382 -26.556 1.00 34.00 511 LEU A O 1
ATOM 3807 N N . ILE A 1 512 ? 24.558 -26.290 -28.173 1.00 32.53 512 ILE A N 1
ATOM 3808 C CA . ILE A 1 512 ? 24.832 -27.233 -29.271 1.00 32.53 512 ILE A CA 1
ATOM 3809 C C . ILE A 1 512 ? 25.325 -26.430 -30.499 1.00 32.53 512 ILE A C 1
ATOM 3811 O O . ILE A 1 512 ? 24.819 -25.328 -30.724 1.00 32.53 512 ILE A O 1
ATOM 3815 N N . PRO A 1 513 ? 26.328 -26.904 -31.274 1.00 32.50 513 PRO A N 1
ATOM 3816 C CA . PRO A 1 513 ? 27.059 -26.057 -32.225 1.00 32.50 513 PRO A CA 1
ATOM 3817 C C . PRO A 1 513 ? 26.332 -25.796 -33.555 1.00 32.50 513 PRO A C 1
ATOM 3819 O O . PRO A 1 513 ? 25.449 -26.547 -33.967 1.00 32.50 513 PRO A O 1
ATOM 3822 N N . HIS A 1 514 ? 26.773 -24.752 -34.266 1.00 34.00 514 HIS A N 1
ATOM 3823 C CA . HIS A 1 514 ? 26.259 -24.341 -35.578 1.00 34.00 514 HIS A CA 1
ATOM 3824 C C . HIS A 1 514 ? 26.313 -25.438 -36.668 1.00 34.00 514 HIS A C 1
ATOM 3826 O O . HIS A 1 514 ? 27.358 -26.072 -36.838 1.00 34.00 514 HIS A O 1
ATOM 3832 N N . PRO A 1 515 ? 25.268 -25.568 -37.510 1.00 40.12 515 PRO A N 1
ATOM 3833 C CA . PRO A 1 515 ? 25.354 -26.207 -38.823 1.00 40.12 515 PRO A CA 1
ATOM 3834 C C . PRO A 1 515 ? 25.799 -25.212 -39.929 1.00 40.12 515 PRO A C 1
ATOM 3836 O O . PRO A 1 515 ? 25.635 -24.000 -39.770 1.00 40.12 515 PRO A O 1
ATOM 3839 N N . PRO A 1 516 ? 26.358 -25.696 -41.059 1.00 39.59 516 PRO A N 1
ATOM 3840 C CA . PRO A 1 516 ? 26.885 -24.859 -42.146 1.00 39.59 516 PRO A CA 1
ATOM 3841 C C . PRO A 1 516 ? 25.791 -24.281 -43.080 1.00 39.59 516 PRO A C 1
ATOM 3843 O O . PRO A 1 516 ? 24.665 -24.782 -43.095 1.00 39.59 516 PRO A O 1
ATOM 3846 N N . PRO A 1 517 ? 26.104 -23.240 -43.884 1.00 37.78 517 PRO A N 1
ATOM 3847 C CA . PRO A 1 517 ? 25.122 -22.519 -44.702 1.00 37.78 517 PRO A CA 1
ATOM 3848 C C . PRO A 1 517 ? 24.750 -23.228 -46.019 1.00 37.78 517 PRO A C 1
ATOM 3850 O O . PRO A 1 517 ? 25.533 -23.996 -46.577 1.00 37.78 517 PRO A O 1
ATOM 3853 N N . LEU A 1 518 ? 23.573 -22.885 -46.560 1.00 40.88 518 LEU A N 1
ATOM 3854 C CA . LEU A 1 518 ? 23.065 -23.313 -47.874 1.00 40.88 518 LEU A CA 1
ATOM 3855 C C . LEU A 1 518 ? 22.787 -22.102 -48.807 1.00 40.88 518 LEU A C 1
ATOM 3857 O O . LEU A 1 518 ? 22.674 -20.977 -48.315 1.00 40.88 518 LEU A O 1
ATOM 3861 N N . PRO A 1 519 ? 22.753 -22.293 -50.146 1.00 39.00 519 PRO A N 1
ATOM 3862 C CA . PRO A 1 519 ? 22.991 -21.222 -51.130 1.00 39.00 519 PRO A CA 1
ATOM 3863 C C . PRO A 1 519 ? 21.746 -20.399 -51.561 1.00 39.00 519 PRO A C 1
ATOM 3865 O O . PRO A 1 519 ? 20.616 -20.810 -51.299 1.00 39.00 519 PRO A O 1
ATOM 3868 N N . PRO A 1 520 ? 21.929 -19.247 -52.255 1.00 44.84 520 PRO A N 1
ATOM 3869 C CA . PRO A 1 520 ? 20.869 -18.258 -52.512 1.00 44.84 520 PRO A CA 1
ATOM 3870 C C . PRO A 1 520 ? 20.281 -18.263 -53.942 1.00 44.84 520 PRO A C 1
ATOM 3872 O O . PRO A 1 520 ? 21.016 -18.399 -54.919 1.00 44.84 520 PRO A O 1
ATOM 3875 N N . VAL A 1 521 ? 18.973 -17.982 -54.083 1.00 33.97 521 VAL A N 1
ATOM 3876 C CA . VAL A 1 521 ? 18.279 -17.635 -55.356 1.00 33.97 521 VAL A CA 1
ATOM 3877 C C . VAL A 1 521 ? 17.024 -16.744 -55.063 1.00 33.97 521 VAL A C 1
ATOM 3879 O O . VAL A 1 521 ? 16.709 -16.577 -53.887 1.00 33.97 521 VAL A O 1
ATOM 3882 N N . PRO A 1 522 ? 16.350 -16.066 -56.031 1.00 33.56 522 PRO A N 1
ATOM 3883 C CA . PRO A 1 522 ? 16.600 -14.655 -56.374 1.00 33.56 522 PRO A CA 1
ATOM 3884 C C . PRO A 1 522 ? 15.392 -13.682 -56.168 1.00 33.56 522 PRO A C 1
ATOM 3886 O O . PRO A 1 522 ? 14.399 -14.013 -55.530 1.00 33.56 522 PRO A O 1
ATOM 3889 N N . ARG A 1 523 ? 15.492 -12.440 -56.686 1.00 30.20 523 ARG A N 1
ATOM 3890 C CA . ARG A 1 523 ? 14.629 -11.265 -56.378 1.00 30.20 523 ARG A CA 1
ATOM 3891 C C . ARG A 1 523 ? 13.452 -10.997 -57.356 1.00 30.20 523 ARG A C 1
ATOM 3893 O O . ARG A 1 523 ? 13.717 -10.943 -58.548 1.00 30.20 523 ARG A O 1
ATOM 3900 N N . GLN A 1 524 ? 12.281 -10.602 -56.803 1.00 28.48 524 GLN A N 1
ATOM 3901 C CA . GLN A 1 524 ? 11.373 -9.462 -57.183 1.00 28.48 524 GLN A CA 1
ATOM 3902 C C . GLN A 1 524 ? 10.803 -9.320 -58.634 1.00 28.48 524 GLN A C 1
ATOM 3904 O O . GLN A 1 524 ? 11.273 -10.011 -59.530 1.00 28.48 524 GLN A O 1
ATOM 3909 N N . PRO A 1 525 ? 9.902 -8.343 -58.963 1.00 41.41 525 PRO A N 1
ATOM 3910 C CA . PRO A 1 525 ? 8.815 -7.621 -58.241 1.00 41.41 525 PRO A CA 1
ATOM 3911 C C . PRO A 1 525 ? 7.443 -7.874 -58.981 1.00 41.41 525 PRO A C 1
ATOM 3913 O O . PRO A 1 525 ? 7.200 -9.051 -59.230 1.00 41.41 525 PRO A O 1
ATOM 3916 N N . PRO A 1 526 ? 6.568 -6.931 -59.461 1.00 40.22 526 PRO A N 1
ATOM 3917 C CA . PRO A 1 526 ? 6.083 -5.600 -59.002 1.00 40.22 526 PRO A CA 1
ATOM 3918 C C . PRO A 1 526 ? 4.530 -5.339 -59.045 1.00 40.22 526 PRO A C 1
ATOM 3920 O O . PRO A 1 526 ? 3.805 -5.943 -59.820 1.00 40.22 526 PRO A O 1
ATOM 3923 N N . ARG A 1 527 ? 4.091 -4.263 -58.350 1.00 25.84 527 ARG A N 1
ATOM 3924 C CA . ARG A 1 527 ? 2.985 -3.291 -58.657 1.00 25.84 527 ARG A CA 1
ATOM 3925 C C . ARG A 1 527 ? 1.499 -3.710 -58.815 1.00 25.84 527 ARG A C 1
ATOM 3927 O O . ARG A 1 527 ? 1.140 -4.361 -59.786 1.00 25.84 527 ARG A O 1
ATOM 3934 N N . LEU A 1 528 ? 0.615 -2.990 -58.095 1.00 23.08 528 LEU A N 1
ATOM 3935 C CA . LEU A 1 528 ? -0.168 -1.851 -58.651 1.00 23.08 528 LEU A CA 1
ATOM 3936 C C . LEU A 1 528 ? -0.790 -0.945 -57.554 1.00 23.08 528 LEU A C 1
ATOM 3938 O O . LEU A 1 528 ? -0.625 -1.221 -56.369 1.00 23.08 528 LEU A O 1
ATOM 3942 N N . THR A 1 529 ? -1.385 0.198 -57.939 1.00 25.52 529 THR A N 1
ATOM 3943 C CA . THR A 1 529 ? -1.578 1.393 -57.079 1.00 25.52 529 THR A CA 1
ATOM 3944 C C . THR A 1 529 ? -2.820 2.224 -57.457 1.00 25.52 529 THR A C 1
ATOM 3946 O O . THR A 1 529 ? -3.046 2.422 -58.646 1.00 25.52 529 THR A O 1
ATOM 3949 N N . MET A 1 530 ? -3.523 2.795 -56.461 1.00 22.80 530 MET A N 1
ATOM 3950 C CA . MET A 1 530 ? -4.326 4.051 -56.465 1.00 22.80 530 MET A CA 1
ATOM 3951 C C . MET A 1 530 ? -4.352 4.580 -55.005 1.00 22.80 530 MET A C 1
ATOM 3953 O O . MET A 1 530 ? -4.294 3.749 -54.104 1.00 22.80 530 MET A O 1
ATOM 3957 N N . VAL A 1 531 ? -4.355 5.865 -54.609 1.00 24.44 531 VAL A N 1
ATOM 3958 C CA . VAL A 1 531 ? -4.401 7.206 -55.254 1.00 24.44 531 VAL A CA 1
ATOM 3959 C C . VAL A 1 531 ? -5.782 7.751 -55.671 1.00 24.44 531 VAL A C 1
ATOM 3961 O O . VAL A 1 531 ? -6.195 7.576 -56.810 1.00 24.44 531 VAL A O 1
ATOM 3964 N N . ASN A 1 532 ? -6.441 8.457 -54.735 1.00 24.98 532 ASN A N 1
ATOM 3965 C CA . ASN A 1 532 ? -7.040 9.815 -54.835 1.00 24.98 532 ASN A CA 1
ATOM 3966 C C . ASN A 1 532 ? -7.548 10.192 -53.414 1.00 24.98 532 ASN A C 1
ATOM 3968 O O . ASN A 1 532 ? -8.245 9.381 -52.818 1.00 24.98 532 ASN A O 1
ATOM 3972 N N . ALA A 1 533 ? -7.179 11.267 -52.704 1.00 24.36 533 ALA A N 1
ATOM 3973 C CA . ALA A 1 533 ? -6.845 12.668 -53.012 1.00 24.36 533 ALA A CA 1
ATOM 3974 C C . ALA A 1 533 ? -8.062 13.598 -53.225 1.00 24.36 533 ALA A C 1
ATOM 3976 O O . ALA A 1 533 ? -8.591 13.662 -54.328 1.00 24.36 533 ALA A O 1
ATOM 3977 N N . VAL A 1 534 ? -8.415 14.382 -52.191 1.00 23.56 534 VAL A N 1
ATOM 3978 C CA . VAL A 1 534 ? -8.967 15.755 -52.284 1.00 23.56 534 VAL A CA 1
ATOM 3979 C C . VAL A 1 534 ? -8.478 16.554 -51.065 1.00 23.56 534 VAL A C 1
ATOM 3981 O O . VAL A 1 534 ? -8.522 16.052 -49.945 1.00 23.56 534 VAL A O 1
ATOM 3984 N N . ALA A 1 535 ? -8.039 17.795 -51.281 1.00 24.56 535 ALA A N 1
ATOM 3985 C CA . ALA A 1 535 ? -7.747 18.787 -50.244 1.00 24.56 535 ALA A CA 1
ATOM 3986 C C . ALA A 1 535 ? -8.280 20.161 -50.685 1.00 24.56 535 ALA A C 1
ATOM 3988 O O . ALA A 1 535 ? -8.245 20.448 -51.877 1.00 24.56 535 ALA A O 1
ATOM 3989 N N . LEU A 1 536 ? -8.746 20.975 -49.731 1.00 23.30 536 LEU A N 1
ATOM 3990 C CA . LEU A 1 536 ? -9.173 22.391 -49.791 1.00 23.30 536 LEU A CA 1
ATOM 3991 C C . LEU A 1 536 ? -9.436 22.807 -48.318 1.00 23.30 536 LEU A C 1
ATOM 3993 O O . LEU A 1 536 ? -9.846 21.947 -47.543 1.00 23.30 536 LEU A O 1
ATOM 3997 N N . ALA A 1 537 ? -9.345 24.050 -47.837 1.00 23.95 537 ALA A N 1
ATOM 3998 C CA . ALA A 1 537 ? -8.529 25.237 -48.133 1.00 23.95 537 ALA A CA 1
ATOM 3999 C C . ALA A 1 537 ? -8.793 26.257 -46.988 1.00 23.95 537 ALA A C 1
ATOM 4001 O O . ALA A 1 537 ? -9.859 26.210 -46.376 1.00 23.95 537 ALA A O 1
ATOM 4002 N N . THR A 1 538 ? -7.856 27.159 -46.675 1.00 29.53 538 THR A N 1
ATOM 4003 C CA . THR A 1 538 ? -8.034 28.218 -45.650 1.00 29.53 538 THR A CA 1
ATOM 4004 C C . THR A 1 538 ? -8.816 29.431 -46.182 1.00 29.53 538 THR A C 1
ATOM 4006 O O . THR A 1 538 ? -9.038 29.543 -47.391 1.00 29.53 538 THR A O 1
ATOM 4009 N N . PRO A 1 539 ? -9.262 30.340 -45.292 1.00 32.00 539 PRO A N 1
ATOM 4010 C CA . PRO A 1 539 ? -8.707 31.704 -45.360 1.00 32.00 539 PRO A CA 1
ATOM 4011 C C . PRO A 1 539 ? -8.482 32.399 -43.994 1.00 32.00 539 PRO A C 1
ATOM 4013 O O . PRO A 1 539 ? -8.935 31.930 -42.952 1.00 32.00 539 PRO A O 1
ATOM 4016 N N . ASP A 1 540 ? -7.778 33.535 -44.037 1.00 29.38 540 ASP A N 1
ATOM 4017 C CA . ASP A 1 540 ? -7.291 34.324 -42.893 1.00 29.38 540 ASP A CA 1
ATOM 4018 C C . ASP A 1 540 ? -8.265 35.375 -42.298 1.00 29.38 540 ASP A C 1
ATOM 4020 O O . ASP A 1 540 ? -9.270 35.762 -42.892 1.00 29.38 540 ASP A O 1
ATOM 4024 N N . LEU A 1 541 ? -7.856 35.836 -41.106 1.00 31.59 541 LEU A N 1
ATOM 4025 C CA . LEU A 1 541 ? -8.236 36.971 -40.234 1.00 31.59 541 LEU A CA 1
ATOM 4026 C C . LEU A 1 541 ? -8.940 38.216 -40.838 1.00 31.59 541 LEU A C 1
ATOM 4028 O O . LEU A 1 541 ? -8.763 38.570 -42.002 1.00 31.59 541 LEU A O 1
ATOM 4032 N N . PRO A 1 542 ? -9.605 39.013 -39.968 1.00 37.03 542 PRO A N 1
ATOM 4033 C CA . PRO A 1 542 ? -8.976 40.292 -39.585 1.00 37.03 542 PRO A CA 1
ATOM 4034 C C . PRO A 1 542 ? -9.043 40.644 -38.079 1.00 37.03 542 PRO A C 1
ATOM 4036 O O . PRO A 1 542 ? -9.816 40.085 -37.306 1.00 37.03 542 PRO A O 1
ATOM 4039 N N . SER A 1 543 ? -8.232 41.627 -37.673 1.00 32.72 543 SER A N 1
ATOM 4040 C CA . SER A 1 543 ? -8.014 42.101 -36.292 1.00 32.72 543 SER A CA 1
ATOM 4041 C C . SER A 1 543 ? -8.487 43.545 -36.054 1.00 32.72 543 SER A C 1
ATOM 4043 O O . SER A 1 543 ? -8.252 44.364 -36.939 1.00 32.72 543 SER A O 1
ATOM 4045 N N . ALA A 1 544 ? -9.010 43.894 -34.861 1.00 32.06 544 ALA A N 1
ATOM 4046 C CA . ALA A 1 544 ? -8.965 45.250 -34.248 1.00 32.06 544 ALA A CA 1
ATOM 4047 C C . ALA A 1 544 ? -9.703 45.322 -32.871 1.00 32.06 544 ALA A C 1
ATOM 4049 O O . ALA A 1 544 ? -10.408 44.371 -32.537 1.00 32.06 544 ALA A O 1
ATOM 4050 N N . PRO A 1 545 ? -9.509 46.377 -32.034 1.00 52.94 545 PRO A N 1
ATOM 4051 C CA . PRO A 1 545 ? -9.361 46.191 -30.578 1.00 52.94 545 PRO A CA 1
ATOM 4052 C C . PRO A 1 545 ? -10.324 46.986 -29.662 1.00 52.94 545 PRO A C 1
ATOM 4054 O O . PRO A 1 545 ? -10.934 47.956 -30.095 1.00 52.94 545 PRO A O 1
ATOM 4057 N N . LEU A 1 546 ? -10.358 46.610 -28.371 1.00 31.28 546 LEU A N 1
ATOM 4058 C CA . LEU A 1 546 ? -10.791 47.331 -27.143 1.00 31.28 546 LEU A CA 1
ATOM 4059 C C . LEU A 1 546 ? -10.508 46.364 -25.954 1.00 31.28 546 LEU A C 1
ATOM 4061 O O . LEU A 1 546 ? -10.645 45.162 -26.141 1.00 31.28 546 LEU A O 1
ATOM 4065 N N . GLY A 1 547 ? -10.119 46.723 -24.724 1.00 27.69 547 GLY A N 1
ATOM 4066 C CA . GLY A 1 547 ? -9.796 48.012 -24.105 1.00 27.69 547 GLY A CA 1
ATOM 4067 C C . GLY A 1 547 ? -10.152 47.998 -22.600 1.00 27.69 547 GLY A C 1
ATOM 4068 O O . GLY A 1 547 ? -11.331 47.916 -22.281 1.00 27.69 547 GLY A O 1
ATOM 4069 N N . THR A 1 548 ? -9.164 48.172 -21.700 1.00 30.34 548 THR A N 1
ATOM 4070 C CA . THR A 1 548 ? -9.264 48.272 -20.206 1.00 30.34 548 THR A CA 1
ATOM 4071 C C . THR A 1 548 ? -9.489 46.970 -19.398 1.00 30.34 548 THR A C 1
ATOM 4073 O O . THR A 1 548 ? -10.029 46.008 -19.934 1.00 30.34 548 THR A O 1
ATOM 4076 N N . PRO A 1 549 ? -9.143 46.935 -18.088 1.00 37.25 549 PRO A N 1
ATOM 4077 C CA . PRO A 1 549 ? -7.865 47.348 -17.491 1.00 37.25 549 PRO A CA 1
ATOM 4078 C C . PRO A 1 549 ? -7.188 46.207 -16.689 1.00 37.25 549 PRO A C 1
ATOM 4080 O O . PRO A 1 549 ? -7.824 45.239 -16.281 1.00 37.25 549 PRO A O 1
ATOM 4083 N N . ALA A 1 550 ? -5.882 46.329 -16.431 1.00 31.31 550 ALA A N 1
ATOM 4084 C CA . ALA A 1 550 ? -5.102 45.302 -15.735 1.00 31.31 550 ALA A CA 1
ATOM 4085 C C . ALA A 1 550 ? -5.389 45.224 -14.220 1.00 31.31 550 ALA A C 1
ATOM 4087 O O . ALA A 1 550 ? -5.423 46.247 -13.536 1.00 31.31 550 ALA A O 1
ATOM 4088 N N . LEU A 1 551 ? -5.487 43.998 -13.691 1.00 30.84 551 LEU A N 1
ATOM 4089 C CA . LEU A 1 551 ? -5.340 43.699 -12.261 1.00 30.84 551 LEU A CA 1
ATOM 4090 C C . LEU A 1 551 ? -3.882 43.283 -11.971 1.00 30.84 551 LEU A C 1
ATOM 4092 O O . LEU A 1 551 ? -3.328 42.487 -12.732 1.00 30.84 551 LEU A O 1
ATOM 4096 N N . PRO A 1 552 ? -3.238 43.790 -10.903 1.00 34.75 552 PRO A N 1
ATOM 4097 C CA . PRO A 1 552 ? -1.798 43.644 -10.699 1.00 34.75 552 PRO A CA 1
ATOM 4098 C C . PRO A 1 552 ? -1.437 42.394 -9.881 1.00 34.75 552 PRO A C 1
ATOM 4100 O O . PRO A 1 552 ? -0.862 42.501 -8.802 1.00 34.75 552 PRO A O 1
ATOM 4103 N N . TYR A 1 553 ? -1.740 41.206 -10.404 1.00 30.25 553 TYR A N 1
ATOM 4104 C CA . TYR A 1 553 ? -1.187 39.952 -9.885 1.00 30.25 553 TYR A CA 1
ATOM 4105 C C . TYR A 1 553 ? -0.794 39.047 -11.055 1.00 30.25 553 TYR A C 1
ATOM 4107 O O . TYR A 1 553 ? -1.661 38.731 -11.873 1.00 30.25 553 TYR A O 1
ATOM 4115 N N . PRO A 1 554 ? 0.477 38.611 -11.166 1.00 29.98 554 PRO A N 1
ATOM 4116 C CA . PRO A 1 554 ? 0.807 37.530 -12.075 1.00 29.98 554 PRO A CA 1
ATOM 4117 C C . PRO A 1 554 ? 0.105 36.270 -11.564 1.00 29.98 554 PRO A C 1
ATOM 4119 O O . PRO A 1 554 ? 0.443 35.747 -10.502 1.00 29.98 554 PRO A O 1
ATOM 4122 N N . LEU A 1 555 ? -0.882 35.789 -12.320 1.00 29.09 555 LEU A N 1
ATOM 4123 C CA . LEU A 1 555 ? -1.305 34.398 -12.203 1.00 29.09 555 LEU A CA 1
ATOM 4124 C C . LEU A 1 555 ? -0.054 33.535 -12.424 1.00 29.09 555 LEU A C 1
ATOM 4126 O O . LEU A 1 555 ? 0.674 33.803 -13.388 1.00 29.09 555 LEU A O 1
ATOM 4130 N N . PRO A 1 556 ? 0.233 32.542 -11.564 1.00 28.94 556 PRO A N 1
ATOM 4131 C CA . PRO A 1 556 ? 1.346 31.645 -11.816 1.00 28.94 556 PRO A CA 1
ATOM 4132 C C . PRO A 1 556 ? 1.114 30.967 -13.166 1.00 28.94 556 PRO A C 1
ATOM 4134 O O . PRO A 1 556 ? 0.048 30.400 -13.415 1.00 28.94 556 PRO A O 1
ATOM 4137 N N . THR A 1 557 ? 2.104 31.041 -14.054 1.00 29.17 557 THR A N 1
ATOM 4138 C CA . THR A 1 557 ? 2.151 30.184 -15.237 1.00 29.17 557 THR A CA 1
ATOM 4139 C C . THR A 1 557 ? 2.192 28.743 -14.755 1.00 29.17 557 THR A C 1
ATOM 4141 O O . THR A 1 557 ? 3.226 28.295 -14.267 1.00 29.17 557 THR A O 1
ATOM 4144 N N . ILE A 1 558 ? 1.065 28.042 -14.870 1.00 34.22 558 ILE A N 1
ATOM 4145 C CA . ILE A 1 558 ? 0.965 26.608 -14.598 1.00 34.22 558 ILE A CA 1
ATOM 4146 C C . ILE A 1 558 ? 1.777 25.899 -15.685 1.00 34.22 558 ILE A C 1
ATOM 4148 O O . ILE A 1 558 ? 1.303 25.704 -16.803 1.00 34.22 558 ILE A O 1
ATOM 4152 N N . THR A 1 559 ? 3.038 25.596 -15.377 1.00 41.84 559 THR A N 1
ATOM 4153 C CA . THR A 1 559 ? 3.972 24.901 -16.275 1.00 41.84 559 THR A CA 1
ATOM 4154 C C . THR A 1 559 ? 3.862 23.383 -16.190 1.00 41.84 559 THR A C 1
ATOM 4156 O O . THR A 1 559 ? 4.375 22.703 -17.074 1.00 41.84 559 THR A O 1
ATOM 4159 N N . ASN A 1 560 ? 3.192 22.853 -15.164 1.00 47.69 560 ASN A N 1
ATOM 4160 C CA . ASN A 1 560 ? 2.968 21.426 -14.978 1.00 47.69 560 ASN A CA 1
ATOM 4161 C C . ASN A 1 560 ? 1.502 21.153 -14.597 1.00 47.69 560 ASN A C 1
ATOM 4163 O O . ASN A 1 560 ? 0.884 21.911 -13.854 1.00 47.69 560 ASN A O 1
ATOM 4167 N N . VAL A 1 561 ? 0.930 20.082 -15.144 1.00 49.81 561 VAL A N 1
ATOM 4168 C CA . VAL A 1 561 ? -0.504 19.759 -15.048 1.00 49.81 561 VAL A CA 1
ATOM 4169 C C . VAL A 1 561 ? -0.851 19.129 -13.697 1.00 49.81 561 VAL A C 1
ATOM 4171 O O . VAL A 1 561 ? -1.972 19.299 -13.219 1.00 49.81 561 VAL A O 1
ATOM 4174 N N . CYS A 1 562 ? 0.122 18.474 -13.057 1.00 48.97 562 CYS A N 1
ATOM 4175 C CA . CYS A 1 562 ? -0.024 17.859 -11.738 1.00 48.97 562 CYS A CA 1
ATOM 4176 C C . CYS A 1 562 ? 0.351 18.791 -10.562 1.00 48.97 562 CYS A C 1
ATOM 4178 O O . CYS A 1 562 ? 0.177 18.420 -9.410 1.00 48.97 562 CYS A O 1
ATOM 4180 N N . ASP A 1 563 ? 0.747 20.045 -10.822 1.00 44.53 563 ASP A N 1
ATOM 4181 C CA . ASP A 1 563 ? 1.060 21.067 -9.795 1.00 44.53 563 ASP A CA 1
ATOM 4182 C C . ASP A 1 563 ? -0.196 21.700 -9.134 1.00 44.53 563 ASP A C 1
ATOM 4184 O O . ASP A 1 563 ? -0.139 22.717 -8.431 1.00 44.53 563 ASP A O 1
ATOM 4188 N N . LEU A 1 564 ? -1.378 21.129 -9.391 1.00 39.97 564 LEU A N 1
ATOM 4189 C CA . LEU A 1 564 ? -2.658 21.592 -8.860 1.00 39.97 564 LEU A CA 1
ATOM 4190 C C . LEU A 1 564 ? -2.797 21.232 -7.376 1.00 39.97 564 LEU A C 1
ATOM 4192 O O . LEU A 1 564 ? -3.385 20.215 -7.014 1.00 39.97 564 LEU A O 1
ATOM 4196 N N . LYS A 1 565 ? -2.324 22.133 -6.505 1.00 39.00 565 LYS A N 1
ATOM 4197 C CA . LYS A 1 565 ? -2.650 22.110 -5.071 1.00 39.00 565 LYS A CA 1
ATOM 4198 C C . LYS A 1 565 ? -4.160 21.966 -4.872 1.00 39.00 565 LYS A C 1
ATOM 4200 O O . LYS A 1 565 ? -4.925 22.860 -5.242 1.00 39.00 565 LYS A O 1
ATOM 4205 N N . TYR A 1 566 ? -4.578 20.872 -4.241 1.00 34.38 566 TYR A N 1
ATOM 4206 C CA . TYR A 1 566 ? -5.965 20.649 -3.846 1.00 34.38 566 TYR A CA 1
ATOM 4207 C C . TYR A 1 566 ? -6.431 21.762 -2.886 1.00 34.38 566 TYR A C 1
ATOM 4209 O O . TYR A 1 566 ? -6.016 21.817 -1.730 1.00 34.38 566 TYR A O 1
ATOM 4217 N N . GLU A 1 567 ? -7.340 22.639 -3.330 1.00 31.91 567 GLU A N 1
ATOM 4218 C CA . GLU A 1 567 ? -8.024 23.604 -2.451 1.00 31.91 567 GLU A CA 1
ATOM 4219 C C . GLU A 1 567 ? -9.093 22.906 -1.580 1.00 31.91 567 GLU A C 1
ATOM 4221 O O . GLU A 1 567 ? -10.291 23.166 -1.698 1.00 31.91 567 GLU A O 1
ATOM 4226 N N . LEU A 1 568 ? -8.671 22.014 -0.679 1.00 38.19 568 LEU A N 1
ATOM 4227 C CA . LEU A 1 568 ? -9.546 21.444 0.357 1.00 38.19 568 LEU A CA 1
ATOM 4228 C C . LEU A 1 568 ? -9.680 22.352 1.596 1.00 38.19 568 LEU A C 1
ATOM 4230 O O . LEU A 1 568 ? -10.562 22.123 2.421 1.00 38.19 568 LEU A O 1
ATOM 4234 N N . GLU A 1 569 ? -8.870 23.413 1.697 1.00 30.78 569 GLU A N 1
ATOM 4235 C CA . GLU A 1 569 ? -8.785 24.308 2.864 1.00 30.78 569 GLU A CA 1
ATOM 4236 C C . GLU A 1 569 ? -9.349 25.725 2.641 1.00 30.78 569 GLU A C 1
ATOM 4238 O O . GLU A 1 569 ? -8.919 26.682 3.287 1.00 30.78 569 GLU A O 1
ATOM 4243 N N . ARG A 1 570 ? -10.349 25.912 1.767 1.00 26.09 570 ARG A N 1
ATOM 4244 C CA . ARG A 1 570 ? -11.164 27.138 1.860 1.00 26.09 570 ARG A CA 1
ATOM 4245 C C . ARG A 1 570 ? -12.162 26.982 3.014 1.00 26.09 570 ARG A C 1
ATOM 4247 O O . ARG A 1 570 ? -13.099 26.194 2.865 1.00 26.09 570 ARG A O 1
ATOM 4254 N N . PRO A 1 571 ? -12.038 27.724 4.136 1.00 25.22 571 PRO A N 1
ATOM 4255 C CA . PRO A 1 571 ? -13.117 27.772 5.113 1.00 25.22 571 PRO A CA 1
ATOM 4256 C C . PRO A 1 571 ? -14.379 28.289 4.419 1.00 25.22 571 PRO A C 1
ATOM 4258 O O . PRO A 1 571 ? -14.316 29.233 3.624 1.00 25.22 571 PRO A O 1
ATOM 4261 N N . MET A 1 572 ? -15.528 27.670 4.707 1.00 25.64 572 MET A N 1
ATOM 4262 C CA . MET A 1 572 ? -16.803 28.166 4.193 1.00 25.64 572 MET A CA 1
ATOM 4263 C C . MET A 1 572 ? -16.958 29.643 4.588 1.00 25.64 572 MET A C 1
ATOM 4265 O O . MET A 1 572 ? -16.750 29.970 5.761 1.00 25.64 572 MET A O 1
ATOM 4269 N N . PRO A 1 573 ? -17.328 30.544 3.656 1.00 26.42 573 PRO A N 1
ATOM 4270 C CA . PRO A 1 573 ? -17.694 31.896 4.045 1.00 26.42 573 PRO A CA 1
ATOM 4271 C C . PRO A 1 573 ? -18.850 31.792 5.050 1.00 26.42 573 PRO A C 1
ATOM 4273 O O . PRO A 1 573 ? -19.760 30.985 4.826 1.00 26.42 573 PRO A O 1
ATOM 4276 N N . PRO A 1 574 ? -18.830 32.558 6.157 1.00 27.05 574 PRO A N 1
ATOM 4277 C CA . PRO A 1 574 ? -19.871 32.464 7.169 1.00 27.05 574 PRO A CA 1
ATOM 4278 C C . PRO A 1 574 ? -21.232 32.681 6.509 1.00 27.05 574 PRO A C 1
ATOM 4280 O O . PRO A 1 574 ? -21.415 33.647 5.758 1.00 27.05 574 PRO A O 1
ATOM 4283 N N . GLN A 1 575 ? -22.172 31.767 6.768 1.00 29.03 575 GLN A N 1
ATOM 4284 C CA . GLN A 1 575 ? -23.547 31.935 6.316 1.00 29.03 575 GLN A CA 1
ATOM 4285 C C . GLN A 1 575 ? -24.043 33.286 6.828 1.00 29.03 575 GLN A C 1
ATOM 4287 O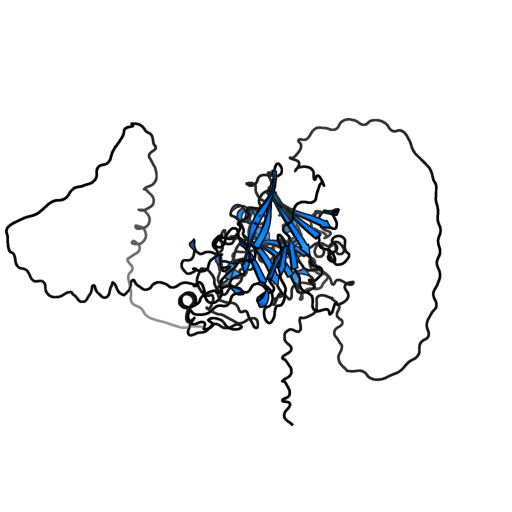 O . GLN A 1 575 ? -24.000 33.560 8.026 1.00 29.03 575 GLN A O 1
ATOM 4292 N N . ARG A 1 576 ? -24.481 34.154 5.911 1.00 27.77 576 ARG A N 1
ATOM 4293 C CA . ARG A 1 576 ? -25.192 35.364 6.311 1.00 27.77 576 ARG A CA 1
ATOM 4294 C C . ARG A 1 576 ? -26.533 34.928 6.878 1.00 27.77 576 ARG A C 1
ATOM 4296 O O . ARG A 1 576 ? -27.341 34.377 6.132 1.00 27.77 576 ARG A O 1
ATOM 4303 N N . ASP A 1 577 ? -26.759 35.214 8.155 1.00 27.25 577 ASP A N 1
ATOM 4304 C CA . ASP A 1 577 ? -28.090 35.160 8.746 1.00 27.25 577 ASP A CA 1
ATOM 4305 C C . ASP A 1 577 ? -29.059 35.979 7.889 1.00 27.25 577 ASP A C 1
ATOM 4307 O O . ASP A 1 577 ? -28.910 37.194 7.733 1.00 27.25 577 ASP A O 1
ATOM 4311 N N . VAL A 1 578 ? -30.069 35.309 7.336 1.00 35.94 578 VAL A N 1
ATOM 4312 C CA . VAL A 1 578 ? -31.202 35.975 6.693 1.00 35.94 578 VAL A CA 1
ATOM 4313 C C . VAL A 1 578 ? -32.245 36.237 7.775 1.00 35.94 578 VAL A C 1
ATOM 4315 O O . VAL A 1 578 ? -33.184 35.466 7.961 1.00 35.94 578 VAL A O 1
ATOM 4318 N N . SER A 1 579 ? -32.044 37.324 8.521 1.00 31.28 579 SER A N 1
ATOM 4319 C CA . SER A 1 579 ? -33.036 37.869 9.455 1.00 31.28 579 SER A CA 1
ATOM 4320 C C . SER A 1 579 ? -33.079 39.405 9.422 1.00 31.28 579 SER A C 1
ATOM 4322 O O . SER A 1 579 ? -32.731 40.084 10.386 1.00 31.28 579 SER A O 1
ATOM 4324 N N . ALA A 1 580 ? -33.530 39.945 8.283 1.00 32.88 580 ALA A N 1
ATOM 4325 C CA . ALA A 1 580 ? -34.118 41.283 8.127 1.00 32.88 580 ALA A CA 1
ATOM 4326 C C . ALA A 1 580 ? -34.932 41.336 6.823 1.00 32.88 580 ALA A C 1
ATOM 4328 O O . ALA A 1 580 ? -34.327 41.055 5.763 1.00 32.88 580 ALA A O 1
#

Sequence (580 aa):
MTSKSPPSEHLPVYLHLYFAVMMEACSRIFFYMRKPAIITASIPMLQPSCSTSPSSRLHRDNSSVIIMFGSIALITFTLLASARAQQIGTSTAETHPPLTWETCTTSGGCTTVAGSVTLDANWRWLHSSSGTNCYTGNTWDATLCPDPVTCAANCELDGASYASTYGITTSGNALTLAFKTGSNVGSRVYLMANNTQYQMFDLLNKEFTFDVDVAGLGCGINGALYFSEMDADGGMARFSGNKAGAQYGTGYCDSQCPRDLKFINGEANILGWNGTSANSGVGQYGSCCNEMDVWEANSISAAYTPHPCTVTDQTRCNGTDCTSGFCDPAGCDFNSYRLGNTTYYGPGEIVNTNNKFTVVTQFLTADGTSTGTLSEIRRIYVVNGVVIQNSAVNIPGIPVGNSITDAFCTAQKTAFNDTNTFAAKGGLTGQGQAFGRGVVLVLSIWDDYAANMLWLDSDYPTNLPATNPGAEPPRPHLPAQGRLPAPLAQSRLPAPPAQSRLPPLLAPAPLIPHPPPLPPVPRQPPRLTMVNAVALATPDLPSAPLGTPALPYPLPTITNVCDLKYELERPMPPQRDVSA

InterPro domains:
  IPR001722 Glycoside hydrolase, family 7 [PF00840] (88-472)
  IPR001722 Glycoside hydrolase, family 7 [PR00734] (110-127)
  IPR001722 Glycoside hydrolase, family 7 [PR00734] (143-162)
  IPR001722 Glycoside hydrolase, family 7 [PR00734] (198-218)
  IPR001722 Glycoside hydrolase, family 7 [PR00734] (218-236)
  IPR001722 Glycoside hydrolase, family 7 [PR00734] (242-258)
  IPR001722 Glycoside hydrolase, family 7 [PR00734] (286-309)
  IPR001722 Glycoside hydrolase, family 7 [PR00734] (350-363)
  IPR001722 Glycoside hydrolase, family 7 [PR00734] (439-458)
  IPR001722 Glycoside hydrolase, family 7 [PTHR33753] (72-472)
  IPR001722 Glycoside hydrolase, family 7 [cd07999] (93-459)
  IPR013320 Concanavalin A-like lectin/glucanase domain superfamily [SSF49899] (86-472)
  IPR037019 Glycoside hydrolase family 7, catalytic domain superfamily [G3DSA:2.70.100.10] (86-477)

Foldseek 3Di:
DDDDDDDDDDDDDDDDPDPPPVPPPPPPPDDDDDDDDDDDDDDDDDDDDDDDDDDDDDDDDDDDDDDDPPPPVVVVVVVPPPQAAQAADDPADADFAWAKFWDADPPPGIDIAIKTKAWAQLQFFKAFNVRHGQDDQADGDCVCPVDFSSVRRGIHGYHDPQCQAFVWHDDYQKIWGFQDHPPDGKTKMFIANDLQFFDWFQAELHKAKKWWAQLLFDFQKKWFKKWWQFDGRLCVVPAVNDPPTVNNNHGDAEQLQAQFDQDDSRTGQNAVWDGLGRRTTGGQKGKHTWMWGLWIDHQFKIKTFGKFFLDQHTDIDGDVCNHQVTIDPPGQMDIQLLLPNRQDGHCPGVNHSNDIKMKMWHFYFPQSDSPHQGFKIFIWIADPNDIHGAHWGDAPQADTDRIDGVSNSVRLCVSLVHPSSCVVSPHSRRRSSSSVVTIIIMTMMHGDSPCSCCLGRHAPPPVDDCPRNRGNHADQPDDLPPDPRSRITMMGNDRDDPDDDDDPDDDDDDDDDDDDDDDDDDDDDDDDDDDDDDDDDDDDDDDDDDDDDDDPDPDPPCRHSSPDDPPPPDDPDPDPPPDD

pLDDT: mean 76.09, std 28.74, range [22.8, 98.94]

Organism: NCBI:txid933084

Radius of gyration: 33.5 Å; chains: 1; bounding box: 79×104×131 Å

Secondary structure (DSSP, 8-state):
-----------------SSSSSSSSSS-----------------------------------------TTSSTTTSSTT------BEEP-SS---PPEEEEEEEETTTEEEEEEEEEEE-GGGS-EEETTS-BSEETTEE-TTT-SSHHHHHHHEEEPP--IIIII-EEEETTEEEE-SEETTEE-EEEEEEEETTEE-EE--TTEEEEEEEE-TT--TTEEEEEEEE---TTTTTTT-TTBSSTGGGT----BTT--S--SEETTEE--TT-EE-SSS-EE-SEEEE--EEEEEEE-SS-EEEEEE-BS-SS-EEEEGGGGTTTSB-TT-----TTTTT-TTSEETTSSEETTS-EEEEEEEEETTSSTTSPEEEEEEEEEETTEEEEPPPP-STTSPS-SEE-HHHHHHHHHHHT---HHHHTTHHHHHHHHHHH-EEEEEEEEE-TTTTTHHHHS-SSTTS-TTSTT-----TT-----SPP---EEEE-PPPPTT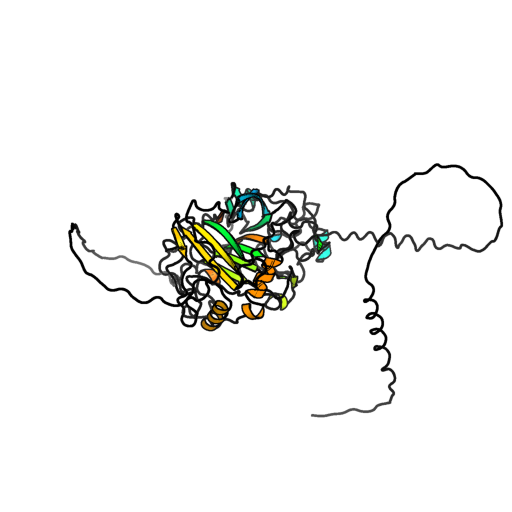--PPP----PPP-PPPPP----------------------------------S--------TT--------PPPPPPP---